Protein AF-A0A0N5CRT1-F1 (afdb_monomer_lite)

pLDDT: mean 76.73, std 19.26, range [25.27, 98.5]

Organism: Thelazia callipaeda (NCBI:txid103827)

InterPro domains:
  IPR001563 Peptidase S10, serine carboxypeptidase [PF00450] (176-482)
  IPR001563 Peptidase S10, serine carboxypeptidase [PF00450] (522-708)
  IPR001563 Peptidase S10, serine carboxypeptidase [PR00724] (596-608)
  IPR001563 Peptidase S10, serine carboxypeptidase [PR00724] (609-619)
  IPR001563 Peptidase S10, serine carboxypeptidase [PR00724] (646-671)
  IPR001563 Peptidase S10, serine carboxypeptidase [PTHR11802] (520-705)
  IPR018202 Serine carboxypeptidase, serine active site [PS00131] (660-667)
  IPR029058 Alpha/Beta hydrolase fold [G3DSA:3.40.50.1820] (5-42)
  IPR029058 Alpha/Beta hydrolase fold [G3DSA:3.40.50.1820] (85-178)
  IPR029058 Alpha/Beta hydrolase fold [G3DSA:3.40.50.1820] (179-487)
  IPR029058 Alpha/Beta hydrolase fold [G3DSA:3.40.50.1820] (510-718)
  IPR029058 Alpha/Beta hydrolase fold [SSF53474] (92-484)
  IPR029058 Alpha/Beta hydrolase fold [SSF53474] (518-703)

Structure (mmCIF, N/CA/C/O backbone):
data_AF-A0A0N5CRT1-F1
#
_entry.id   AF-A0A0N5CRT1-F1
#
loop_
_atom_site.group_PDB
_atom_site.id
_atom_site.type_symbol
_atom_site.label_atom_id
_atom_site.label_alt_id
_atom_site.label_comp_id
_atom_site.label_asym_id
_atom_site.label_entity_id
_atom_site.label_seq_id
_atom_site.pdbx_PDB_ins_code
_atom_site.Cartn_x
_atom_site.Cartn_y
_atom_site.Cartn_z
_atom_site.occupancy
_atom_site.B_iso_or_equiv
_atom_site.auth_seq_id
_atom_site.auth_comp_id
_atom_site.auth_asym_id
_atom_site.auth_atom_id
_atom_site.pdbx_PDB_model_num
ATOM 1 N N . MET A 1 1 ? 43.245 -7.227 -44.259 1.00 37.53 1 MET A N 1
ATOM 2 C CA . MET A 1 1 ? 42.066 -6.572 -43.661 1.00 37.53 1 MET A CA 1
ATOM 3 C C . MET A 1 1 ? 41.991 -5.209 -44.299 1.00 37.53 1 MET A C 1
ATOM 5 O O . MET A 1 1 ? 42.821 -4.368 -43.974 1.00 37.53 1 MET A O 1
ATOM 9 N N . ASP A 1 2 ? 41.098 -5.048 -45.269 1.00 33.66 2 ASP A N 1
ATOM 10 C CA . ASP A 1 2 ? 40.863 -3.754 -45.898 1.00 33.66 2 ASP A CA 1
ATOM 11 C C . ASP A 1 2 ? 40.294 -2.813 -44.838 1.00 33.66 2 ASP A C 1
ATOM 13 O O . ASP A 1 2 ? 39.175 -2.983 -44.355 1.00 33.66 2 ASP A O 1
ATOM 17 N N . LEU A 1 3 ? 41.138 -1.878 -44.403 1.00 40.53 3 LEU A N 1
ATOM 18 C CA . LEU A 1 3 ? 40.743 -0.754 -43.572 1.00 40.53 3 LEU A CA 1
ATOM 19 C C . LEU A 1 3 ? 39.610 -0.017 -44.295 1.00 40.53 3 LEU A C 1
ATOM 21 O O . LEU A 1 3 ? 39.697 0.217 -45.499 1.00 40.53 3 LEU A O 1
ATOM 25 N N . ILE A 1 4 ? 38.558 0.296 -43.536 1.00 45.59 4 ILE A N 1
ATOM 26 C CA . ILE A 1 4 ? 37.421 1.164 -43.868 1.00 45.59 4 ILE A CA 1
ATOM 27 C C . ILE A 1 4 ? 37.794 2.129 -45.005 1.00 45.59 4 ILE A C 1
ATOM 29 O O . ILE A 1 4 ? 38.721 2.925 -44.856 1.00 45.59 4 ILE A O 1
ATOM 33 N N . SER A 1 5 ? 37.102 2.065 -46.147 1.00 44.72 5 SER A N 1
ATOM 34 C CA . SER A 1 5 ? 37.287 3.066 -47.201 1.00 44.72 5 SER A CA 1
ATOM 35 C C . SER A 1 5 ? 37.016 4.448 -46.599 1.00 44.72 5 SER A C 1
ATOM 37 O O . SER A 1 5 ? 35.893 4.702 -46.161 1.00 44.72 5 SER A O 1
ATOM 39 N N . ASN A 1 6 ? 38.033 5.313 -46.547 1.00 52.09 6 ASN A N 1
ATOM 40 C CA . ASN A 1 6 ? 37.972 6.660 -45.967 1.00 52.09 6 ASN A CA 1
ATOM 41 C C . ASN A 1 6 ? 37.125 7.607 -46.838 1.00 52.09 6 ASN A C 1
ATOM 43 O O . ASN A 1 6 ? 37.641 8.536 -47.455 1.00 52.09 6 ASN A O 1
ATOM 47 N N . GLU A 1 7 ? 35.824 7.355 -46.926 1.00 62.34 7 GLU A N 1
ATOM 48 C CA . GLU A 1 7 ? 34.880 8.209 -47.633 1.00 62.34 7 GLU A CA 1
ATOM 49 C C . GLU A 1 7 ? 34.150 9.095 -46.615 1.00 62.34 7 GLU A C 1
ATOM 51 O O . GLU A 1 7 ? 33.278 8.639 -45.878 1.00 62.34 7 GLU A O 1
ATOM 56 N N . GLN A 1 8 ? 34.526 10.375 -46.552 1.00 65.94 8 GLN A N 1
ATOM 57 C CA . GLN A 1 8 ? 33.831 11.383 -45.752 1.00 65.94 8 GLN A CA 1
ATOM 58 C C . GLN A 1 8 ? 32.864 12.156 -46.650 1.00 65.94 8 GLN A C 1
ATOM 60 O O . GLN A 1 8 ? 33.260 12.668 -47.698 1.00 65.94 8 GLN A O 1
ATOM 65 N N . LYS A 1 9 ? 31.596 12.267 -46.241 1.00 75.00 9 LYS A N 1
ATOM 66 C CA . LYS A 1 9 ? 30.570 13.008 -46.985 1.00 75.00 9 LYS A CA 1
ATOM 67 C C . LYS A 1 9 ? 29.885 14.032 -46.098 1.00 75.00 9 LYS A C 1
ATOM 69 O O . LYS A 1 9 ? 29.530 13.736 -44.962 1.00 75.00 9 LYS A O 1
ATOM 74 N N . TYR A 1 10 ? 29.688 15.228 -46.645 1.00 75.69 10 TYR A N 1
ATOM 75 C CA . TYR A 1 10 ? 28.883 16.285 -46.043 1.00 75.69 10 TYR A CA 1
ATOM 76 C C . TYR A 1 10 ? 27.563 16.391 -46.807 1.00 75.69 10 TYR A C 1
ATOM 78 O O . TYR A 1 10 ? 27.568 16.503 -48.034 1.00 75.69 10 TYR A O 1
ATOM 86 N N . LEU A 1 11 ? 26.441 16.317 -46.094 1.00 79.06 11 LEU A N 1
ATOM 87 C CA . LEU A 1 11 ? 25.102 16.246 -46.677 1.00 79.06 11 LEU A CA 1
ATOM 88 C C . LEU A 1 11 ? 24.202 17.314 -46.051 1.00 79.06 11 LEU A C 1
ATOM 90 O O . LEU A 1 11 ? 24.302 17.591 -44.858 1.00 79.06 11 LEU A O 1
ATOM 94 N N . LEU A 1 12 ? 23.312 17.895 -46.860 1.00 74.31 12 LEU A N 1
ATOM 95 C CA . LEU A 1 12 ? 22.359 18.919 -46.436 1.00 74.31 12 LEU A CA 1
ATOM 96 C C . LEU A 1 12 ? 20.924 18.467 -46.735 1.00 74.31 12 LEU A C 1
ATOM 98 O O . LEU A 1 12 ? 20.579 18.226 -47.892 1.00 74.31 12 LEU A O 1
ATOM 102 N N . SER A 1 13 ? 20.071 18.429 -45.707 1.00 72.31 13 SER A N 1
ATOM 103 C CA . SER A 1 13 ? 18.622 18.260 -45.866 1.00 72.31 13 SER A CA 1
ATOM 104 C C . SER A 1 13 ? 17.960 19.634 -45.977 1.00 72.31 13 SER A C 1
ATOM 106 O O . SER A 1 13 ? 17.975 20.442 -45.048 1.00 72.31 13 SER A O 1
ATOM 108 N N . LYS A 1 14 ? 17.425 19.961 -47.159 1.00 73.31 14 LYS A N 1
ATOM 109 C CA . LYS A 1 14 ? 16.884 21.302 -47.417 1.00 73.31 14 LYS A CA 1
ATOM 110 C C . LYS A 1 14 ? 15.637 21.554 -46.561 1.00 73.31 14 LYS A C 1
ATOM 112 O O . LYS A 1 14 ? 14.612 20.898 -46.732 1.00 73.31 14 LYS A O 1
ATOM 117 N N . GLY A 1 15 ? 15.707 22.576 -45.707 1.00 64.25 15 GLY A N 1
ATOM 118 C CA . GLY A 1 15 ? 14.586 23.026 -44.881 1.00 64.25 15 GLY A CA 1
ATOM 119 C C . GLY A 1 15 ? 14.344 22.190 -43.623 1.00 64.25 15 GLY A C 1
ATOM 120 O O . GLY A 1 15 ? 13.191 22.120 -43.202 1.00 64.25 15 GLY A O 1
ATOM 121 N N . SER A 1 16 ? 15.378 21.540 -43.077 1.00 68.00 16 SER A N 1
ATOM 122 C CA . SER A 1 16 ? 15.416 21.043 -41.693 1.00 68.00 16 SER A CA 1
ATOM 123 C C . SER A 1 16 ? 16.151 22.027 -40.775 1.00 68.00 16 SER A C 1
ATOM 125 O O . SER A 1 16 ? 17.100 22.680 -41.212 1.00 68.00 16 SER A O 1
ATOM 127 N N . GLY A 1 17 ? 15.723 22.115 -39.518 1.00 65.44 17 GLY A N 1
ATOM 128 C CA . GLY A 1 17 ? 16.411 22.780 -38.416 1.00 65.44 17 GLY A CA 1
ATOM 129 C C . GLY A 1 17 ? 17.308 21.806 -37.647 1.00 65.44 17 GLY A C 1
ATOM 130 O O . GLY A 1 17 ? 18.007 20.997 -38.259 1.00 65.44 17 GLY A O 1
ATOM 131 N N . HIS A 1 18 ? 17.328 21.921 -36.312 1.00 71.69 18 HIS A N 1
ATOM 132 C CA . HIS A 1 18 ? 18.227 21.154 -35.439 1.00 71.69 18 HIS A CA 1
ATOM 133 C C . HIS A 1 18 ? 17.916 19.647 -35.424 1.00 71.69 18 HIS A C 1
ATOM 135 O O . HIS A 1 18 ? 18.848 18.853 -35.512 1.00 71.69 18 HIS A O 1
ATOM 141 N N . PHE A 1 19 ? 16.636 19.267 -35.412 1.00 72.44 19 PHE A N 1
ATOM 142 C CA . PHE A 1 19 ? 16.181 17.877 -35.327 1.00 72.44 19 PHE A CA 1
ATOM 143 C C . PHE A 1 19 ? 15.890 17.325 -36.726 1.00 72.44 19 PHE A C 1
ATOM 145 O O . PHE A 1 19 ? 14.741 17.234 -37.159 1.00 72.44 19 PHE A O 1
ATOM 152 N N . VAL A 1 20 ? 16.936 16.987 -37.485 1.00 77.38 20 VAL A N 1
ATOM 153 C CA . VAL A 1 20 ? 16.805 16.611 -38.910 1.00 77.38 20 VAL A CA 1
ATOM 154 C C . VAL A 1 20 ? 15.806 15.466 -39.155 1.00 77.38 20 VAL A C 1
ATOM 156 O O . VAL A 1 20 ? 15.015 15.588 -40.099 1.00 77.38 20 VAL A O 1
ATOM 159 N N . PRO A 1 21 ? 15.780 14.372 -38.360 1.00 78.88 21 PRO A N 1
ATOM 160 C CA . PRO A 1 21 ? 14.798 13.304 -38.548 1.00 78.88 21 PRO A CA 1
ATOM 161 C C . PRO A 1 21 ? 13.361 13.727 -38.217 1.00 78.88 21 PRO A C 1
ATOM 163 O O . PRO A 1 21 ? 12.433 13.216 -38.833 1.00 78.88 21 PRO A O 1
ATOM 166 N N . LEU A 1 22 ? 13.159 14.677 -37.301 1.00 75.94 22 LEU A N 1
ATOM 167 C CA . LEU A 1 22 ? 11.835 15.229 -37.005 1.00 75.94 22 LEU A CA 1
ATOM 168 C C . LEU A 1 22 ? 11.370 16.204 -38.095 1.00 75.94 22 LEU A C 1
ATOM 170 O O . LEU A 1 22 ? 10.245 16.104 -38.579 1.00 75.94 22 LEU A O 1
ATOM 174 N N . ASP A 1 23 ? 12.239 17.126 -38.507 1.00 66.31 23 ASP A N 1
ATOM 175 C CA . ASP A 1 23 ? 11.884 18.197 -39.439 1.00 66.31 23 ASP A CA 1
ATOM 176 C C . ASP A 1 23 ? 11.692 17.680 -40.872 1.00 66.31 23 ASP A C 1
ATOM 178 O O . ASP A 1 23 ? 10.883 18.208 -41.642 1.00 66.31 23 ASP A O 1
ATOM 182 N N . ARG A 1 24 ? 12.470 16.660 -41.267 1.00 76.25 24 ARG A N 1
ATOM 183 C CA . ARG A 1 24 ? 12.470 16.063 -42.614 1.00 76.25 24 ARG A CA 1
ATOM 184 C C . ARG A 1 24 ? 12.612 14.532 -42.545 1.00 76.25 24 ARG A C 1
ATOM 186 O O . ARG A 1 24 ? 13.618 13.996 -43.017 1.00 76.25 24 ARG A O 1
ATOM 193 N N . PRO A 1 25 ? 11.598 13.810 -42.037 1.00 76.00 25 PRO A N 1
ATOM 194 C CA . PRO A 1 25 ? 11.697 12.380 -41.735 1.00 76.00 25 PRO A CA 1
ATOM 195 C C . PRO A 1 25 ? 11.970 11.504 -42.965 1.00 76.00 25 PRO A C 1
ATOM 197 O O . PRO A 1 25 ? 12.882 10.682 -42.942 1.00 76.00 25 PRO A O 1
ATOM 200 N N . GLY A 1 26 ? 11.259 11.727 -44.077 1.00 76.06 26 GLY A N 1
ATOM 201 C CA . GLY A 1 26 ? 11.482 10.990 -45.330 1.00 76.06 26 GLY A CA 1
ATOM 202 C C . GLY A 1 26 ? 12.899 11.166 -45.903 1.00 76.06 26 GLY A C 1
ATOM 203 O O . GLY A 1 26 ? 13.601 10.169 -46.074 1.00 76.06 26 GLY A O 1
ATOM 204 N N . PRO A 1 27 ? 13.358 12.408 -46.162 1.00 81.75 27 PRO A N 1
ATOM 205 C CA . PRO A 1 27 ? 14.726 12.666 -46.617 1.00 81.75 27 PRO A CA 1
ATOM 206 C C . PRO A 1 27 ? 15.807 12.158 -45.655 1.00 81.75 27 PRO A C 1
ATOM 208 O O . PRO A 1 27 ? 16.823 11.642 -46.111 1.00 81.75 27 PRO A O 1
ATOM 211 N N . SER A 1 28 ? 15.593 12.268 -44.338 1.00 81.69 28 SER A N 1
ATOM 212 C CA . SER A 1 28 ? 16.531 11.757 -43.330 1.00 81.69 28 SER A CA 1
ATOM 213 C C . SER A 1 28 ? 16.669 10.232 -43.405 1.00 81.69 28 SER A C 1
ATOM 215 O O . SER A 1 28 ? 17.784 9.719 -43.519 1.00 81.69 28 SER A O 1
ATOM 217 N N . LEU A 1 29 ? 15.545 9.504 -43.457 1.00 82.81 29 LEU A N 1
ATOM 218 C CA . LEU A 1 29 ? 15.535 8.045 -43.598 1.00 82.81 29 LEU A CA 1
ATOM 219 C C . LEU A 1 29 ? 16.165 7.590 -44.924 1.00 82.81 29 LEU A C 1
ATOM 221 O O . LEU A 1 29 ? 16.949 6.643 -44.945 1.00 82.81 29 LEU A O 1
ATOM 225 N N . GLN A 1 30 ? 15.864 8.281 -46.028 1.00 85.62 30 GLN A N 1
ATOM 226 C CA . GLN A 1 30 ? 16.450 8.011 -47.346 1.00 85.62 30 GLN A CA 1
ATOM 227 C C . GLN A 1 30 ? 17.968 8.168 -47.318 1.00 85.62 30 GLN A C 1
ATOM 229 O O . GLN A 1 30 ? 18.698 7.311 -47.819 1.00 85.62 30 GLN A O 1
ATOM 234 N N . MET A 1 31 ? 18.434 9.254 -46.705 1.00 85.50 31 MET A N 1
ATOM 235 C CA . MET A 1 31 ? 19.847 9.570 -46.594 1.00 85.50 31 MET A CA 1
ATOM 236 C C . MET A 1 31 ? 20.592 8.518 -45.771 1.00 85.50 31 MET A C 1
ATOM 238 O O . MET A 1 31 ? 21.652 8.054 -46.192 1.00 85.50 31 MET A O 1
ATOM 242 N N . LEU A 1 32 ? 20.022 8.099 -44.641 1.00 84.12 32 LEU A N 1
ATOM 243 C CA . LEU A 1 32 ? 20.598 7.047 -43.812 1.00 84.12 32 LEU A CA 1
ATOM 244 C C . LEU A 1 32 ? 20.615 5.692 -44.532 1.00 84.12 32 LEU A C 1
ATOM 246 O O . LEU A 1 32 ? 21.646 5.022 -44.545 1.00 84.12 32 LEU A O 1
ATOM 250 N N . ASN A 1 33 ? 19.504 5.305 -45.166 1.00 84.38 33 ASN A N 1
ATOM 251 C CA . ASN A 1 33 ? 19.410 4.053 -45.914 1.00 84.38 33 ASN A CA 1
ATOM 252 C C . ASN A 1 33 ? 20.456 3.992 -47.036 1.00 84.38 33 ASN A C 1
ATOM 254 O O . ASN A 1 33 ? 21.103 2.964 -47.234 1.00 84.38 33 ASN A O 1
ATOM 258 N N . ALA A 1 34 ? 20.652 5.103 -47.751 1.00 85.94 34 ALA A N 1
ATOM 259 C CA . ALA A 1 34 ? 21.667 5.212 -48.790 1.00 85.94 34 ALA A CA 1
ATOM 260 C C . ALA A 1 34 ? 23.095 5.147 -48.226 1.00 85.94 34 ALA A C 1
ATOM 262 O O . ALA A 1 34 ? 23.950 4.503 -48.827 1.00 85.94 34 ALA A O 1
ATOM 263 N N . PHE A 1 35 ? 23.349 5.761 -47.065 1.00 85.75 35 PHE A N 1
ATOM 264 C CA . PHE A 1 35 ? 24.644 5.685 -46.384 1.00 85.75 35 PHE A CA 1
ATOM 265 C C . PHE A 1 35 ? 24.994 4.249 -45.973 1.00 85.75 35 PHE A C 1
ATOM 267 O O . PHE A 1 35 ? 26.082 3.771 -46.289 1.00 85.75 35 PHE A O 1
ATOM 274 N N . ILE A 1 36 ? 24.060 3.552 -45.325 1.00 83.88 36 ILE A N 1
ATOM 275 C CA . ILE A 1 36 ? 24.257 2.182 -44.839 1.00 83.88 36 ILE A CA 1
ATOM 276 C C . ILE A 1 36 ? 24.447 1.202 -46.000 1.00 83.88 36 ILE A C 1
ATOM 278 O O . ILE A 1 36 ? 25.415 0.444 -46.019 1.00 83.88 36 ILE A O 1
ATOM 282 N N . ASN A 1 37 ? 23.586 1.271 -47.017 1.00 82.94 37 ASN A N 1
ATOM 283 C CA . ASN A 1 37 ? 23.623 0.342 -48.149 1.00 82.94 37 ASN A CA 1
ATOM 284 C C . ASN A 1 37 ? 24.570 0.771 -49.282 1.00 82.94 37 ASN A C 1
ATOM 286 O O . ASN A 1 37 ? 24.655 0.096 -50.307 1.00 82.94 37 ASN A O 1
ATOM 290 N N . LYS A 1 38 ? 25.280 1.895 -49.120 1.00 83.12 38 LYS A N 1
ATOM 291 C CA . LYS A 1 38 ? 26.178 2.484 -50.130 1.00 83.12 38 LYS A CA 1
ATOM 292 C C . LYS A 1 38 ? 25.485 2.768 -51.473 1.00 83.12 38 LYS A C 1
ATOM 294 O O . LYS A 1 38 ? 26.085 2.630 -52.539 1.00 83.12 38 LYS A O 1
ATOM 299 N N . TYR A 1 39 ? 24.222 3.187 -51.428 1.00 83.12 39 TYR A N 1
ATOM 300 C CA . TYR A 1 39 ? 23.468 3.622 -52.606 1.00 83.12 39 TYR A CA 1
ATOM 301 C C . TYR A 1 39 ? 23.688 5.117 -52.897 1.00 83.12 39 TYR A C 1
ATOM 303 O O . TYR A 1 39 ? 24.045 5.882 -51.997 1.00 83.12 39 TYR A O 1
ATOM 311 N N . PRO A 1 40 ? 23.433 5.592 -54.132 1.00 84.38 40 PRO A N 1
ATOM 312 C CA . PRO A 1 40 ? 23.319 7.025 -54.394 1.00 84.38 40 PRO A CA 1
ATOM 313 C C . PRO A 1 40 ? 22.254 7.663 -53.487 1.00 84.38 40 PRO A C 1
ATOM 315 O O . PRO A 1 40 ? 21.143 7.145 -53.395 1.00 84.38 40 PRO A O 1
ATOM 318 N N . TYR A 1 41 ? 22.541 8.810 -52.862 1.00 81.38 41 TYR A N 1
ATOM 319 C CA . TYR A 1 41 ? 21.619 9.469 -51.913 1.00 81.38 41 TYR A CA 1
ATOM 320 C C . TYR A 1 41 ? 20.274 9.896 -52.517 1.00 81.38 41 TYR A C 1
ATOM 322 O O . TYR A 1 41 ? 19.310 10.103 -51.787 1.00 81.38 41 TYR A O 1
ATOM 330 N N . SER A 1 42 ? 20.189 10.003 -53.844 1.00 81.44 42 SER A N 1
ATOM 331 C CA . SER A 1 42 ? 18.943 10.293 -54.564 1.00 81.44 42 SER A CA 1
ATOM 332 C C . SER A 1 42 ? 18.096 9.047 -54.861 1.00 81.44 42 SER A C 1
ATOM 334 O O . S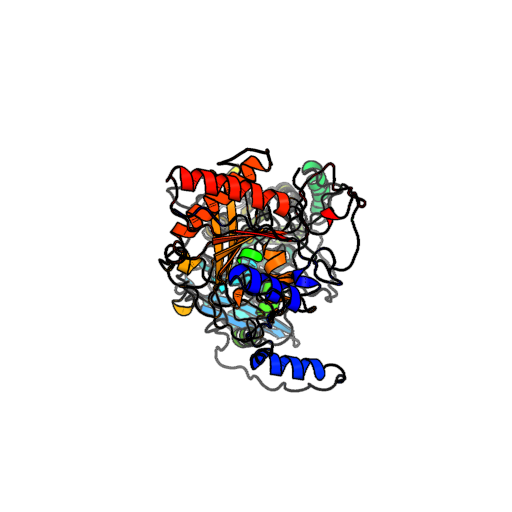ER A 1 42 ? 17.038 9.176 -55.471 1.00 81.44 42 SER A O 1
ATOM 336 N N . THR A 1 43 ? 18.534 7.850 -54.455 1.00 81.88 43 THR A N 1
ATOM 337 C CA . THR A 1 43 ? 17.801 6.591 -54.676 1.00 81.88 43 THR A CA 1
ATOM 338 C C . THR A 1 43 ? 16.510 6.593 -53.854 1.00 81.88 43 THR A C 1
ATOM 340 O O . THR A 1 43 ? 16.601 6.736 -52.633 1.00 81.88 43 THR A O 1
ATOM 343 N N . PRO A 1 44 ? 15.315 6.467 -54.466 1.00 76.12 44 PRO A N 1
ATOM 344 C CA . PRO A 1 44 ? 14.051 6.434 -53.731 1.00 76.12 44 PRO A CA 1
ATOM 345 C C . PRO A 1 44 ? 14.021 5.309 -52.694 1.00 76.12 44 PRO A C 1
ATOM 347 O O . PRO A 1 44 ? 14.552 4.226 -52.934 1.00 76.12 44 PRO A O 1
ATOM 350 N N . LEU A 1 45 ? 13.379 5.554 -51.550 1.00 73.56 45 LEU A N 1
ATOM 351 C CA . LEU A 1 45 ? 13.185 4.529 -50.527 1.00 73.56 45 LEU A CA 1
ATOM 352 C C . LEU A 1 45 ? 12.247 3.430 -51.054 1.00 73.56 45 LEU A C 1
ATOM 354 O O . LEU A 1 45 ? 11.102 3.740 -51.385 1.00 73.56 45 LEU A O 1
ATOM 358 N N . PRO A 1 46 ? 12.663 2.151 -51.072 1.00 70.31 46 PRO A N 1
ATOM 359 C CA . PRO A 1 46 ? 11.788 1.034 -51.428 1.00 70.31 46 PRO A CA 1
ATOM 360 C C . PRO A 1 46 ? 10.886 0.604 -50.252 1.00 70.31 46 PRO A C 1
ATOM 362 O O . PRO A 1 46 ? 10.489 -0.554 -50.167 1.00 70.31 46 PRO A O 1
ATOM 365 N N . ILE A 1 47 ? 10.590 1.514 -49.315 1.00 65.62 47 ILE A N 1
ATOM 366 C CA . ILE A 1 47 ? 9.892 1.225 -48.057 1.00 65.62 47 ILE A CA 1
ATOM 367 C C . ILE A 1 47 ? 8.474 1.810 -48.133 1.00 65.62 47 ILE A C 1
ATOM 369 O O . ILE A 1 47 ? 8.338 3.008 -48.401 1.00 65.62 47 ILE A O 1
ATOM 373 N N . PRO A 1 48 ? 7.413 1.014 -47.897 1.00 65.94 48 PRO A N 1
ATOM 374 C CA . PRO A 1 48 ? 6.045 1.519 -47.841 1.00 65.94 48 PRO A CA 1
ATOM 375 C C . PRO A 1 48 ? 5.877 2.566 -46.731 1.00 65.94 48 PRO A C 1
ATOM 377 O O . PRO A 1 48 ? 6.224 2.317 -45.580 1.00 65.94 48 PRO A O 1
ATOM 380 N N . THR A 1 49 ? 5.300 3.721 -47.067 1.00 66.56 49 THR A N 1
ATOM 381 C CA . THR A 1 49 ? 5.010 4.822 -46.123 1.00 66.56 49 THR A CA 1
ATOM 382 C C . THR A 1 49 ? 3.524 4.925 -45.767 1.00 66.56 49 THR A C 1
ATOM 384 O O . THR A 1 49 ? 3.065 5.941 -45.245 1.00 66.56 49 THR A O 1
ATOM 387 N N . VAL A 1 50 ? 2.749 3.886 -46.083 1.00 71.06 50 VAL A N 1
ATOM 388 C CA . VAL A 1 50 ? 1.317 3.817 -45.779 1.00 71.06 50 VAL A CA 1
ATOM 389 C C . VAL A 1 50 ? 1.142 3.475 -44.303 1.00 71.06 50 VAL A C 1
ATOM 391 O O . VAL A 1 50 ? 1.755 2.528 -43.819 1.00 71.06 50 VAL A O 1
ATOM 394 N N . LEU A 1 51 ? 0.295 4.236 -43.608 1.00 63.03 51 LEU A N 1
ATOM 395 C CA . LEU A 1 51 ? -0.049 3.989 -42.209 1.00 63.03 51 LEU A CA 1
ATOM 396 C C . LEU A 1 51 ? -0.693 2.612 -42.029 1.00 63.03 51 LEU A C 1
ATOM 398 O O . LEU A 1 51 ? -1.632 2.254 -42.751 1.00 63.03 51 LEU A O 1
ATOM 402 N N . THR A 1 52 ? -0.250 1.887 -41.006 1.00 76.12 52 THR A N 1
ATOM 403 C CA . THR A 1 52 ? -0.918 0.665 -40.564 1.00 76.12 52 THR A CA 1
ATOM 404 C C . THR A 1 52 ? -2.336 0.994 -40.073 1.00 76.12 52 THR A C 1
ATOM 406 O O . THR A 1 52 ? -2.541 2.012 -39.402 1.00 76.12 52 THR A O 1
ATOM 409 N N . PRO A 1 53 ? -3.353 0.164 -40.381 1.00 76.81 53 PRO A N 1
ATOM 410 C CA . PRO A 1 53 ? -4.695 0.379 -39.862 1.00 76.81 53 PRO A CA 1
ATOM 411 C C . PRO A 1 53 ? -4.715 0.421 -38.331 1.00 76.81 53 PRO A C 1
ATOM 413 O O . PRO A 1 53 ? -4.198 -0.471 -37.665 1.00 76.81 53 PRO A O 1
ATOM 416 N N . ILE A 1 54 ? -5.404 1.419 -37.779 1.00 71.31 54 ILE A N 1
ATOM 417 C CA . ILE A 1 54 ? -5.614 1.546 -36.333 1.00 71.31 54 ILE A CA 1
ATOM 418 C C . ILE A 1 54 ? -6.363 0.311 -35.788 1.00 71.31 54 ILE A C 1
ATOM 420 O O . ILE A 1 54 ? -7.322 -0.170 -36.418 1.00 71.31 54 ILE A O 1
ATOM 424 N N . LYS A 1 55 ? -5.967 -0.175 -34.601 1.00 73.44 55 LYS A N 1
ATOM 425 C CA . LYS A 1 55 ? -6.613 -1.296 -33.897 1.00 73.44 55 LYS A CA 1
ATOM 426 C C . LYS A 1 55 ? -8.104 -1.019 -33.696 1.00 73.44 55 LYS A C 1
ATOM 428 O O . LYS A 1 55 ? -8.533 0.106 -33.428 1.00 73.44 55 LYS A O 1
ATOM 433 N N . LYS A 1 56 ? -8.919 -2.075 -33.773 1.00 71.69 56 LYS A N 1
ATOM 434 C CA . LYS A 1 56 ? -10.393 -1.989 -33.741 1.00 71.69 56 LYS A CA 1
ATOM 435 C C . LYS A 1 56 ? -10.934 -1.214 -32.529 1.00 71.69 56 LYS A C 1
ATOM 437 O O . LYS A 1 56 ? -11.888 -0.457 -32.681 1.00 71.69 56 LYS A O 1
ATOM 442 N N . GLN A 1 57 ? -10.305 -1.360 -31.364 1.00 61.09 57 GLN A N 1
ATOM 443 C CA . GLN A 1 57 ? -10.691 -0.677 -30.124 1.00 61.09 57 GLN A CA 1
ATOM 444 C C . GLN A 1 57 ? -10.589 0.857 -30.206 1.00 61.09 57 GLN A C 1
ATOM 446 O O . GLN A 1 57 ? -11.465 1.558 -29.705 1.00 61.09 57 GLN A O 1
ATOM 451 N N . TYR A 1 58 ? -9.589 1.396 -30.910 1.00 62.28 58 TYR A N 1
ATOM 452 C CA . TYR A 1 58 ? -9.410 2.845 -31.055 1.00 62.28 58 TYR A CA 1
ATOM 453 C C . TYR A 1 58 ? -10.292 3.435 -32.160 1.00 62.28 58 TYR A C 1
ATOM 455 O O . TYR A 1 58 ? -10.737 4.569 -32.031 1.00 62.28 58 TYR A O 1
ATOM 463 N N . LYS A 1 59 ? -10.668 2.646 -33.180 1.00 58.09 59 LYS A N 1
ATOM 464 C CA . LYS A 1 59 ? -11.686 3.047 -34.175 1.00 58.09 59 LYS A CA 1
ATOM 465 C C . LYS A 1 59 ? -13.066 3.288 -33.550 1.00 58.09 59 LYS A C 1
ATOM 467 O O . LYS A 1 59 ? -13.852 4.075 -34.073 1.00 58.09 59 LYS A O 1
ATOM 472 N N . ILE A 1 60 ? -13.383 2.591 -32.455 1.00 51.66 60 ILE A N 1
ATOM 473 C CA . ILE A 1 60 ? -14.626 2.793 -31.694 1.00 51.66 60 ILE A CA 1
ATOM 474 C C . ILE A 1 60 ? -14.524 4.075 -30.858 1.00 51.66 60 ILE A C 1
ATOM 476 O O . ILE A 1 60 ? -15.446 4.885 -30.893 1.00 51.66 60 ILE A O 1
ATOM 480 N N . LYS A 1 61 ? -13.386 4.312 -30.191 1.00 49.31 61 LYS A N 1
ATOM 481 C CA . LYS A 1 61 ? -13.146 5.541 -29.414 1.00 49.31 61 LYS A CA 1
ATOM 482 C C . LYS A 1 61 ? -13.095 6.804 -30.280 1.00 49.31 61 LYS A C 1
ATOM 484 O O . LYS A 1 61 ? -13.638 7.819 -29.871 1.00 49.31 61 LYS A O 1
ATOM 489 N N . GLU A 1 62 ? -12.558 6.735 -31.498 1.00 49.38 62 GLU A N 1
ATOM 490 C CA . GLU A 1 62 ? -12.594 7.847 -32.463 1.00 49.38 62 GLU A CA 1
ATOM 491 C C . GLU A 1 62 ? -14.035 8.187 -32.894 1.00 49.38 62 GLU A C 1
ATOM 493 O O . GLU A 1 62 ? -14.405 9.357 -32.979 1.00 49.38 62 GLU A O 1
ATOM 498 N N . LYS A 1 63 ? -14.894 7.170 -33.079 1.00 48.34 63 LYS A N 1
ATOM 499 C CA . LYS A 1 63 ? -16.327 7.372 -33.363 1.00 48.34 63 LYS A CA 1
ATOM 500 C C . LYS A 1 63 ? -17.101 7.951 -32.176 1.00 48.34 63 LYS A C 1
ATOM 502 O O . LYS A 1 63 ? -18.009 8.743 -32.401 1.00 48.34 63 LYS A O 1
ATOM 507 N N . ILE A 1 64 ? -16.753 7.570 -30.945 1.00 45.00 64 ILE A N 1
ATOM 508 C CA . ILE A 1 64 ? -17.388 8.084 -29.719 1.00 45.00 64 ILE A CA 1
ATOM 509 C C . ILE A 1 64 ? -16.918 9.519 -29.421 1.00 45.00 64 ILE A C 1
ATOM 511 O O . ILE A 1 64 ? -17.747 10.381 -29.150 1.00 45.00 64 ILE A O 1
ATOM 515 N N . GLY A 1 65 ? -15.628 9.823 -29.598 1.00 35.38 65 GLY A N 1
ATOM 516 C CA . GLY A 1 65 ? -15.086 11.180 -29.443 1.00 35.38 65 GLY A CA 1
ATOM 517 C C . GLY A 1 65 ? -15.607 12.181 -30.483 1.00 35.38 65 GLY A C 1
ATOM 518 O O . GLY A 1 65 ? -15.697 13.371 -30.202 1.00 35.38 65 GLY A O 1
ATOM 519 N N . ALA A 1 66 ? -16.026 11.711 -31.664 1.00 37.69 66 ALA A N 1
ATOM 520 C CA . ALA A 1 66 ? -16.733 12.530 -32.653 1.00 37.69 66 ALA A CA 1
ATOM 521 C C . ALA A 1 66 ? -18.228 12.751 -32.326 1.00 37.69 66 ALA A C 1
ATOM 523 O O . ALA A 1 66 ? -18.864 13.606 -32.942 1.00 37.69 66 ALA A O 1
ATOM 524 N N . MET A 1 67 ? -18.798 11.996 -31.377 1.00 38.53 67 MET A N 1
ATOM 525 C CA . MET A 1 67 ? -20.197 12.111 -30.938 1.00 38.53 67 MET A CA 1
ATOM 526 C C . MET A 1 67 ? -20.375 12.960 -29.662 1.00 38.53 67 MET A C 1
ATOM 528 O O . MET A 1 67 ? -21.485 13.418 -29.398 1.00 38.53 67 MET A O 1
ATOM 532 N N . GLU A 1 68 ? -19.309 13.268 -28.917 1.00 34.25 68 GLU A N 1
ATOM 533 C CA . GLU A 1 68 ? -19.347 14.069 -27.675 1.00 34.25 68 GLU A CA 1
ATOM 534 C C . GLU A 1 68 ? -19.384 15.601 -27.882 1.00 34.25 68 GLU A C 1
ATOM 536 O O . GLU A 1 68 ? -18.786 16.370 -27.132 1.00 34.25 68 GLU A O 1
ATOM 541 N N . LEU A 1 69 ? -20.138 16.083 -28.875 1.00 34.50 69 LEU A N 1
ATOM 542 C CA . LEU A 1 69 ? -20.462 17.515 -28.996 1.00 34.50 69 LEU A CA 1
ATOM 543 C C . LEU A 1 69 ? -21.957 17.834 -29.011 1.00 34.50 69 LEU A C 1
ATOM 545 O O . LEU A 1 69 ? -22.312 18.972 -29.289 1.00 34.50 69 LEU A O 1
ATOM 549 N N . ASN A 1 70 ? -22.840 16.886 -28.685 1.00 34.41 70 ASN A N 1
ATOM 550 C CA . ASN A 1 70 ? -24.265 17.178 -28.508 1.00 34.41 70 ASN A CA 1
ATOM 551 C C . ASN A 1 70 ? -24.988 16.059 -27.752 1.00 34.41 70 ASN A C 1
ATOM 553 O O . ASN A 1 70 ? -25.519 15.175 -28.413 1.00 34.41 70 ASN A O 1
ATOM 557 N N . VAL A 1 71 ? -25.097 16.128 -26.419 1.00 28.86 71 VAL A N 1
ATOM 558 C CA . VAL A 1 71 ? -26.277 15.609 -25.694 1.00 28.86 71 VAL A CA 1
ATOM 559 C C . VAL A 1 71 ? -26.458 16.368 -24.370 1.00 28.86 71 VAL A C 1
ATOM 561 O O . VAL A 1 71 ? -25.559 16.420 -23.536 1.00 28.86 71 VAL A O 1
ATOM 564 N N . THR A 1 72 ? -27.642 16.956 -24.209 1.00 30.47 72 THR A N 1
ATOM 565 C CA . THR A 1 72 ? -28.211 17.564 -22.996 1.00 30.47 72 THR A CA 1
ATOM 566 C C . THR A 1 72 ? -28.838 16.526 -22.061 1.00 30.47 72 THR A C 1
ATOM 568 O O . THR A 1 72 ? -29.356 15.511 -22.519 1.00 30.47 72 THR A O 1
ATOM 571 N N . GLU A 1 73 ? -28.845 16.841 -20.763 1.00 32.28 73 GLU A N 1
ATOM 572 C CA . GLU A 1 73 ? -29.488 16.099 -19.671 1.00 32.28 73 GLU A CA 1
ATOM 573 C C . GLU A 1 73 ? -30.979 15.812 -19.920 1.00 32.28 73 GLU A C 1
ATOM 575 O O . GLU A 1 73 ? -31.772 16.745 -19.992 1.00 32.28 73 GLU A O 1
ATOM 580 N N . GLU A 1 74 ? -31.380 14.535 -19.940 1.00 27.42 74 GLU A N 1
ATOM 581 C CA . GLU A 1 74 ? -32.617 14.089 -19.282 1.00 27.42 74 GLU A CA 1
ATOM 582 C C . GLU A 1 74 ? -32.714 12.557 -19.174 1.00 27.42 74 GLU A C 1
ATOM 584 O O . GLU A 1 74 ? -32.315 11.817 -20.070 1.00 27.42 74 GLU A O 1
ATOM 589 N N . SER A 1 75 ? -33.356 12.118 -18.086 1.00 25.27 75 SER A N 1
ATOM 590 C CA . SER A 1 75 ? -33.779 10.754 -17.724 1.00 25.27 75 SER A CA 1
ATOM 591 C C . SER A 1 75 ? -32.710 9.839 -17.110 1.00 25.27 75 SER A C 1
ATOM 593 O O . SER A 1 75 ? -31.826 9.369 -17.805 1.00 25.27 75 SER A O 1
ATOM 595 N N . ILE A 1 76 ? -32.819 9.558 -15.798 1.00 27.19 76 ILE A N 1
ATOM 596 C CA . ILE A 1 76 ? -33.378 8.296 -15.264 1.00 27.19 76 ILE A CA 1
ATOM 597 C C . ILE A 1 76 ? -33.970 8.570 -13.866 1.00 27.19 76 ILE A C 1
ATOM 599 O O . ILE A 1 76 ? -33.261 8.874 -12.911 1.00 27.19 76 ILE A O 1
ATOM 603 N N . LYS A 1 77 ? -35.294 8.427 -13.741 1.00 27.62 77 LYS A N 1
ATOM 604 C CA . LYS A 1 77 ? -35.999 8.179 -12.475 1.00 27.62 77 LYS A CA 1
ATOM 605 C C . LYS A 1 77 ? -36.674 6.811 -12.557 1.00 27.62 77 LYS A C 1
ATOM 607 O O . LYS A 1 77 ? -37.012 6.351 -13.643 1.00 27.62 77 LYS A O 1
ATOM 612 N N . THR A 1 78 ? -36.949 6.273 -11.370 1.00 26.81 78 THR A N 1
ATOM 613 C CA . THR A 1 78 ? -37.762 5.100 -10.997 1.00 26.81 78 THR A CA 1
ATOM 614 C C . THR A 1 78 ? -37.130 3.713 -11.112 1.00 26.81 78 THR A C 1
ATOM 616 O O . THR A 1 78 ? -37.041 3.149 -12.193 1.00 26.81 78 THR A O 1
ATOM 619 N N . GLN A 1 79 ? -36.838 3.119 -9.947 1.00 25.88 79 GLN A N 1
ATOM 620 C CA . GLN A 1 79 ? -37.553 1.933 -9.453 1.00 25.88 79 GLN A CA 1
ATOM 621 C C . GLN A 1 79 ? -37.233 1.692 -7.964 1.00 25.88 79 GLN A C 1
ATOM 623 O O . GLN A 1 79 ? -36.158 1.221 -7.613 1.00 25.88 79 GLN A O 1
ATOM 628 N N . GLU A 1 80 ? -38.197 1.997 -7.093 1.00 27.95 80 GLU A N 1
ATOM 629 C CA . GLU A 1 80 ? -38.302 1.441 -5.741 1.00 27.95 80 GLU A CA 1
ATOM 630 C C . GLU A 1 80 ? -39.588 0.618 -5.693 1.00 27.95 80 GLU A C 1
ATOM 632 O O . GLU A 1 80 ? -40.660 1.145 -5.993 1.00 27.95 80 GLU A O 1
ATOM 637 N N . SER A 1 81 ? -39.497 -0.648 -5.288 1.00 25.48 81 SER A N 1
ATOM 638 C CA . SER A 1 81 ? -40.586 -1.310 -4.569 1.00 25.48 81 SER A CA 1
ATOM 639 C C . SER A 1 81 ? -40.131 -2.620 -3.924 1.00 25.48 81 SER A C 1
ATOM 641 O O . SER A 1 81 ? -39.620 -3.505 -4.607 1.00 25.48 81 SER A O 1
ATOM 643 N N . ASN A 1 82 ? -40.491 -2.740 -2.644 1.00 25.56 82 ASN A N 1
ATOM 644 C CA . ASN A 1 82 ? -40.798 -3.953 -1.880 1.00 25.56 82 ASN A CA 1
ATOM 645 C C . ASN A 1 82 ? -39.639 -4.835 -1.393 1.00 25.56 82 ASN A C 1
ATOM 647 O O . ASN A 1 82 ? -39.184 -5.737 -2.088 1.00 25.56 82 ASN A O 1
ATOM 651 N N . PHE A 1 83 ? -39.318 -4.700 -0.101 1.00 28.31 83 PHE A N 1
ATOM 652 C CA . PHE A 1 83 ? -38.750 -5.793 0.687 1.00 28.31 83 PHE A CA 1
ATOM 653 C C . PHE A 1 83 ? -39.603 -6.009 1.944 1.00 28.31 83 PHE A C 1
ATOM 655 O O . PHE A 1 83 ? -39.722 -5.124 2.790 1.00 28.31 83 PHE A O 1
ATOM 662 N N . GLN A 1 84 ? -40.255 -7.172 2.028 1.00 27.95 84 GLN A N 1
ATOM 663 C CA . GLN A 1 84 ? -40.951 -7.624 3.230 1.00 27.95 84 GLN A CA 1
ATOM 664 C C . GLN A 1 84 ? -39.988 -8.395 4.133 1.00 27.95 84 GLN A C 1
ATOM 666 O O . GLN A 1 84 ? -39.224 -9.240 3.675 1.00 27.95 84 GLN A O 1
ATOM 671 N N . ALA A 1 85 ? -40.072 -8.108 5.429 1.00 37.44 85 ALA A N 1
ATOM 672 C CA . ALA A 1 85 ? -39.358 -8.796 6.489 1.00 37.44 85 ALA A CA 1
ATOM 673 C C . ALA A 1 85 ? -40.013 -10.147 6.812 1.00 37.44 85 ALA A C 1
ATOM 675 O O . ALA A 1 85 ? -41.202 -10.196 7.121 1.00 37.44 85 ALA A O 1
ATOM 676 N N . SER A 1 86 ? -39.240 -11.232 6.788 1.00 33.72 86 SER A N 1
ATOM 677 C CA . SER A 1 86 ? -39.307 -12.346 7.753 1.00 33.72 86 SER A CA 1
ATOM 678 C C . SER A 1 86 ? -38.374 -13.481 7.316 1.00 33.72 86 SER A C 1
ATOM 680 O O . SER A 1 86 ? -38.304 -13.816 6.139 1.00 33.72 86 SER A O 1
ATOM 682 N N . ASN A 1 87 ? -37.698 -14.078 8.302 1.00 37.69 87 ASN A N 1
ATOM 683 C CA . ASN A 1 87 ? -36.550 -14.999 8.242 1.00 37.69 87 ASN A CA 1
ATOM 684 C C . ASN A 1 87 ? -35.199 -14.275 8.208 1.00 37.69 87 ASN A C 1
ATOM 686 O O . ASN A 1 87 ? -35.048 -13.267 7.537 1.00 37.69 87 ASN A O 1
ATOM 690 N N . ILE A 1 88 ? -34.240 -14.742 9.015 1.00 52.75 88 ILE A N 1
ATOM 691 C CA . ILE A 1 88 ? -32.931 -14.104 9.240 1.00 52.75 88 ILE A CA 1
ATOM 692 C C . ILE A 1 88 ? -32.194 -13.970 7.895 1.00 52.75 88 ILE A C 1
ATOM 694 O O . ILE A 1 88 ? -31.567 -14.921 7.437 1.00 52.75 88 ILE A O 1
ATOM 698 N N . THR A 1 89 ? -32.292 -12.802 7.257 1.00 65.88 89 THR A N 1
ATOM 699 C CA . THR A 1 89 ? -31.635 -12.488 5.977 1.00 65.88 89 THR A CA 1
ATOM 700 C C . THR A 1 89 ? -30.469 -11.522 6.131 1.00 65.88 89 THR A C 1
ATOM 702 O O . THR A 1 89 ? -29.881 -11.142 5.133 1.00 65.88 89 THR A O 1
ATOM 705 N N . ASP A 1 90 ? -30.096 -11.141 7.356 1.00 80.62 90 ASP A N 1
ATOM 706 C CA . ASP A 1 90 ? -29.008 -10.180 7.576 1.00 80.62 90 ASP A CA 1
ATOM 707 C C . ASP A 1 90 ? -27.622 -10.801 7.292 1.00 80.62 90 ASP A C 1
ATOM 709 O O . ASP A 1 90 ? -26.627 -10.090 7.294 1.00 80.62 90 ASP A O 1
ATOM 713 N N . TYR A 1 91 ? -27.526 -12.110 7.021 1.00 83.94 91 TYR A N 1
ATOM 714 C CA . TYR A 1 91 ? -26.260 -12.793 6.733 1.00 83.94 91 TYR A CA 1
ATOM 715 C C . TYR A 1 91 ? -25.627 -12.327 5.416 1.00 83.94 91 TYR A C 1
ATOM 717 O O . TYR A 1 91 ? -26.223 -12.436 4.347 1.00 83.94 91 TYR A O 1
ATOM 725 N N . VAL A 1 92 ? -24.376 -11.884 5.498 1.00 84.44 92 VAL A N 1
ATOM 726 C CA . VAL A 1 92 ? -23.542 -11.499 4.361 1.00 84.44 92 VAL A CA 1
ATOM 727 C C . VAL A 1 92 ? -22.671 -12.695 3.984 1.00 84.44 92 VAL A C 1
ATOM 729 O O . VAL A 1 92 ? -21.728 -13.039 4.697 1.00 84.44 92 VAL A O 1
ATOM 732 N N . ALA A 1 93 ? -22.988 -13.337 2.858 1.00 79.06 93 ALA A N 1
ATOM 733 C CA . ALA A 1 93 ? -22.270 -14.529 2.398 1.00 79.06 93 ALA A CA 1
ATOM 734 C C . ALA A 1 93 ? -20.807 -14.235 2.024 1.00 79.06 93 ALA A C 1
ATOM 736 O O . ALA A 1 93 ? -19.906 -14.996 2.367 1.00 79.06 93 ALA A O 1
ATOM 737 N N . SER A 1 94 ? -20.579 -13.125 1.324 1.00 79.19 94 SER A N 1
ATOM 738 C CA . SER A 1 94 ? -19.255 -12.636 0.940 1.00 79.19 94 SER A CA 1
ATOM 739 C C . SER A 1 94 ? -19.350 -11.176 0.526 1.00 79.19 94 SER A C 1
ATOM 741 O O . SER A 1 94 ? -20.366 -10.758 -0.036 1.00 79.19 94 SER A O 1
ATOM 743 N N . LEU A 1 95 ? -18.274 -10.424 0.721 1.00 80.69 95 LEU A N 1
ATOM 744 C CA . LEU A 1 95 ? -18.159 -9.072 0.190 1.00 80.69 95 LEU A CA 1
ATOM 745 C C . LEU A 1 95 ? -17.422 -9.072 -1.164 1.00 80.69 95 LEU A C 1
ATOM 747 O O . LEU A 1 95 ? -16.444 -9.806 -1.320 1.00 80.69 95 LEU A O 1
ATOM 751 N N . PRO A 1 96 ? -17.845 -8.259 -2.154 1.00 78.69 96 PRO A N 1
ATOM 752 C CA . PRO A 1 96 ? -17.064 -8.052 -3.373 1.00 78.69 96 PRO A CA 1
ATOM 753 C C . PRO A 1 96 ? -15.621 -7.655 -3.048 1.00 78.69 96 PRO A C 1
ATOM 755 O O . PRO A 1 96 ? -15.393 -6.839 -2.159 1.00 78.69 96 PRO A O 1
ATOM 758 N N . GLY A 1 97 ? -14.648 -8.248 -3.737 1.00 75.19 97 GLY A N 1
ATOM 759 C CA . GLY A 1 97 ? -13.232 -7.987 -3.470 1.00 75.19 97 GLY A CA 1
ATOM 760 C C . GLY A 1 97 ? -12.623 -8.795 -2.325 1.00 75.19 97 GLY A C 1
ATOM 761 O O . GLY A 1 97 ? -11.425 -8.695 -2.094 1.00 75.19 97 GLY A O 1
ATOM 762 N N . GLN A 1 98 ? -13.392 -9.614 -1.605 1.00 79.31 98 GLN A N 1
ATOM 763 C CA . GLN A 1 98 ? -12.853 -10.471 -0.549 1.00 79.31 98 GLN A CA 1
ATOM 764 C C . GLN A 1 98 ? -11.909 -11.538 -1.124 1.00 79.31 98 GLN A C 1
ATOM 766 O O . GLN A 1 98 ? -12.350 -12.508 -1.737 1.00 79.31 98 GLN A O 1
ATOM 771 N N . VAL A 1 99 ? -10.601 -11.378 -0.890 1.00 77.88 99 VAL A N 1
ATOM 772 C CA . VAL A 1 99 ? -9.567 -12.279 -1.434 1.00 77.88 99 VAL A CA 1
ATOM 773 C C . VAL A 1 99 ? -9.140 -13.385 -0.471 1.00 77.88 99 VAL A C 1
ATOM 775 O O . VAL A 1 99 ? -8.104 -14.004 -0.679 1.00 77.88 99 VAL A O 1
ATOM 778 N N . PHE A 1 100 ? -9.898 -13.640 0.591 1.00 81.38 100 PHE A N 1
ATOM 779 C CA . PHE A 1 100 ? -9.578 -14.628 1.621 1.00 81.38 100 PHE A CA 1
ATOM 780 C C . PHE A 1 100 ? -10.850 -15.312 2.134 1.00 81.38 100 PHE A C 1
ATOM 782 O O . PHE A 1 100 ? -11.953 -14.767 2.038 1.00 81.38 100 PHE A O 1
ATOM 789 N N . ASN A 1 101 ? -10.710 -16.502 2.715 1.00 81.12 101 ASN A N 1
ATOM 790 C CA . ASN A 1 101 ? -11.821 -17.155 3.406 1.00 81.12 101 ASN A CA 1
ATOM 791 C C . ASN A 1 101 ? -11.971 -16.553 4.804 1.00 81.12 101 ASN A C 1
ATOM 793 O O . ASN A 1 101 ? -11.088 -16.718 5.641 1.00 81.12 101 ASN A O 1
ATOM 797 N N . ALA A 1 102 ? -13.080 -15.859 5.061 1.00 81.19 102 ALA A N 1
ATOM 798 C CA . ALA A 1 102 ? -13.345 -15.295 6.378 1.00 81.19 102 ALA A CA 1
ATOM 799 C C . ALA A 1 102 ? -13.506 -16.410 7.425 1.00 81.19 102 ALA A C 1
ATOM 801 O O . ALA A 1 102 ? -14.246 -17.372 7.222 1.00 81.19 102 ALA A O 1
ATOM 802 N N . THR A 1 103 ? -12.843 -16.255 8.570 1.00 82.25 103 THR A N 1
ATOM 803 C CA . THR A 1 103 ? -12.927 -17.170 9.728 1.00 82.25 103 THR A CA 1
ATOM 804 C C . THR A 1 103 ? -14.098 -16.840 10.667 1.00 82.25 103 THR A C 1
ATOM 806 O O . THR A 1 103 ? -14.194 -17.345 11.789 1.00 82.25 103 THR A O 1
ATOM 809 N N . PHE A 1 104 ? -14.985 -15.953 10.220 1.00 82.88 104 PHE A N 1
ATOM 810 C CA . PHE A 1 104 ? -16.155 -15.451 10.926 1.00 82.88 104 PHE A CA 1
ATOM 811 C C . PHE A 1 104 ? -17.303 -15.251 9.937 1.00 82.88 104 PHE A C 1
ATOM 813 O O . PHE A 1 104 ? -17.103 -15.078 8.735 1.00 82.88 104 PHE A O 1
ATOM 820 N N . LYS A 1 105 ? -18.524 -15.240 10.460 1.00 85.88 105 LYS A N 1
ATOM 821 C CA . LYS A 1 105 ? -19.732 -14.845 9.741 1.00 85.88 105 LYS A CA 1
ATOM 822 C C . LYS A 1 105 ? -19.930 -13.341 9.872 1.00 85.88 105 LYS A C 1
ATOM 824 O O . LYS A 1 105 ? -19.652 -12.769 10.924 1.00 85.88 105 LYS A O 1
ATOM 829 N N . LEU A 1 106 ? -20.422 -12.714 8.812 1.00 86.38 106 LEU A N 1
ATOM 830 C CA . LEU A 1 106 ? -20.743 -11.293 8.778 1.00 86.38 106 LEU A CA 1
ATOM 831 C C . LEU A 1 106 ? -22.256 -11.127 8.632 1.00 86.38 106 LEU A C 1
ATOM 833 O O . LEU A 1 106 ? -22.886 -11.846 7.861 1.00 86.38 106 LEU A O 1
ATOM 837 N N . PHE A 1 107 ? -22.831 -10.180 9.361 1.00 86.56 107 PHE A N 1
ATOM 838 C CA . PHE A 1 107 ? -24.238 -9.814 9.280 1.00 86.56 107 PHE A CA 1
ATOM 839 C C . PHE A 1 107 ? -24.368 -8.303 9.087 1.00 86.56 107 PHE A C 1
ATOM 841 O O . PHE A 1 107 ? -23.603 -7.538 9.668 1.00 86.56 107 PHE A O 1
ATOM 848 N N . SER A 1 108 ? -25.319 -7.866 8.271 1.00 88.44 108 SER A N 1
ATOM 849 C CA . SER A 1 108 ? -25.597 -6.466 7.966 1.00 88.44 108 SER A CA 1
ATOM 850 C C . SER A 1 108 ? -27.097 -6.264 7.787 1.00 88.44 108 SER A C 1
ATOM 852 O O . SER A 1 108 ? -27.741 -7.028 7.067 1.00 88.44 108 SER A O 1
ATOM 854 N N . GLY A 1 109 ? -27.657 -5.237 8.423 1.00 84.75 109 GLY A N 1
ATOM 855 C CA . GLY A 1 109 ? -29.085 -4.943 8.307 1.00 84.75 109 GLY A CA 1
ATOM 856 C C . GLY A 1 109 ? -29.522 -3.692 9.061 1.00 84.75 109 GLY A C 1
ATOM 857 O O . GLY A 1 109 ? -28.708 -2.951 9.609 1.00 84.75 109 GLY A O 1
ATOM 858 N N . TYR A 1 110 ? -30.832 -3.452 9.110 1.00 84.00 110 TYR A N 1
ATOM 859 C CA . TYR A 1 110 ? -31.412 -2.283 9.776 1.00 84.00 110 TYR A CA 1
ATOM 860 C C . TYR A 1 110 ? -32.175 -2.651 11.050 1.00 84.00 110 TYR A C 1
ATOM 862 O O . TYR A 1 110 ? -32.880 -3.666 11.119 1.00 84.00 110 TYR A O 1
ATOM 870 N N . LEU A 1 111 ? -32.063 -1.776 12.048 1.00 81.12 111 LEU A N 1
ATOM 871 C CA . LEU A 1 111 ? -32.816 -1.819 13.297 1.00 81.12 111 LEU A CA 1
ATOM 872 C C . LEU A 1 111 ? -33.806 -0.662 13.315 1.00 81.12 111 LEU A C 1
ATOM 874 O O . LEU A 1 111 ? -33.407 0.501 13.271 1.00 81.12 111 LEU A O 1
ATOM 878 N N . ASP A 1 112 ? -35.092 -0.996 13.368 1.00 81.25 112 ASP A N 1
ATOM 879 C CA . ASP A 1 112 ? -36.177 -0.028 13.509 1.00 81.25 112 ASP A CA 1
ATOM 880 C C . ASP A 1 112 ? -36.210 0.483 14.952 1.00 81.25 112 ASP A C 1
ATOM 882 O O . ASP A 1 112 ? -36.446 -0.283 15.886 1.00 81.25 112 ASP A O 1
ATOM 886 N N . ILE A 1 113 ? -35.941 1.774 15.143 1.00 77.94 113 ILE A N 1
ATOM 887 C CA . ILE A 1 113 ? -35.981 2.426 16.461 1.00 77.94 113 ILE A CA 1
ATOM 888 C C . ILE A 1 113 ? -37.269 3.237 16.672 1.00 77.94 113 ILE A C 1
ATOM 890 O O . ILE A 1 113 ? -37.359 4.026 17.616 1.00 77.94 113 ILE A O 1
ATOM 894 N N . GLY A 1 114 ? -38.271 3.033 15.813 1.00 69.94 114 GLY A N 1
ATOM 895 C CA . GLY A 1 114 ? -39.563 3.701 15.842 1.00 69.94 114 GLY A CA 1
ATOM 896 C C . GLY A 1 114 ? -39.558 5.067 15.152 1.00 69.94 114 GLY A C 1
ATOM 897 O O . GLY A 1 114 ? -38.541 5.755 15.042 1.00 69.94 114 GLY A O 1
ATOM 898 N N . GLY A 1 115 ? -40.736 5.487 14.681 1.00 70.69 115 GLY A N 1
ATOM 899 C CA . GLY A 1 115 ? -40.916 6.784 14.020 1.00 70.69 115 GLY A CA 1
ATOM 900 C C . GLY A 1 115 ? -40.210 6.891 12.665 1.00 70.69 115 GLY A C 1
ATOM 901 O O . GLY A 1 115 ? -39.679 7.955 12.361 1.00 70.69 115 GLY A O 1
ATOM 902 N N . GLN A 1 116 ? -40.185 5.795 11.889 1.00 72.19 116 GLN A N 1
ATOM 903 C CA . GLN A 1 116 ? -39.514 5.684 10.580 1.00 72.19 116 GLN A CA 1
ATOM 904 C C . GLN A 1 116 ? -37.999 5.946 10.628 1.00 72.19 116 GLN A C 1
ATOM 906 O O . GLN A 1 116 ? -37.396 6.381 9.649 1.00 72.19 116 GLN A O 1
ATOM 911 N N . LYS A 1 117 ? -37.370 5.693 11.778 1.00 71.75 117 LYS A N 1
ATOM 912 C CA . LYS A 1 117 ? -35.926 5.834 11.961 1.00 71.75 117 LYS A CA 1
ATOM 913 C C . LYS A 1 117 ? -35.299 4.455 12.022 1.00 71.75 117 LYS A C 1
ATOM 915 O O . LYS A 1 117 ? -35.695 3.624 12.836 1.00 71.75 117 LYS A O 1
ATOM 920 N N . PHE A 1 118 ? -34.282 4.257 11.198 1.00 81.69 118 PHE A N 1
ATOM 921 C CA . PHE A 1 118 ? -33.567 2.996 11.092 1.00 81.69 118 PHE A CA 1
ATOM 922 C C . PHE A 1 118 ? -32.081 3.225 11.334 1.00 81.69 118 PHE A C 1
ATOM 924 O O . PHE A 1 118 ? -31.507 4.190 10.829 1.00 81.69 118 PHE A O 1
ATOM 931 N N . LEU A 1 119 ? -31.457 2.336 12.101 1.00 81.81 119 LEU A N 1
ATOM 932 C CA . LEU A 1 119 ? -30.010 2.318 12.288 1.00 81.81 119 LEU A CA 1
ATOM 933 C C . LEU A 1 119 ? -29.424 1.117 11.557 1.00 81.81 119 LEU A C 1
ATOM 935 O O . LEU A 1 119 ? -29.826 -0.020 11.804 1.00 81.81 119 LEU A O 1
ATOM 939 N N . HIS A 1 120 ? -28.492 1.382 10.643 1.00 86.31 120 HIS A N 1
ATOM 940 C CA . HIS A 1 120 ? -27.720 0.342 9.969 1.00 86.31 120 HIS A CA 1
ATOM 941 C C . HIS A 1 120 ? -26.687 -0.228 10.941 1.00 86.31 120 HIS A C 1
ATOM 943 O O . HIS A 1 120 ? -26.000 0.524 11.637 1.00 86.31 120 HIS A O 1
ATOM 949 N N . TYR A 1 121 ? -26.587 -1.551 10.994 1.00 85.56 121 TYR A N 1
ATOM 950 C CA . TYR A 1 121 ? -25.576 -2.250 11.769 1.00 85.56 121 TYR A CA 1
ATOM 951 C C . TYR A 1 121 ? -24.810 -3.242 10.897 1.00 85.56 121 TYR A C 1
ATOM 953 O O . TYR A 1 121 ? -25.326 -3.760 9.909 1.00 85.56 121 TYR A O 1
ATOM 961 N N . LEU A 1 122 ? -23.581 -3.511 11.322 1.00 86.62 122 LEU A N 1
ATOM 962 C CA . LEU A 1 122 ? -22.740 -4.610 10.868 1.00 86.62 122 LEU A CA 1
ATOM 963 C C . LEU A 1 122 ? -22.458 -5.469 12.104 1.00 86.62 122 LEU A C 1
ATOM 965 O O . LEU A 1 122 ? -22.338 -4.880 13.162 1.00 86.62 122 LEU A O 1
ATOM 969 N N . LEU A 1 123 ? -22.364 -6.791 12.017 1.00 85.88 123 LEU A N 1
ATOM 970 C CA . LEU A 1 123 ? -22.014 -7.678 13.133 1.00 85.88 123 LEU A CA 1
ATOM 971 C C . LEU A 1 123 ? -21.104 -8.790 12.617 1.00 85.88 123 LEU A C 1
ATOM 973 O O . LEU A 1 123 ? -21.421 -9.442 11.626 1.00 85.88 123 LEU A O 1
ATOM 977 N N . THR A 1 124 ? -19.995 -9.036 13.302 1.00 85.12 124 THR A N 1
ATOM 978 C CA . THR A 1 124 ? -19.145 -10.211 13.058 1.00 85.12 124 THR A CA 1
ATOM 979 C C . THR A 1 124 ? -19.466 -11.307 14.070 1.00 85.12 124 THR A C 1
ATOM 981 O O . THR A 1 124 ? -19.920 -10.992 15.168 1.00 85.12 124 THR A O 1
ATOM 984 N N . GLN A 1 125 ? -19.280 -12.576 13.689 1.00 82.12 125 GLN A N 1
ATOM 985 C CA . GLN A 1 125 ? -19.532 -13.736 14.548 1.00 82.12 125 GLN A CA 1
ATOM 986 C C . GLN A 1 125 ? -18.557 -14.895 14.268 1.00 82.12 125 GLN A C 1
ATOM 988 O O . GLN A 1 125 ? -18.623 -15.521 13.211 1.00 82.12 125 GLN A O 1
ATOM 993 N N . HIS A 1 126 ? -17.686 -15.235 15.216 1.00 81.00 126 HIS A N 1
ATOM 994 C CA . HIS A 1 126 ? -16.784 -16.394 15.155 1.00 81.00 126 HIS A CA 1
ATOM 995 C C . HIS A 1 126 ? -17.453 -17.699 15.641 1.00 81.00 126 HIS A C 1
ATOM 997 O O . HIS A 1 126 ? -18.500 -17.673 16.280 1.00 81.00 126 HIS A O 1
ATOM 1003 N N . GLU A 1 127 ? -16.849 -18.868 15.377 1.00 75.12 127 GLU A N 1
ATOM 1004 C CA . GLU A 1 127 ? -17.439 -20.177 15.739 1.00 75.12 127 GLU A CA 1
ATOM 1005 C C . GLU A 1 127 ? -17.709 -20.345 17.250 1.00 75.12 127 GLU A C 1
ATOM 1007 O O . GLU A 1 127 ? -18.752 -20.879 17.619 1.00 75.12 127 GLU A O 1
ATOM 1012 N N . ASN A 1 128 ? -16.851 -19.791 18.121 1.00 77.69 128 ASN A N 1
ATOM 1013 C CA . ASN A 1 128 ? -17.002 -19.832 19.588 1.00 77.69 128 ASN A CA 1
ATOM 1014 C C . ASN A 1 128 ? -17.563 -18.523 20.174 1.00 77.69 128 ASN A C 1
ATOM 1016 O O . ASN A 1 128 ? -17.214 -18.134 21.290 1.00 77.69 128 ASN A O 1
ATOM 1020 N N . TYR A 1 129 ? -18.395 -17.802 19.416 1.00 78.50 129 TYR A N 1
ATOM 1021 C CA . TYR A 1 129 ? -18.885 -16.478 19.812 1.00 78.50 129 TYR A CA 1
ATOM 1022 C C . TYR A 1 129 ? -19.560 -16.464 21.189 1.00 78.50 129 TYR A C 1
ATOM 1024 O O . TYR A 1 129 ? -19.433 -15.472 21.894 1.00 78.50 129 TYR A O 1
ATOM 1032 N N . THR A 1 130 ? -20.230 -17.549 21.605 1.00 77.31 130 THR A N 1
ATOM 1033 C CA . THR A 1 130 ? -20.960 -17.640 22.884 1.00 77.31 130 THR A CA 1
ATOM 1034 C C . THR A 1 130 ? -20.076 -17.444 24.115 1.00 77.31 130 THR A C 1
ATOM 1036 O O . THR A 1 130 ? -20.579 -17.007 25.144 1.00 77.31 130 THR A O 1
ATOM 1039 N N . GLU A 1 131 ? -18.778 -17.731 24.006 1.00 79.00 131 GLU A N 1
ATOM 1040 C CA . GLU A 1 131 ? -17.792 -17.597 25.089 1.00 79.00 131 GLU A CA 1
ATOM 1041 C C . GLU A 1 131 ? -17.041 -16.254 25.056 1.00 79.00 131 GLU A C 1
ATOM 1043 O O . GLU A 1 131 ? -16.245 -15.964 25.950 1.00 79.00 131 GLU A O 1
ATOM 1048 N N . LYS A 1 132 ? -17.270 -15.429 24.025 1.00 81.62 132 LYS A N 1
ATOM 1049 C CA . LYS A 1 132 ? -16.603 -14.135 23.840 1.00 81.62 132 LYS A CA 1
ATOM 1050 C C . LYS A 1 132 ? -17.475 -12.970 24.332 1.00 81.62 132 LYS A C 1
ATOM 1052 O O . LYS A 1 132 ? -18.703 -13.075 24.314 1.00 81.62 132 LYS A O 1
ATOM 1057 N N . PRO A 1 133 ? -16.869 -11.839 24.743 1.00 85.62 133 PRO A N 1
ATOM 1058 C CA . PRO A 1 133 ? -17.624 -10.635 25.061 1.00 85.62 133 PRO A CA 1
ATOM 1059 C C . PRO A 1 133 ? -18.235 -10.010 23.801 1.00 85.62 133 PRO A C 1
ATOM 1061 O O . PRO A 1 133 ? -17.639 -10.049 22.719 1.00 85.62 133 PRO A O 1
ATOM 1064 N N . LEU A 1 134 ? -19.380 -9.353 23.979 1.00 86.88 134 LEU A N 1
ATOM 1065 C CA . LEU A 1 134 ? -20.001 -8.512 22.963 1.00 86.88 134 LEU A CA 1
ATOM 1066 C C . LEU A 1 134 ? -19.484 -7.077 23.102 1.00 86.88 134 LEU A C 1
ATOM 1068 O O . LEU A 1 134 ? -19.614 -6.460 24.162 1.00 86.88 134 LEU A O 1
ATOM 1072 N N . LEU A 1 135 ? -18.936 -6.521 22.023 1.00 87.62 135 LEU A N 1
ATOM 1073 C CA . LEU A 1 135 ? -18.487 -5.135 21.953 1.00 87.62 135 LEU A CA 1
ATOM 1074 C C . LEU A 1 135 ? -19.428 -4.290 21.087 1.00 87.62 135 LEU A C 1
ATOM 1076 O O . LEU A 1 135 ? -19.582 -4.484 19.879 1.00 87.62 135 LEU A O 1
ATOM 1080 N N . LEU A 1 136 ? -19.996 -3.267 21.718 1.00 88.94 136 LEU A N 1
ATOM 1081 C CA . LEU A 1 136 ? -20.681 -2.169 21.056 1.00 88.94 136 LEU A CA 1
ATOM 1082 C C . LEU A 1 136 ? -19.661 -1.080 20.710 1.00 88.94 136 LEU A C 1
ATOM 1084 O O . LEU A 1 136 ? -19.128 -0.445 21.614 1.00 88.94 136 LEU A O 1
ATOM 1088 N N . TRP A 1 137 ? -19.411 -0.837 19.422 1.00 88.56 137 TRP A N 1
ATOM 1089 C CA . TRP A 1 137 ? -18.532 0.244 18.969 1.00 88.56 137 TRP A CA 1
ATOM 1090 C C . TRP A 1 137 ? -19.333 1.436 18.449 1.00 88.56 137 TRP A C 1
ATOM 1092 O O . TRP A 1 137 ? -20.069 1.323 17.469 1.00 88.56 137 TRP A O 1
ATOM 1102 N N . LEU A 1 138 ? -19.140 2.586 19.087 1.00 86.81 138 LEU A N 1
ATOM 1103 C CA . LEU A 1 138 ? -19.639 3.878 18.646 1.00 86.81 138 LEU A CA 1
ATOM 1104 C C . LEU A 1 138 ? -18.470 4.653 18.036 1.00 86.81 138 LEU A C 1
ATOM 1106 O O . LEU A 1 138 ? -17.519 5.031 18.727 1.00 86.81 138 LEU A O 1
ATOM 1110 N N . GLY A 1 139 ? -18.537 4.848 16.721 1.00 81.44 139 GLY A N 1
ATOM 1111 C CA . GLY A 1 139 ? -17.565 5.622 15.963 1.00 81.44 139 GLY A CA 1
ATOM 1112 C C . GLY A 1 139 ? -17.536 7.094 16.368 1.00 81.44 139 GLY A C 1
ATOM 1113 O O . GLY A 1 139 ? -18.169 7.525 17.331 1.00 81.44 139 GLY A O 1
ATOM 1114 N N . ASP A 1 140 ? -16.777 7.873 15.609 1.00 81.75 140 ASP A N 1
ATOM 1115 C CA . ASP A 1 140 ? -16.661 9.308 15.841 1.00 81.75 140 ASP A CA 1
ATOM 1116 C C . ASP A 1 140 ? -17.991 10.053 15.589 1.00 81.75 140 ASP A C 1
ATOM 1118 O O . ASP A 1 140 ? -19.013 9.463 15.235 1.00 81.75 140 ASP A O 1
ATOM 1122 N N . GLY A 1 141 ? -18.015 11.374 15.730 1.00 69.94 141 GLY A N 1
ATOM 1123 C CA . GLY A 1 141 ? -19.206 12.136 15.388 1.00 69.94 141 GLY A CA 1
ATOM 1124 C C . GLY A 1 141 ? -19.104 13.633 15.655 1.00 69.94 141 GLY A C 1
ATOM 1125 O O . GLY A 1 141 ? -18.007 14.174 15.760 1.00 69.94 141 GLY A O 1
ATOM 1126 N N . PRO A 1 142 ? -20.258 14.308 15.801 1.00 78.75 142 PRO A N 1
ATOM 1127 C CA . PRO A 1 142 ? -21.595 13.809 15.463 1.00 78.75 142 PRO A CA 1
ATOM 1128 C C . PRO A 1 142 ? -21.743 13.570 13.950 1.00 78.75 142 PRO A C 1
ATOM 1130 O O . PRO A 1 142 ? -21.205 14.321 13.145 1.00 78.75 142 PRO A O 1
ATOM 1133 N N . GLY A 1 143 ? -22.475 12.518 13.567 1.00 79.12 143 GLY A N 1
ATOM 1134 C CA . GLY A 1 143 ? -22.810 12.244 12.162 1.00 79.12 143 GLY A CA 1
ATOM 1135 C C . GLY A 1 143 ? -21.831 11.373 11.380 1.00 79.12 143 GLY A C 1
ATOM 1136 O O . GLY A 1 143 ? -22.036 11.197 10.181 1.00 79.12 143 GLY A O 1
ATOM 1137 N N . CYS A 1 144 ? -20.798 10.824 12.022 1.00 83.62 144 CYS A N 1
ATOM 1138 C CA . CYS A 1 144 ? -19.853 9.917 11.378 1.00 83.62 144 CYS A CA 1
ATOM 1139 C C . CYS A 1 144 ? -20.284 8.450 11.504 1.00 83.62 144 CYS A C 1
ATOM 1141 O O . CYS A 1 144 ? -20.837 8.013 12.512 1.00 83.62 144 CYS A O 1
ATOM 1143 N N . SER A 1 145 ? -20.032 7.681 10.451 1.00 84.75 145 SER A N 1
ATOM 1144 C CA . SER A 1 145 ? -20.399 6.276 10.343 1.00 84.75 145 SER A CA 1
ATOM 1145 C C . SER A 1 145 ? -19.457 5.396 11.164 1.00 84.75 145 SER A C 1
ATOM 1147 O O . SER A 1 145 ? -18.245 5.407 10.967 1.00 84.75 145 SER A O 1
ATOM 1149 N N . SER A 1 146 ? -20.013 4.560 12.043 1.00 84.44 146 SER A N 1
ATOM 1150 C CA . SER A 1 146 ? -19.228 3.556 12.789 1.00 84.44 146 SER A CA 1
ATOM 1151 C C . SER A 1 146 ? -18.708 2.432 11.886 1.00 84.44 146 SER A C 1
ATOM 1153 O O . SER A 1 146 ? -17.731 1.767 12.212 1.00 84.44 146 SER A O 1
ATOM 1155 N N . ILE A 1 147 ? -19.331 2.252 10.720 1.00 82.50 147 ILE A N 1
ATOM 1156 C CA . ILE A 1 147 ? -18.967 1.236 9.729 1.00 82.50 147 ILE A CA 1
ATOM 1157 C C . ILE A 1 147 ? -17.686 1.629 8.981 1.00 82.50 147 ILE A C 1
ATOM 1159 O O . ILE A 1 147 ? -16.905 0.762 8.597 1.00 82.50 147 ILE A O 1
ATOM 1163 N N . TYR A 1 148 ? -17.401 2.930 8.869 1.00 79.81 148 TYR A N 1
ATOM 1164 C CA . TYR A 1 148 ? -16.096 3.404 8.411 1.00 79.81 148 TYR A CA 1
ATOM 1165 C C . TYR A 1 148 ? -14.962 2.866 9.301 1.00 79.81 148 TYR A C 1
ATOM 1167 O O . TYR A 1 148 ? -13.964 2.352 8.805 1.00 79.81 148 TYR A O 1
ATOM 1175 N N . GLU A 1 149 ? -15.123 2.914 10.626 1.00 78.81 149 GLU A N 1
ATOM 1176 C CA . GLU A 1 149 ? -14.112 2.417 11.575 1.00 78.81 149 GLU A CA 1
ATOM 1177 C C . GLU A 1 149 ? -13.957 0.885 11.515 1.00 78.81 149 GLU A C 1
ATOM 1179 O O . GLU A 1 149 ? -12.881 0.363 11.816 1.00 78.81 149 GLU A O 1
ATOM 1184 N N . ALA A 1 150 ? -14.994 0.161 11.078 1.00 76.44 150 ALA A N 1
ATOM 1185 C CA . ALA A 1 150 ? -14.917 -1.277 10.828 1.00 76.44 150 ALA A CA 1
ATOM 1186 C C . ALA A 1 150 ? -13.907 -1.595 9.712 1.00 76.44 150 ALA A C 1
ATOM 1188 O O . ALA A 1 150 ? -13.048 -2.451 9.887 1.00 76.44 150 ALA A O 1
ATOM 1189 N N . LEU A 1 151 ? -13.937 -0.854 8.602 1.00 70.94 151 LEU A N 1
ATOM 1190 C CA . LEU A 1 151 ? -13.005 -1.062 7.487 1.00 70.94 151 LEU A CA 1
ATOM 1191 C C . LEU A 1 151 ? -11.613 -0.499 7.718 1.00 70.94 151 LEU A C 1
ATOM 1193 O O . LEU A 1 151 ? -10.659 -0.955 7.101 1.00 70.94 151 LEU A O 1
ATOM 1197 N N . THR A 1 152 ? -11.483 0.513 8.567 1.00 69.44 152 THR A N 1
ATOM 1198 C CA . THR A 1 152 ? -10.278 1.354 8.560 1.00 69.44 152 THR A CA 1
ATOM 1199 C C . THR A 1 152 ? -9.509 1.356 9.864 1.00 69.44 152 THR A C 1
ATOM 1201 O O . THR A 1 152 ? -8.383 1.834 9.885 1.00 69.44 152 THR A O 1
ATOM 1204 N N . ASN A 1 153 ? -10.085 0.853 10.957 1.00 72.50 153 ASN A N 1
ATOM 1205 C CA . ASN A 1 153 ? -9.459 0.956 12.269 1.00 72.50 153 ASN A CA 1
ATOM 1206 C C . ASN A 1 153 ? -9.550 -0.339 13.082 1.00 72.50 153 ASN A C 1
ATOM 1208 O O . ASN A 1 153 ? -8.519 -0.863 13.478 1.00 72.50 153 ASN A O 1
ATOM 1212 N N . ILE A 1 154 ? -10.735 -0.920 13.292 1.00 77.00 154 ILE A N 1
ATOM 1213 C CA . ILE A 1 154 ? -10.889 -2.032 14.260 1.00 77.00 154 ILE A CA 1
ATOM 1214 C C . ILE A 1 154 ? -11.409 -3.352 13.679 1.00 77.00 154 ILE A C 1
ATOM 1216 O O . ILE A 1 154 ? -11.205 -4.405 14.285 1.00 77.00 154 ILE A O 1
ATOM 1220 N N . GLY A 1 155 ? -12.099 -3.316 12.536 1.00 73.06 155 GLY A N 1
ATOM 1221 C CA . GLY A 1 155 ? -12.768 -4.496 11.983 1.00 73.06 155 GLY A CA 1
ATOM 1222 C C . GLY A 1 155 ? -11.842 -5.423 11.191 1.00 73.06 155 GLY A C 1
ATOM 1223 O O . GLY A 1 155 ? -10.631 -5.196 11.150 1.00 73.06 155 GLY A O 1
ATOM 1224 N N . PRO A 1 156 ? -12.391 -6.518 10.638 1.00 75.81 156 PRO A N 1
ATOM 1225 C CA . PRO A 1 156 ? -11.594 -7.667 10.204 1.00 75.81 156 PRO A CA 1
ATOM 1226 C C . PRO A 1 156 ? -11.060 -7.600 8.781 1.00 75.81 156 PRO A C 1
ATOM 1228 O O . PRO A 1 156 ? -10.330 -8.494 8.360 1.00 75.81 156 PRO A O 1
ATOM 1231 N N . PHE A 1 157 ? -11.401 -6.552 8.040 1.00 78.75 157 PHE A N 1
ATOM 1232 C CA . PHE A 1 157 ? -10.921 -6.349 6.684 1.00 78.75 157 PHE A CA 1
ATOM 1233 C C . PHE A 1 157 ? -10.483 -4.903 6.462 1.00 78.75 157 PHE A C 1
ATOM 1235 O O . PHE A 1 157 ? -11.002 -3.974 7.087 1.00 78.75 157 PHE A O 1
ATOM 1242 N N . ARG A 1 158 ? -9.515 -4.737 5.559 1.00 73.75 158 ARG A N 1
ATOM 1243 C CA . ARG A 1 158 ? -9.028 -3.462 5.030 1.00 73.75 158 ARG A CA 1
ATOM 1244 C C . ARG A 1 158 ? -9.290 -3.401 3.542 1.00 73.75 158 ARG A C 1
ATOM 1246 O O . ARG A 1 158 ? -9.015 -4.362 2.828 1.00 73.75 158 ARG A O 1
ATOM 1253 N N . VAL A 1 159 ? -9.790 -2.258 3.095 1.00 71.06 159 VAL A N 1
ATOM 1254 C CA . VAL A 1 159 ? -9.930 -1.963 1.671 1.00 71.06 159 VAL A CA 1
ATOM 1255 C C . VAL A 1 159 ? -8.560 -1.618 1.111 1.00 71.06 159 VAL A C 1
ATOM 1257 O O . VAL A 1 159 ? -7.801 -0.872 1.732 1.00 71.06 159 VAL A O 1
ATOM 1260 N N . ASP A 1 160 ? -8.239 -2.179 -0.046 1.00 60.56 160 ASP A N 1
ATOM 1261 C CA . ASP A 1 160 ? -7.022 -1.861 -0.768 1.00 60.56 160 ASP A CA 1
ATOM 1262 C C . ASP A 1 160 ? -7.047 -0.434 -1.342 1.00 60.56 160 ASP A C 1
ATOM 1264 O O . ASP A 1 160 ? -8.016 0.322 -1.234 1.00 60.56 160 ASP A O 1
ATOM 1268 N N . TYR A 1 161 ? -5.938 -0.036 -1.958 1.00 59.03 161 TYR A N 1
ATOM 1269 C CA . TYR A 1 161 ? -5.807 1.298 -2.532 1.00 59.03 161 TYR A CA 1
ATOM 1270 C C . TYR A 1 161 ? -6.885 1.594 -3.598 1.00 59.03 161 TYR A C 1
ATOM 1272 O O . TYR A 1 161 ? -7.395 2.717 -3.643 1.00 59.03 161 TYR A O 1
ATOM 1280 N N . ASN A 1 162 ? -7.252 0.602 -4.418 1.00 54.31 162 ASN A N 1
ATOM 1281 C CA . ASN A 1 162 ? -8.179 0.782 -5.541 1.00 54.31 162 ASN A CA 1
ATOM 1282 C C . ASN A 1 162 ? -9.655 0.729 -5.151 1.00 54.31 162 ASN A C 1
ATOM 1284 O O . ASN A 1 162 ? -10.495 1.021 -5.992 1.00 54.31 162 ASN A O 1
ATOM 1288 N N . ALA A 1 163 ? -9.966 0.425 -3.888 1.00 63.06 163 ALA A N 1
ATOM 1289 C CA . ALA A 1 163 ? -11.332 0.180 -3.446 1.00 63.06 163 ALA A CA 1
ATOM 1290 C C . ALA A 1 163 ? -11.986 -1.041 -4.102 1.00 63.06 163 ALA A C 1
ATOM 1292 O O . ALA A 1 163 ? -13.206 -1.085 -4.236 1.00 63.06 163 ALA A O 1
ATOM 1293 N N . ASP A 1 164 ? -11.179 -2.042 -4.452 1.00 61.00 164 ASP A N 1
ATOM 1294 C CA . ASP A 1 164 ? -11.629 -3.211 -5.204 1.00 61.00 164 ASP A CA 1
ATOM 1295 C C . ASP A 1 164 ? -11.322 -4.528 -4.492 1.00 61.00 164 ASP A C 1
ATOM 1297 O O . ASP A 1 164 ? -12.031 -5.510 -4.710 1.00 61.00 164 ASP A O 1
ATOM 1301 N N . LEU A 1 165 ? -10.295 -4.568 -3.634 1.00 69.44 165 LEU A N 1
ATOM 1302 C CA . LEU A 1 165 ? -9.914 -5.755 -2.868 1.00 69.44 165 LEU A CA 1
ATOM 1303 C C . LEU A 1 165 ? -10.044 -5.512 -1.361 1.00 69.44 165 LEU A C 1
ATOM 1305 O O . LEU A 1 165 ? -9.771 -4.428 -0.847 1.00 69.44 165 LEU A O 1
ATOM 1309 N N . LEU A 1 166 ? -10.430 -6.560 -0.638 1.00 73.75 166 LEU A N 1
ATOM 1310 C CA . LEU A 1 166 ? -10.433 -6.618 0.816 1.00 73.75 166 LEU A CA 1
ATOM 1311 C C . LEU A 1 166 ? -9.367 -7.595 1.296 1.00 73.75 166 LEU A C 1
ATOM 1313 O O . LEU A 1 166 ? -9.428 -8.788 0.995 1.00 73.75 166 LEU A O 1
ATOM 1317 N N . HIS A 1 167 ? -8.450 -7.099 2.117 1.00 76.38 167 HIS A N 1
ATOM 1318 C CA . HIS A 1 167 ? -7.444 -7.898 2.807 1.00 76.38 167 HIS A CA 1
ATOM 1319 C C . HIS A 1 167 ? -7.864 -8.140 4.254 1.00 76.38 167 HIS A C 1
ATOM 1321 O O . HIS A 1 167 ? -8.450 -7.257 4.877 1.00 76.38 167 HIS A O 1
ATOM 1327 N N . GLU A 1 168 ? -7.556 -9.314 4.801 1.00 79.44 168 GLU A N 1
ATOM 1328 C CA . GLU A 1 168 ? -7.795 -9.583 6.220 1.00 79.44 168 GLU A CA 1
ATOM 1329 C C . GLU A 1 168 ? -6.871 -8.724 7.094 1.00 79.44 168 GLU A C 1
ATOM 1331 O O . GLU A 1 168 ? -5.692 -8.546 6.775 1.00 79.44 168 GLU A O 1
ATOM 1336 N N . ASP A 1 169 ? -7.397 -8.212 8.210 1.00 76.00 169 ASP A N 1
ATOM 1337 C CA . ASP A 1 169 ? -6.578 -7.574 9.238 1.00 76.00 169 ASP A CA 1
ATOM 1338 C C . ASP A 1 169 ? -6.187 -8.582 10.343 1.00 76.00 169 ASP A C 1
ATOM 1340 O O . ASP A 1 169 ? -7.025 -8.932 11.187 1.00 76.00 169 ASP A O 1
ATOM 1344 N N . PRO A 1 170 ? -4.907 -9.006 10.419 1.00 73.88 170 PRO A N 1
ATOM 1345 C CA . PRO A 1 170 ? -4.421 -9.917 11.456 1.00 73.88 170 PRO A CA 1
ATOM 1346 C C . PRO A 1 170 ? -4.383 -9.292 12.856 1.00 73.88 170 PRO A C 1
ATOM 1348 O O . PRO A 1 170 ? -4.040 -9.978 13.818 1.00 73.88 170 PRO A O 1
ATOM 1351 N N . TYR A 1 171 ? -4.751 -8.022 13.013 1.00 76.62 171 TYR A N 1
ATOM 1352 C CA . TYR A 1 171 ? -4.885 -7.335 14.295 1.00 76.62 171 TYR A CA 1
ATOM 1353 C C . TYR A 1 171 ? -6.320 -6.900 14.602 1.00 76.62 171 TYR A C 1
ATOM 1355 O O . TYR A 1 171 ? -6.549 -6.099 15.514 1.00 76.62 171 TYR A O 1
ATOM 1363 N N . SER A 1 172 ? -7.291 -7.421 13.850 1.00 76.56 172 SER A N 1
ATOM 1364 C CA . SER A 1 172 ? -8.698 -7.135 14.082 1.00 76.56 172 SER A CA 1
ATOM 1365 C C . SER A 1 172 ? -9.134 -7.460 15.504 1.00 76.56 172 SER A C 1
ATOM 1367 O O . SER A 1 172 ? -8.786 -8.499 16.070 1.00 76.56 172 SER A O 1
ATOM 1369 N N . TRP A 1 173 ? -9.980 -6.599 16.063 1.00 75.44 173 TRP A N 1
ATOM 1370 C CA . TRP A 1 173 ? -10.529 -6.819 17.395 1.00 75.44 173 TRP A CA 1
ATOM 1371 C C . TRP A 1 173 ? -11.520 -7.984 17.421 1.00 75.44 173 TRP A C 1
ATOM 1373 O O . TRP A 1 173 ? -11.741 -8.554 18.488 1.00 75.44 173 TRP A O 1
ATOM 1383 N N . THR A 1 174 ? -12.051 -8.408 16.268 1.00 65.12 174 THR A N 1
ATOM 1384 C CA . THR A 1 174 ? -12.971 -9.555 16.180 1.00 65.12 174 THR A CA 1
ATOM 1385 C C . THR A 1 174 ? -12.319 -10.864 16.640 1.00 65.12 174 THR A C 1
ATOM 1387 O O . THR A 1 174 ? -12.965 -11.777 17.152 1.00 65.12 174 THR A O 1
ATOM 1390 N N . GLN A 1 175 ? -10.988 -10.943 16.576 1.00 59.88 175 GLN A N 1
ATOM 1391 C CA . GLN A 1 175 ? -10.251 -12.101 17.078 1.00 59.88 175 GLN A CA 1
ATOM 1392 C C . GLN A 1 175 ? -10.531 -12.367 18.562 1.00 59.88 175 GLN A C 1
ATOM 1394 O O . GLN A 1 175 ? -10.605 -13.526 18.979 1.00 59.88 175 GLN A O 1
ATOM 1399 N N . VAL A 1 176 ? -10.763 -11.311 19.345 1.00 47.28 176 VAL A N 1
ATOM 1400 C CA . VAL A 1 176 ? -10.989 -11.371 20.797 1.00 47.28 176 VAL A CA 1
ATOM 1401 C C . VAL A 1 176 ? -12.420 -11.003 21.213 1.00 47.28 176 VAL A C 1
ATOM 1403 O O . VAL A 1 176 ? -12.748 -11.126 22.391 1.00 47.28 176 VAL A O 1
ATOM 1406 N N . LEU A 1 177 ? -13.278 -10.585 20.274 1.00 52.94 177 LEU A N 1
ATOM 1407 C CA . LEU A 1 177 ? -14.611 -10.017 20.522 1.00 52.94 177 LEU A CA 1
ATOM 1408 C C . LEU A 1 177 ? -15.596 -10.311 19.390 1.00 52.94 177 LEU A C 1
ATOM 1410 O O . LEU A 1 177 ? -15.182 -10.492 18.256 1.00 52.94 177 LEU A O 1
ATOM 1414 N N . GLU A 1 178 ? -16.894 -10.182 19.654 1.00 51.75 178 GLU A N 1
ATOM 1415 C CA . GLU A 1 178 ? -17.852 -9.868 18.585 1.00 51.75 178 GLU A CA 1
ATOM 1416 C C . GLU A 1 178 ? -18.128 -8.370 18.551 1.00 51.75 178 GLU A C 1
ATOM 1418 O O . GLU A 1 178 ? -18.313 -7.754 19.598 1.00 51.75 178 GLU A O 1
ATOM 1423 N N . SER A 1 179 ? -18.091 -7.757 17.366 1.00 53.69 179 SER A N 1
ATOM 1424 C CA . SER A 1 179 ? -18.142 -6.299 17.226 1.00 53.69 179 SER A CA 1
ATOM 1425 C C . SER A 1 179 ? -19.244 -5.833 16.277 1.00 53.69 179 SER A C 1
ATOM 1427 O O . SER A 1 179 ? -19.459 -6.435 15.226 1.00 53.69 179 SER A O 1
ATOM 1429 N N . LEU A 1 180 ? -19.807 -4.674 16.652 1.00 53.41 180 LEU A N 1
ATOM 1430 C CA . LEU A 1 180 ? -20.705 -3.760 15.928 1.00 53.41 180 LEU A CA 1
ATOM 1431 C C . LEU A 1 180 ? -22.219 -4.026 16.061 1.00 53.41 180 LEU A C 1
ATOM 1433 O O . LEU A 1 180 ? -22.754 -5.100 15.813 1.00 53.41 180 LEU A O 1
ATOM 1437 N N . LEU A 1 181 ? -22.909 -2.965 16.493 1.00 47.25 181 LEU A N 1
ATOM 1438 C CA . LEU A 1 181 ? -24.356 -2.842 16.616 1.00 47.25 181 LEU A CA 1
ATOM 1439 C C . LEU A 1 181 ? -24.725 -1.387 16.936 1.00 47.25 181 LEU A C 1
ATOM 1441 O O . LEU A 1 181 ? -23.978 -0.770 17.670 1.00 47.25 181 LEU A O 1
ATOM 1445 N N . ILE A 1 182 ? -25.881 -0.837 16.539 1.00 54.28 182 ILE A N 1
ATOM 1446 C CA . ILE A 1 182 ? -26.486 0.304 17.262 1.00 54.28 182 ILE A CA 1
ATOM 1447 C C . ILE A 1 182 ? -28.009 0.106 17.360 1.00 54.28 182 ILE A C 1
ATOM 1449 O O . ILE A 1 182 ? -28.659 -0.016 16.334 1.00 54.28 182 ILE A O 1
ATOM 1453 N N . ALA A 1 183 ? -28.552 0.136 18.591 1.00 59.53 183 ALA A N 1
ATOM 1454 C CA . ALA A 1 183 ? -29.926 -0.199 19.049 1.00 59.53 183 ALA A CA 1
ATOM 1455 C C . ALA A 1 183 ? -30.033 -1.546 19.796 1.00 59.53 183 ALA A C 1
ATOM 1457 O O . ALA A 1 183 ? -30.653 -2.506 19.347 1.00 59.53 183 ALA A O 1
ATOM 1458 N N . LEU A 1 184 ? -29.458 -1.580 21.005 1.00 72.38 184 LEU A N 1
ATOM 1459 C CA . LEU A 1 184 ? -29.289 -2.777 21.842 1.00 72.38 184 LEU A CA 1
ATOM 1460 C C . LEU A 1 184 ? -30.570 -3.573 22.137 1.00 72.38 184 LEU A C 1
ATOM 1462 O O . LEU A 1 184 ? -30.526 -4.795 22.152 1.00 72.38 184 LEU A O 1
ATOM 1466 N N . LYS A 1 185 ? -31.714 -2.921 22.377 1.00 73.19 185 LYS A N 1
ATOM 1467 C CA . LYS A 1 185 ? -32.948 -3.647 22.738 1.00 73.19 185 LYS A CA 1
ATOM 1468 C C . LYS A 1 185 ? -33.509 -4.454 21.570 1.00 73.19 185 LYS A C 1
ATOM 1470 O O . LYS A 1 185 ? -33.645 -5.666 21.679 1.00 73.19 185 LYS A O 1
ATOM 1475 N N . VAL A 1 186 ? -33.754 -3.774 20.451 1.00 74.31 186 VAL A N 1
ATOM 1476 C CA . VAL A 1 186 ? -34.252 -4.378 19.203 1.00 74.31 186 VAL A CA 1
ATOM 1477 C C . VAL A 1 186 ? -33.266 -5.428 18.692 1.00 74.31 186 VAL A C 1
ATOM 1479 O O . VAL A 1 186 ? -33.653 -6.469 18.170 1.00 74.31 186 VAL A O 1
ATOM 1482 N N . PHE A 1 187 ? -31.972 -5.197 18.904 1.00 81.75 187 PHE A N 1
ATOM 1483 C CA . PHE A 1 187 ? -30.962 -6.194 18.605 1.00 81.75 187 PHE A CA 1
ATOM 1484 C C . PHE A 1 187 ? -31.057 -7.447 19.455 1.00 81.75 187 PHE A C 1
ATOM 1486 O O . PHE A 1 187 ? -30.996 -8.529 18.896 1.00 81.75 187 PHE A O 1
ATOM 1493 N N . PHE A 1 188 ? -31.196 -7.340 20.778 1.00 83.62 188 PHE A N 1
ATOM 1494 C CA . PHE A 1 188 ? -31.318 -8.528 21.624 1.00 83.62 188 PHE A CA 1
ATOM 1495 C C . PHE A 1 188 ? -32.644 -9.261 21.408 1.00 83.62 188 PHE A C 1
ATOM 1497 O O . PHE A 1 188 ? -32.711 -10.462 21.642 1.00 83.62 188 PHE A O 1
ATOM 1504 N N . GLU A 1 189 ? -33.684 -8.584 20.918 1.00 81.31 189 GLU A N 1
ATOM 1505 C CA . GLU A 1 189 ? -34.886 -9.252 20.403 1.00 81.31 189 GLU A CA 1
ATOM 1506 C C . GLU A 1 189 ? -34.582 -10.052 19.124 1.00 81.31 189 GLU A C 1
ATOM 1508 O O . GLU A 1 189 ? -35.075 -11.167 18.966 1.00 81.31 189 GLU A O 1
ATOM 1513 N N . ARG A 1 190 ? -33.727 -9.521 18.239 1.00 77.94 190 ARG A N 1
ATOM 1514 C CA . ARG A 1 190 ? -33.283 -10.193 17.004 1.00 77.94 190 ARG A CA 1
ATOM 1515 C C . ARG A 1 190 ? -32.239 -11.294 17.243 1.00 77.94 190 ARG A C 1
ATOM 1517 O O . ARG A 1 190 ? -32.251 -12.297 16.536 1.00 77.94 190 ARG A O 1
ATOM 1524 N N . TYR A 1 191 ? -31.381 -11.140 18.251 1.00 78.62 191 TYR A N 1
ATOM 1525 C CA . TYR A 1 191 ? -30.303 -12.060 18.630 1.00 78.62 191 TYR A CA 1
ATOM 1526 C C . TYR A 1 191 ? -30.339 -12.392 20.138 1.00 78.62 191 TYR A C 1
ATOM 1528 O O . TYR A 1 191 ? -29.444 -11.985 20.887 1.00 78.62 191 TYR A O 1
ATOM 1536 N N . PRO A 1 192 ? -31.337 -13.162 20.619 1.00 80.31 192 PRO A N 1
ATOM 1537 C CA . PRO A 1 192 ? -31.538 -13.403 22.054 1.00 80.31 192 PRO A CA 1
ATOM 1538 C C . PRO A 1 192 ? -30.362 -14.084 22.761 1.00 80.31 192 PRO A C 1
ATOM 1540 O O . PRO A 1 192 ? -30.113 -13.810 23.932 1.00 80.31 192 PRO A O 1
ATOM 1543 N N . VAL A 1 193 ? -29.612 -14.932 22.046 1.00 79.75 193 VAL A N 1
ATOM 1544 C CA . VAL A 1 193 ? -28.442 -15.661 22.577 1.00 79.75 193 VAL A CA 1
ATOM 1545 C C . VAL A 1 193 ? -27.327 -14.708 23.025 1.00 79.75 193 VAL A C 1
ATOM 1547 O O . VAL A 1 193 ? -26.590 -15.019 23.953 1.00 79.75 193 VAL A O 1
ATOM 1550 N N . LEU A 1 194 ? -27.224 -13.523 22.416 1.00 80.38 194 LEU A N 1
ATOM 1551 C CA . LEU A 1 194 ? -26.183 -12.547 22.754 1.00 80.38 194 LEU A CA 1
ATOM 1552 C C . LEU A 1 194 ? -26.516 -11.738 24.016 1.00 80.38 194 LEU A C 1
ATOM 1554 O O . LEU A 1 194 ? -25.646 -11.072 24.567 1.00 80.38 194 LEU A O 1
ATOM 1558 N N . LYS A 1 195 ? -27.762 -11.796 24.509 1.00 80.31 195 LYS A N 1
ATOM 1559 C CA . LYS A 1 195 ? -28.205 -11.020 25.679 1.00 80.31 195 LYS A CA 1
ATOM 1560 C C . LYS A 1 195 ? -27.515 -11.446 26.980 1.00 80.31 195 LYS A C 1
ATOM 1562 O O . LYS A 1 195 ? -27.407 -10.636 27.894 1.00 80.31 195 LYS A O 1
ATOM 1567 N N . SER A 1 196 ? -27.079 -12.702 27.074 1.00 78.44 196 SER A N 1
ATOM 1568 C CA . SER A 1 196 ? -26.394 -13.254 28.251 1.00 78.44 196 SER A CA 1
ATOM 1569 C C . SER A 1 196 ? -24.874 -13.071 28.227 1.00 78.44 196 SER A C 1
ATOM 1571 O O . SER A 1 196 ? -24.198 -13.560 29.127 1.00 78.44 196 SER A O 1
ATOM 1573 N N . GLN A 1 197 ? -24.320 -12.431 27.195 1.00 83.12 197 GLN A N 1
ATOM 1574 C CA . GLN A 1 197 ? -22.883 -12.190 27.089 1.00 83.12 197 GLN A CA 1
ATOM 1575 C C . GLN A 1 197 ? -22.463 -10.935 27.848 1.00 83.12 197 GLN A C 1
ATOM 1577 O O . GLN A 1 197 ? -23.223 -9.972 27.950 1.00 83.12 197 GLN A O 1
ATOM 1582 N N . SER A 1 198 ? -21.208 -10.917 28.296 1.00 85.38 198 SER A N 1
ATOM 1583 C CA . SER A 1 198 ? -20.558 -9.715 28.812 1.00 85.38 198 SER A CA 1
ATOM 1584 C C . SER A 1 198 ? -20.566 -8.596 27.772 1.00 85.38 198 SER A C 1
ATOM 1586 O O . SER A 1 198 ? -19.912 -8.720 26.733 1.00 85.38 198 SER A O 1
ATOM 1588 N N . LEU A 1 199 ? -21.278 -7.499 28.050 1.00 88.69 199 LEU A N 1
ATOM 1589 C CA . LEU A 1 199 ? -21.321 -6.330 27.173 1.00 88.69 199 LEU A CA 1
ATOM 1590 C C . LEU A 1 199 ? -20.234 -5.323 27.550 1.00 88.69 199 LEU A C 1
ATOM 1592 O O . LEU A 1 199 ? -20.123 -4.895 28.702 1.00 88.69 199 LEU A O 1
ATOM 1596 N N . PHE A 1 200 ? -19.509 -4.861 26.538 1.00 91.38 200 PHE A N 1
ATOM 1597 C CA . PHE A 1 200 ? -18.611 -3.719 26.620 1.00 91.38 200 PHE A CA 1
ATOM 1598 C C . PHE A 1 200 ? -19.038 -2.636 25.632 1.00 91.38 200 PHE A C 1
ATOM 1600 O O . PHE A 1 200 ? -19.348 -2.926 24.477 1.00 91.38 200 PHE A O 1
ATOM 1607 N N . ILE A 1 201 ? -19.034 -1.375 26.068 1.00 91.50 201 ILE A N 1
ATOM 1608 C CA . ILE A 1 201 ? -19.390 -0.233 25.215 1.00 91.50 201 ILE A CA 1
ATOM 1609 C C . ILE A 1 201 ? -18.154 0.610 24.974 1.00 91.50 201 ILE A C 1
ATOM 1611 O O . ILE A 1 201 ? -17.585 1.180 25.900 1.00 91.50 201 ILE A O 1
ATOM 1615 N N . PHE A 1 202 ? -17.755 0.712 23.717 1.00 92.50 202 PHE A N 1
ATOM 1616 C CA . PHE A 1 202 ? -16.638 1.524 23.287 1.00 92.50 202 PHE A CA 1
ATOM 1617 C C . PHE A 1 202 ? -17.125 2.730 22.495 1.00 92.50 202 PHE A C 1
ATOM 1619 O O . PHE A 1 202 ? -18.023 2.624 21.663 1.00 92.50 202 PHE A O 1
ATOM 1626 N N . GLY A 1 203 ? -16.514 3.878 22.756 1.00 90.44 203 GLY A N 1
ATOM 1627 C CA . GLY A 1 203 ? -16.711 5.099 21.994 1.00 90.44 203 GLY A CA 1
ATOM 1628 C C . GLY A 1 203 ? -15.372 5.679 21.569 1.00 90.44 203 GLY A C 1
ATOM 1629 O O . GLY A 1 203 ? -14.410 5.623 22.336 1.00 90.44 203 GLY A O 1
ATOM 1630 N N . LYS A 1 204 ? -15.310 6.240 20.360 1.00 90.88 204 LYS A N 1
ATOM 1631 C CA . LYS A 1 204 ? -14.158 7.013 19.885 1.00 90.88 204 LYS A CA 1
ATOM 1632 C C . LYS A 1 204 ? -14.533 8.473 19.666 1.00 90.88 204 LYS A C 1
ATOM 1634 O O . LYS A 1 204 ? -15.599 8.746 19.125 1.00 90.88 204 LYS A O 1
ATOM 1639 N N . GLY A 1 205 ? -13.653 9.411 20.022 1.00 89.56 205 GLY A N 1
ATOM 1640 C CA . GLY A 1 205 ? -13.872 10.832 19.733 1.00 89.56 205 GLY A CA 1
ATOM 1641 C C . GLY A 1 205 ? -15.159 11.339 20.385 1.00 89.56 205 GLY A C 1
ATOM 1642 O O . GLY A 1 205 ? -15.319 11.235 21.606 1.00 89.56 205 GLY A O 1
ATOM 1643 N N . TYR A 1 206 ? -16.101 11.846 19.581 1.00 87.62 206 TYR A N 1
ATOM 1644 C CA . TYR A 1 206 ? -17.426 12.230 20.091 1.00 87.62 206 TYR A CA 1
ATOM 1645 C C . TYR A 1 206 ? -18.264 11.018 20.545 1.00 87.62 206 TYR A C 1
ATOM 1647 O O . TYR A 1 206 ? -19.059 11.131 21.479 1.00 87.62 206 TYR A O 1
ATOM 1655 N N . GLY A 1 207 ? -18.052 9.834 19.964 1.00 88.38 207 GLY A N 1
ATOM 1656 C CA . GLY A 1 207 ? -18.703 8.586 20.372 1.00 88.38 207 GLY A CA 1
ATOM 1657 C C . GLY A 1 207 ? -18.451 8.208 21.833 1.00 88.38 207 GLY A C 1
ATOM 1658 O O . GLY A 1 207 ? -19.280 7.533 22.437 1.00 88.38 207 GLY A O 1
ATOM 1659 N N . SER A 1 208 ? -17.371 8.699 22.453 1.00 92.00 208 SER A N 1
ATOM 1660 C CA . SER A 1 208 ? -17.106 8.534 23.893 1.00 92.00 208 SER A CA 1
ATOM 1661 C C . SER A 1 208 ? -18.158 9.220 24.775 1.00 92.00 208 SER A C 1
ATOM 1663 O O . SER A 1 208 ? -18.515 8.694 25.829 1.00 92.00 208 SER A O 1
ATOM 1665 N N . ILE A 1 209 ? -18.718 10.353 24.326 1.00 88.50 209 ILE A N 1
ATOM 1666 C CA . ILE A 1 209 ? -19.852 11.012 24.994 1.00 88.50 209 ILE A CA 1
ATOM 1667 C C . ILE A 1 209 ? -21.075 10.093 24.933 1.00 88.50 209 ILE A C 1
ATOM 1669 O O . ILE A 1 209 ? -21.717 9.836 25.952 1.00 88.50 209 ILE A O 1
ATOM 1673 N N . HIS A 1 210 ? -21.376 9.553 23.747 1.00 88.69 210 HIS A N 1
ATOM 1674 C CA . HIS A 1 210 ? -22.504 8.639 23.554 1.00 88.69 210 HIS A CA 1
ATOM 1675 C C . HIS A 1 210 ? -22.342 7.343 24.353 1.00 88.69 210 HIS A C 1
ATOM 1677 O O . HIS A 1 210 ? -23.313 6.891 24.958 1.00 88.69 210 HIS A O 1
ATOM 1683 N N . ALA A 1 211 ? -21.129 6.788 24.414 1.00 90.75 211 ALA A N 1
ATOM 1684 C CA . ALA A 1 211 ? -20.807 5.586 25.177 1.00 90.75 211 ALA A CA 1
ATOM 1685 C C . ALA A 1 211 ? -21.075 5.779 26.675 1.00 90.75 211 ALA A C 1
ATOM 1687 O O . ALA A 1 211 ? -21.791 4.976 27.274 1.00 90.75 211 ALA A O 1
ATOM 1688 N N . LEU A 1 212 ? -20.584 6.875 27.266 1.00 90.38 212 LEU A N 1
ATOM 1689 C CA . LEU A 1 212 ? -20.827 7.202 28.676 1.00 90.38 212 LEU A CA 1
ATOM 1690 C C . LEU A 1 212 ? -22.310 7.441 28.973 1.00 90.38 212 LEU A C 1
ATOM 1692 O O . LEU A 1 212 ? -22.838 6.903 29.944 1.00 90.38 212 LEU A O 1
ATOM 1696 N N . MET A 1 213 ? -23.002 8.211 28.130 1.00 87.88 213 MET A N 1
ATOM 1697 C CA . MET A 1 213 ? -24.436 8.471 28.304 1.00 87.88 213 MET A CA 1
ATOM 1698 C C . MET A 1 213 ? -25.272 7.191 28.215 1.00 87.88 213 MET A C 1
ATOM 1700 O O . MET A 1 213 ? -26.240 7.018 28.959 1.00 87.88 213 MET A O 1
ATOM 1704 N N . LEU A 1 214 ? -24.931 6.302 27.279 1.00 88.19 214 LEU A N 1
ATOM 1705 C CA . LEU A 1 214 ? -25.612 5.026 27.113 1.00 88.19 214 LEU A CA 1
ATOM 1706 C C . LEU A 1 214 ? -25.346 4.110 28.308 1.00 88.19 214 LEU A C 1
ATOM 1708 O O . LEU A 1 214 ? -26.295 3.550 28.850 1.00 88.19 214 LEU A O 1
ATOM 1712 N N . ALA A 1 215 ? -24.093 4.004 28.749 1.00 89.50 215 ALA A N 1
ATOM 1713 C CA . ALA A 1 215 ? -23.720 3.220 29.918 1.00 89.50 215 ALA A CA 1
ATOM 1714 C C . ALA A 1 215 ? -24.453 3.686 31.184 1.00 89.50 215 ALA A C 1
ATOM 1716 O O . ALA A 1 215 ? -25.064 2.865 31.865 1.00 89.50 215 ALA A O 1
ATOM 1717 N N . ASP A 1 216 ? -24.483 4.996 31.450 1.00 87.62 216 ASP A N 1
ATOM 1718 C CA . ASP A 1 216 ? -25.223 5.569 32.580 1.00 87.62 216 ASP A CA 1
ATOM 1719 C C . ASP A 1 216 ? -26.709 5.163 32.537 1.00 87.62 216 ASP A C 1
ATOM 1721 O O . ASP A 1 216 ? -27.261 4.637 33.508 1.00 87.62 216 ASP A O 1
ATOM 1725 N N . LYS A 1 217 ? -27.352 5.295 31.368 1.00 85.38 217 LYS A N 1
ATOM 1726 C CA . LYS A 1 217 ? -28.754 4.886 31.182 1.00 85.38 217 LYS A CA 1
ATOM 1727 C C . LYS A 1 217 ? -28.981 3.384 31.347 1.00 85.38 217 LYS A C 1
ATOM 1729 O O . LYS A 1 217 ? -30.008 2.997 31.906 1.00 85.38 217 LYS A O 1
ATOM 1734 N N . LEU A 1 218 ? -28.085 2.538 30.843 1.00 86.31 218 LEU A N 1
ATOM 1735 C CA . LEU A 1 218 ? -28.218 1.081 30.949 1.00 86.31 218 LEU A CA 1
ATOM 1736 C C . LEU A 1 218 ? -28.092 0.623 32.399 1.00 86.31 218 LEU A C 1
ATOM 1738 O O . LEU A 1 218 ? -28.945 -0.121 32.884 1.00 86.31 218 LEU A O 1
ATOM 1742 N N . LEU A 1 219 ? -27.103 1.152 33.118 1.00 85.19 219 LEU A N 1
ATOM 1743 C CA . LEU A 1 219 ? -26.903 0.857 34.534 1.00 85.19 219 LEU A CA 1
ATOM 1744 C C . LEU A 1 219 ? -28.031 1.417 35.418 1.00 85.19 219 LEU A C 1
ATOM 1746 O O . LEU A 1 219 ? -28.266 0.894 36.507 1.00 85.19 219 LEU A O 1
ATOM 1750 N N . ALA A 1 220 ? -28.754 2.447 34.954 1.00 83.81 220 ALA A N 1
ATOM 1751 C CA . ALA A 1 220 ? -29.974 2.943 35.597 1.00 83.81 220 ALA A CA 1
ATOM 1752 C C . ALA A 1 220 ? -31.152 1.986 35.506 1.00 83.81 220 ALA A C 1
ATOM 1754 O O . ALA A 1 220 ? -31.931 1.892 36.451 1.00 83.81 220 ALA A O 1
ATOM 1755 N N . LYS A 1 221 ? -31.299 1.308 34.369 1.00 81.50 221 LYS A N 1
ATOM 1756 C CA . LYS A 1 221 ? -32.427 0.407 34.128 1.00 81.50 221 LYS A CA 1
ATOM 1757 C C . LYS A 1 221 ? -32.165 -1.017 34.603 1.00 81.50 221 LYS A C 1
ATOM 1759 O O . LYS A 1 221 ? -33.122 -1.726 34.883 1.00 81.50 221 LYS A O 1
ATOM 1764 N N . ASN A 1 222 ? -30.896 -1.421 34.700 1.00 77.06 222 ASN A N 1
ATOM 1765 C CA . ASN A 1 222 ? -30.474 -2.762 35.115 1.00 77.06 222 ASN A CA 1
ATOM 1766 C C . ASN A 1 222 ? -31.090 -3.897 34.262 1.00 77.06 222 ASN A C 1
ATOM 1768 O O . ASN A 1 222 ? -31.335 -4.994 34.749 1.00 77.06 222 ASN A O 1
ATOM 1772 N N . GLU A 1 223 ? -31.379 -3.618 32.986 1.00 72.94 223 GLU A N 1
ATOM 1773 C CA . GLU A 1 223 ? -32.016 -4.567 32.053 1.00 72.94 223 GLU A CA 1
ATOM 1774 C C . GLU A 1 223 ? -31.003 -5.350 31.198 1.00 72.94 223 GLU A C 1
ATOM 1776 O O . GLU A 1 223 ? -31.349 -6.381 30.619 1.00 72.94 223 GLU A O 1
ATOM 1781 N N . ILE A 1 224 ? -29.782 -4.824 31.062 1.00 76.81 224 ILE A N 1
ATOM 1782 C CA . ILE A 1 224 ? -28.698 -5.368 30.238 1.00 76.81 224 ILE A CA 1
ATOM 1783 C C . ILE A 1 224 ? -27.426 -5.368 31.082 1.00 76.81 224 ILE A C 1
ATOM 1785 O O . ILE A 1 224 ? -27.106 -4.376 31.740 1.00 76.81 224 ILE A O 1
ATOM 1789 N N . GLU A 1 225 ? -26.710 -6.484 31.038 1.00 79.62 225 GLU A N 1
ATOM 1790 C CA . GLU A 1 225 ? -25.474 -6.706 31.774 1.00 79.62 225 GLU A CA 1
ATOM 1791 C C . GLU A 1 225 ? -24.299 -5.969 31.127 1.00 79.62 225 GLU A C 1
ATOM 1793 O O . GLU A 1 225 ? -23.757 -6.420 30.125 1.00 79.62 225 GLU A O 1
ATOM 1798 N N . LEU A 1 226 ? -23.919 -4.817 31.688 1.00 87.94 226 LEU A N 1
ATOM 1799 C CA . LEU A 1 226 ? -22.752 -4.044 31.260 1.00 87.94 226 LEU A CA 1
ATOM 1800 C C . LEU A 1 226 ? -21.559 -4.341 32.174 1.00 87.94 226 LEU A C 1
ATOM 1802 O O . LEU A 1 226 ? -21.671 -4.166 33.386 1.00 87.94 226 LEU A O 1
ATOM 1806 N N . ASP A 1 227 ? -20.420 -4.720 31.593 1.00 90.31 227 ASP A N 1
ATOM 1807 C CA . ASP A 1 227 ? -19.199 -5.068 32.337 1.00 90.31 227 ASP A CA 1
ATOM 1808 C C . ASP A 1 227 ? -18.074 -4.039 32.174 1.00 90.31 227 ASP A C 1
ATOM 1810 O O . ASP A 1 227 ? -17.198 -3.911 33.039 1.00 90.31 227 ASP A O 1
ATOM 1814 N N . GLY A 1 228 ? -18.092 -3.256 31.093 1.00 92.19 228 GLY A N 1
ATOM 1815 C CA . GLY A 1 228 ? -17.090 -2.216 30.913 1.00 92.19 228 GLY A CA 1
ATOM 1816 C C . GLY A 1 228 ? -17.356 -1.196 29.818 1.00 92.19 228 GLY A C 1
ATOM 1817 O O . GLY A 1 228 ? -18.220 -1.356 28.955 1.00 92.19 228 GLY A O 1
ATOM 1818 N N . ILE A 1 229 ? -16.576 -0.120 29.876 1.00 94.44 229 ILE A N 1
ATOM 1819 C CA . ILE A 1 229 ? -16.630 1.029 28.980 1.00 94.44 229 ILE A CA 1
ATOM 1820 C C . ILE A 1 229 ? -15.213 1.330 28.491 1.00 94.44 229 ILE A C 1
ATOM 1822 O O . ILE A 1 229 ? -14.287 1.424 29.296 1.00 94.44 229 ILE A O 1
ATOM 1826 N N . GLY A 1 230 ? -15.044 1.508 27.185 1.00 94.56 230 GLY A N 1
ATOM 1827 C CA . GLY A 1 230 ? -13.797 1.967 26.580 1.00 94.56 230 GLY A CA 1
ATOM 1828 C C . GLY A 1 230 ? -13.967 3.325 25.906 1.00 94.56 230 GLY A C 1
ATOM 1829 O O . GLY A 1 230 ? -14.859 3.514 25.087 1.00 94.56 230 GLY A O 1
ATOM 1830 N N . LEU A 1 231 ? -13.114 4.284 26.237 1.00 95.12 231 LEU A N 1
ATOM 1831 C CA . LEU A 1 231 ? -13.159 5.654 25.737 1.00 95.12 231 LEU A CA 1
ATOM 1832 C C . LEU A 1 231 ? -11.857 5.915 24.984 1.00 95.12 231 LEU A C 1
ATOM 1834 O O . LEU A 1 231 ? -10.805 6.059 25.597 1.00 95.12 231 LEU A O 1
ATOM 1838 N N . VAL A 1 232 ? -11.924 5.919 23.655 1.00 93.62 232 VAL A N 1
ATOM 1839 C CA . VAL A 1 232 ? -10.758 5.967 22.762 1.00 93.62 232 VAL A CA 1
ATOM 1840 C C . VAL A 1 232 ? -10.597 7.377 22.195 1.00 93.62 232 VAL A C 1
ATOM 1842 O O . VAL A 1 232 ? -11.485 7.845 21.482 1.00 93.62 232 VAL A O 1
ATOM 1845 N N . ASN A 1 233 ? -9.488 8.070 22.472 1.00 92.44 233 ASN A N 1
ATOM 1846 C CA . ASN A 1 233 ? -9.278 9.466 22.048 1.00 92.44 233 ASN A CA 1
ATOM 1847 C C . ASN A 1 233 ? -10.511 10.350 22.345 1.00 92.44 233 ASN A C 1
ATOM 1849 O O . ASN A 1 233 ? -11.000 11.081 21.477 1.00 92.44 233 ASN A O 1
ATOM 1853 N N . GLY A 1 234 ? -11.097 10.179 23.535 1.00 90.56 234 GLY A N 1
ATOM 1854 C CA . GLY A 1 234 ? -12.437 10.671 23.859 1.00 90.56 234 GLY A CA 1
ATOM 1855 C C . GLY A 1 234 ? -12.511 12.183 24.050 1.00 90.56 234 GLY A C 1
ATOM 1856 O O . GLY A 1 234 ? -11.568 12.805 24.522 1.00 90.56 234 GLY A O 1
ATOM 1857 N N . LEU A 1 235 ? -13.662 12.772 23.721 1.00 88.50 235 LEU A N 1
ATOM 1858 C CA . LEU A 1 235 ? -13.952 14.193 23.937 1.00 88.50 235 LEU A CA 1
ATOM 1859 C C . LEU A 1 235 ? -14.681 14.408 25.282 1.00 88.50 235 LEU A C 1
ATOM 1861 O O . LEU A 1 235 ? -15.879 14.689 25.303 1.00 88.50 235 LEU A O 1
ATOM 1865 N N . LEU A 1 236 ? -13.994 14.192 26.411 1.00 91.56 236 LEU A N 1
ATOM 1866 C CA . LEU A 1 236 ? -14.640 14.083 27.734 1.00 91.56 236 LEU A CA 1
ATOM 1867 C C . LEU A 1 236 ? -14.889 15.428 28.437 1.00 91.56 236 LEU A C 1
ATOM 1869 O O . LEU A 1 236 ? -15.902 15.589 29.124 1.00 91.56 236 LEU A O 1
ATOM 1873 N N . ASN A 1 237 ? -13.992 16.397 28.252 1.00 92.50 237 ASN A N 1
ATOM 1874 C CA . ASN A 1 237 ? -14.095 17.738 28.823 1.00 92.50 237 ASN A CA 1
ATOM 1875 C C . ASN A 1 237 ? -13.518 18.772 27.844 1.00 92.50 237 ASN A C 1
ATOM 1877 O O . ASN A 1 237 ? -12.328 18.758 27.535 1.00 92.50 237 ASN A O 1
ATOM 1881 N N . TYR A 1 238 ? -14.363 19.674 27.344 1.00 87.19 238 TYR A N 1
ATOM 1882 C CA . TYR A 1 238 ? -13.959 20.639 26.316 1.00 87.19 238 TYR A CA 1
ATOM 1883 C C . TYR A 1 238 ? -12.977 21.691 26.833 1.00 87.19 238 TYR A C 1
ATOM 1885 O O . TYR A 1 238 ? -12.098 22.120 26.089 1.00 87.19 238 TYR A O 1
ATOM 1893 N N . GLU A 1 239 ? -13.117 22.108 28.088 1.00 87.81 239 GLU A N 1
ATOM 1894 C CA . GLU A 1 239 ? -12.251 23.117 28.696 1.00 87.81 239 GLU A CA 1
ATOM 1895 C C . GLU A 1 239 ? -10.816 22.597 28.814 1.00 87.81 239 GLU A C 1
ATOM 1897 O O . GLU A 1 239 ? -9.872 23.244 28.361 1.00 87.81 239 GLU A O 1
ATOM 1902 N N . GLN A 1 240 ? -10.650 21.379 29.333 1.00 87.50 240 GLN A N 1
ATOM 1903 C CA . GLN A 1 240 ? -9.335 20.750 29.440 1.00 87.50 240 GLN A CA 1
ATOM 1904 C C . GLN A 1 240 ? -8.705 20.491 28.071 1.00 87.50 240 GLN A C 1
ATOM 1906 O O . GLN A 1 240 ? -7.499 20.674 27.917 1.00 87.50 240 GLN A O 1
ATOM 1911 N N . ILE A 1 241 ? -9.499 20.139 27.056 1.00 85.56 241 ILE A N 1
ATOM 1912 C CA . ILE A 1 241 ? -9.002 20.002 25.682 1.00 85.56 241 ILE A CA 1
ATOM 1913 C C . ILE A 1 241 ? -8.462 21.336 25.169 1.00 85.56 241 ILE A C 1
ATOM 1915 O O . ILE A 1 241 ? -7.317 21.397 24.731 1.00 85.56 241 ILE A O 1
ATOM 1919 N N . ILE A 1 242 ? -9.231 22.421 25.273 1.00 83.69 242 ILE A N 1
ATOM 1920 C CA . ILE A 1 242 ? -8.790 23.749 24.817 1.00 83.69 242 ILE A CA 1
ATOM 1921 C C . ILE A 1 242 ? -7.485 24.162 25.515 1.00 83.69 242 ILE A C 1
ATOM 1923 O O . ILE A 1 242 ? -6.558 24.635 24.856 1.00 83.69 242 ILE A O 1
ATOM 1927 N N . ASN A 1 243 ? -7.384 23.927 26.825 1.00 84.38 243 ASN A N 1
ATOM 1928 C CA . ASN A 1 243 ? -6.212 24.297 27.618 1.00 84.38 243 ASN A CA 1
ATOM 1929 C C . ASN A 1 243 ? -4.959 23.485 27.253 1.00 84.38 243 ASN A C 1
ATOM 1931 O O . ASN A 1 243 ? -3.858 24.031 27.172 1.00 84.38 243 ASN A O 1
ATOM 1935 N N . THR A 1 244 ? -5.112 22.186 27.012 1.00 86.62 244 THR A N 1
ATOM 1936 C CA . THR A 1 244 ? -3.985 21.277 26.745 1.00 86.62 244 THR A CA 1
ATOM 1937 C C . THR A 1 244 ? -3.503 21.335 25.301 1.00 86.62 244 THR A C 1
ATOM 1939 O O . THR A 1 244 ? -2.300 21.246 25.070 1.00 86.62 244 THR A O 1
ATOM 1942 N N . VAL A 1 245 ? -4.394 21.565 24.327 1.00 82.50 245 VAL A N 1
ATOM 1943 C CA . VAL A 1 245 ? -4.034 21.659 22.899 1.00 82.50 245 VAL A CA 1
ATOM 1944 C C . VAL A 1 245 ? -2.996 22.753 22.655 1.00 82.50 245 VAL A C 1
ATOM 1946 O O . VAL A 1 245 ? -2.025 22.532 21.933 1.00 82.50 245 VAL A O 1
ATOM 1949 N N . VAL A 1 246 ? -3.164 23.927 23.270 1.00 78.06 246 VAL A N 1
ATOM 1950 C CA . VAL A 1 246 ? -2.217 25.044 23.114 1.00 78.06 246 VAL A CA 1
ATOM 1951 C C . VAL A 1 246 ? -0.837 24.671 23.659 1.00 78.06 246 VAL A C 1
ATOM 1953 O O . VAL A 1 246 ? 0.176 24.939 23.008 1.00 78.06 246 VAL A O 1
ATOM 1956 N N . GLY A 1 247 ? -0.797 24.016 24.824 1.00 79.00 247 GLY A N 1
ATOM 1957 C CA . GLY A 1 247 ? 0.437 23.511 25.424 1.00 79.00 247 GLY A CA 1
ATOM 1958 C C . GLY A 1 247 ? 1.124 22.472 24.539 1.00 79.00 247 GLY A C 1
ATOM 1959 O O . GLY A 1 247 ? 2.299 22.627 24.213 1.00 79.00 247 GLY A O 1
ATOM 1960 N N . GLU A 1 248 ? 0.381 21.469 24.074 1.00 80.12 248 GLU A N 1
ATOM 1961 C CA . GLU A 1 248 ? 0.881 20.418 23.180 1.00 80.12 248 GLU A CA 1
ATOM 1962 C C . GLU A 1 248 ? 1.448 20.992 21.878 1.00 80.12 248 GLU A C 1
ATOM 1964 O O . GLU A 1 248 ? 2.543 20.619 21.450 1.00 80.12 248 GLU A O 1
ATOM 1969 N N . MET A 1 249 ? 0.759 21.961 21.267 1.00 75.69 249 MET A N 1
ATOM 1970 C CA . MET A 1 249 ? 1.250 22.638 20.066 1.00 75.69 249 MET A CA 1
ATOM 1971 C C . MET A 1 249 ? 2.538 23.431 20.324 1.00 75.69 249 MET A C 1
ATOM 1973 O O . MET A 1 249 ? 3.405 23.480 19.446 1.00 75.69 249 MET A O 1
ATOM 1977 N N . TYR A 1 250 ? 2.675 24.051 21.500 1.00 80.31 250 TYR A N 1
ATOM 1978 C CA . TYR A 1 250 ? 3.884 24.775 21.897 1.00 80.31 250 TYR A CA 1
ATOM 1979 C C . TYR A 1 250 ? 5.066 23.822 22.103 1.00 80.31 250 TYR A C 1
ATOM 1981 O O . TYR A 1 250 ? 6.081 23.952 21.415 1.00 80.31 250 TYR A O 1
ATOM 1989 N N . PHE A 1 251 ? 4.929 22.835 22.995 1.00 81.56 251 PHE A N 1
ATOM 1990 C CA . PHE A 1 251 ? 6.016 21.913 23.349 1.00 81.56 251 PHE A CA 1
ATOM 1991 C C . PHE A 1 251 ? 6.461 21.039 22.180 1.00 81.56 251 PHE A C 1
ATOM 1993 O O . PHE A 1 251 ? 7.630 20.667 22.087 1.00 81.56 251 PHE A O 1
ATOM 2000 N N . SER A 1 252 ? 5.556 20.789 21.241 1.00 73.94 252 SER A N 1
ATOM 2001 C CA . SER A 1 252 ? 5.851 20.002 20.053 1.00 73.94 252 SER A CA 1
ATOM 2002 C C . SER A 1 252 ? 6.316 20.826 18.849 1.00 73.94 252 SER A C 1
ATOM 2004 O O . SER A 1 252 ? 6.516 20.289 17.758 1.00 73.94 252 SER A O 1
ATOM 2006 N N . GLY A 1 253 ? 6.493 22.142 19.012 1.00 74.75 253 GLY A N 1
ATOM 2007 C CA . GLY A 1 253 ? 7.003 23.024 17.959 1.00 74.75 253 GLY A CA 1
ATOM 2008 C C . GLY A 1 253 ? 6.073 23.144 16.745 1.00 74.75 253 GLY A C 1
ATOM 2009 O O . GLY A 1 253 ? 6.547 23.289 15.606 1.00 74.75 253 GLY A O 1
ATOM 2010 N N . LEU A 1 254 ? 4.760 23.052 16.977 1.00 70.50 254 LEU A N 1
ATOM 2011 C CA . LEU A 1 254 ? 3.704 23.115 15.964 1.00 70.50 254 LEU A CA 1
ATOM 2012 C C . LEU A 1 254 ? 2.971 24.458 15.895 1.00 70.50 254 LEU A C 1
ATOM 2014 O O . LEU A 1 254 ? 2.178 24.657 14.977 1.00 70.50 254 LEU A O 1
ATOM 2018 N N . LEU A 1 255 ? 3.229 25.397 16.808 1.00 69.50 255 LEU A N 1
ATOM 2019 C CA . LEU A 1 255 ? 2.652 26.740 16.706 1.00 69.50 255 LEU A CA 1
ATOM 2020 C C . LEU A 1 255 ? 2.992 27.384 15.352 1.00 69.50 255 LEU A C 1
ATOM 2022 O O . LEU A 1 255 ? 4.153 27.445 14.945 1.00 69.50 255 LEU A O 1
ATOM 2026 N N . GLY A 1 256 ? 1.957 27.836 14.640 1.00 58.91 256 GLY A N 1
ATOM 2027 C CA . GLY A 1 256 ? 2.070 28.394 13.288 1.00 58.91 256 GLY A CA 1
ATOM 2028 C C . GLY A 1 256 ? 2.187 27.362 12.157 1.00 58.91 256 GLY A C 1
ATOM 2029 O O . GLY A 1 256 ? 2.414 27.755 11.014 1.00 58.91 256 GLY A O 1
ATOM 2030 N N . LYS A 1 257 ? 2.039 26.058 12.434 1.00 57.94 257 LYS A N 1
ATOM 2031 C CA . LYS A 1 257 ? 2.042 24.986 11.425 1.00 57.94 257 LYS A CA 1
ATOM 2032 C C . LYS A 1 257 ? 0.681 24.295 11.366 1.00 57.94 257 LYS A C 1
ATOM 2034 O O . LYS A 1 257 ? 0.129 23.901 12.388 1.00 57.94 257 LYS A O 1
ATOM 2039 N N . GLU A 1 258 ? 0.167 24.081 10.159 1.00 55.47 258 GLU A N 1
ATOM 2040 C CA . GLU A 1 258 ? -0.994 23.213 9.956 1.00 55.47 258 GLU A CA 1
ATOM 2041 C C . GLU A 1 258 ? -0.580 21.739 10.028 1.00 55.47 258 GLU A C 1
ATOM 2043 O O . GLU A 1 258 ? 0.297 21.313 9.271 1.00 55.47 258 GLU A O 1
ATOM 2048 N N . ASN A 1 259 ? -1.257 20.942 10.861 1.00 56.94 259 ASN A N 1
ATOM 2049 C CA . ASN A 1 259 ? -1.175 19.485 10.791 1.00 56.94 259 ASN A CA 1
ATOM 2050 C C . ASN A 1 259 ? -2.537 18.870 10.416 1.00 56.94 259 ASN A C 1
ATOM 2052 O O . ASN A 1 259 ? -3.414 18.756 11.272 1.00 56.94 259 ASN A O 1
ATOM 2056 N N . PRO A 1 260 ? -2.734 18.464 9.152 1.00 52.72 260 PRO A N 1
ATOM 2057 C CA . PRO A 1 260 ? -4.006 17.925 8.694 1.00 52.72 260 PRO A CA 1
ATOM 2058 C C . PRO A 1 260 ? -4.253 16.455 9.065 1.00 52.72 260 PRO A C 1
ATOM 2060 O O . PRO A 1 260 ? -5.351 15.972 8.795 1.00 52.72 260 PRO A O 1
ATOM 2063 N N . SER A 1 261 ? -3.260 15.739 9.608 1.00 54.62 261 SER A N 1
ATOM 2064 C CA . SER A 1 261 ? -3.304 14.280 9.753 1.00 54.62 261 SER A CA 1
ATOM 2065 C C . SER A 1 261 ? -3.887 13.789 11.071 1.00 54.62 261 SER A C 1
ATOM 2067 O O . SER A 1 261 ? -4.051 12.593 11.198 1.00 54.62 261 SER A O 1
ATOM 2069 N N . GLY A 1 262 ? -4.119 14.634 12.082 1.00 59.59 262 GLY A N 1
ATOM 2070 C CA . GLY A 1 262 ? -4.484 14.155 13.427 1.00 59.59 262 GLY A CA 1
ATOM 2071 C C . GLY A 1 262 ? -3.412 13.290 14.119 1.00 59.59 262 GLY A C 1
ATOM 2072 O O . GLY A 1 262 ? -3.654 12.782 15.210 1.00 59.59 262 GLY A O 1
ATOM 2073 N N . ASN A 1 263 ? -2.225 13.125 13.528 1.00 64.69 263 ASN A N 1
ATOM 2074 C CA . ASN A 1 263 ? -1.052 12.513 14.144 1.00 64.69 263 ASN A CA 1
ATOM 2075 C C . ASN A 1 263 ? 0.146 13.447 13.927 1.00 64.69 263 ASN A C 1
ATOM 2077 O O . ASN A 1 263 ? 0.554 13.719 12.800 1.00 64.69 263 ASN A O 1
ATOM 2081 N N . MET A 1 264 ? 0.718 13.959 15.010 1.00 67.19 264 MET A N 1
ATOM 2082 C CA . MET A 1 264 ? 1.786 14.959 14.983 1.00 67.19 264 MET A CA 1
ATOM 2083 C C . MET A 1 264 ? 2.984 14.620 14.087 1.00 67.19 264 MET A C 1
ATOM 2085 O O . MET A 1 264 ? 3.604 15.516 13.512 1.00 67.19 264 MET A O 1
ATOM 2089 N N . TYR A 1 265 ? 3.287 13.333 13.952 1.00 66.12 265 TYR A N 1
ATOM 2090 C CA . TYR A 1 265 ? 4.466 12.838 13.249 1.00 66.12 265 TYR A CA 1
ATOM 2091 C C . TYR A 1 265 ? 4.131 12.191 11.899 1.00 66.12 265 TYR A C 1
ATOM 2093 O O . TYR A 1 265 ? 5.030 11.722 11.198 1.00 66.12 265 TYR A O 1
ATOM 2101 N N . ARG A 1 266 ? 2.849 12.180 11.511 1.00 62.62 266 ARG A N 1
ATOM 2102 C CA . ARG A 1 266 ? 2.386 11.610 10.243 1.00 62.62 266 ARG A CA 1
ATOM 2103 C C . ARG A 1 266 ? 2.200 12.699 9.198 1.00 62.62 266 ARG A C 1
ATOM 2105 O O . ARG A 1 266 ? 1.473 13.670 9.413 1.00 62.62 266 ARG A O 1
ATOM 2112 N N . SER A 1 267 ? 2.807 12.492 8.034 1.00 55.41 267 SER A N 1
ATOM 2113 C CA . SER A 1 267 ? 2.559 13.327 6.860 1.00 55.41 267 SER A CA 1
ATOM 2114 C C . SER A 1 267 ? 1.208 12.974 6.237 1.00 55.41 267 SER A C 1
ATOM 2116 O O . SER A 1 267 ? 0.861 11.805 6.108 1.00 55.41 267 SER A O 1
ATOM 2118 N N . CYS A 1 268 ? 0.436 13.995 5.867 1.00 53.56 268 CYS A N 1
ATOM 2119 C CA . CYS A 1 268 ? -0.886 13.857 5.265 1.00 53.56 268 CYS A CA 1
ATOM 2120 C C . CYS A 1 268 ? -0.977 14.759 4.033 1.00 53.56 268 CYS A C 1
ATOM 2122 O O . CYS A 1 268 ? -0.781 15.974 4.122 1.00 53.56 268 CYS A O 1
ATOM 2124 N N . TYR A 1 269 ? -1.247 14.148 2.883 1.00 53.34 269 TYR A N 1
ATOM 2125 C CA . TYR A 1 269 ? -1.317 14.810 1.586 1.00 53.34 269 TYR A CA 1
ATOM 2126 C C . TYR A 1 269 ? -2.793 15.018 1.227 1.00 53.34 269 TYR A C 1
ATOM 2128 O O . TYR A 1 269 ? -3.532 14.048 1.096 1.00 53.34 269 TYR A O 1
ATOM 2136 N N . LYS A 1 270 ? -3.236 16.284 1.151 1.00 45.38 270 LYS A N 1
ATOM 2137 C CA . LYS A 1 270 ? -4.662 16.661 1.064 1.00 45.38 270 LYS A CA 1
ATOM 2138 C C . LYS A 1 270 ? -5.155 17.132 -0.312 1.00 45.38 270 LYS A C 1
ATOM 2140 O O . LYS A 1 270 ? -6.358 17.294 -0.454 1.00 45.38 270 LYS A O 1
ATOM 2145 N N . GLU A 1 271 ? -4.297 17.365 -1.306 1.00 37.47 271 GLU A N 1
ATOM 2146 C CA . GLU A 1 271 ? -4.738 17.968 -2.576 1.00 37.47 271 GLU A CA 1
ATOM 2147 C C . GLU A 1 271 ? -4.020 17.424 -3.812 1.00 37.47 271 GLU A C 1
ATOM 2149 O O . GLU A 1 271 ? -2.959 16.803 -3.725 1.00 37.47 271 GLU A O 1
ATOM 2154 N N . PHE A 1 272 ? -4.634 17.718 -4.955 1.00 33.00 272 PHE A N 1
ATOM 2155 C CA . PHE A 1 272 ? -4.301 17.300 -6.301 1.00 33.00 272 PHE A CA 1
ATOM 2156 C C . PHE A 1 272 ? -3.845 18.488 -7.174 1.00 33.00 272 PHE A C 1
ATOM 2158 O O . PHE A 1 272 ? -4.435 19.567 -7.094 1.00 33.00 272 PHE A O 1
ATOM 2165 N N . ILE A 1 273 ? -2.832 18.302 -8.038 1.00 30.62 273 ILE A N 1
ATOM 2166 C CA . ILE A 1 273 ? -2.372 19.351 -8.980 1.00 30.62 273 ILE A CA 1
ATOM 2167 C C . ILE A 1 273 ? -3.203 19.195 -10.253 1.00 30.62 273 ILE A C 1
ATOM 2169 O O . ILE A 1 273 ? -3.151 18.168 -10.930 1.00 30.62 273 ILE A O 1
ATOM 2173 N N . SER A 1 274 ? -3.936 20.249 -10.603 1.00 28.55 274 SER A N 1
ATOM 2174 C CA . SER A 1 274 ? -4.288 20.543 -11.991 1.00 28.55 274 SER A CA 1
ATOM 2175 C C . SER A 1 274 ? -3.039 21.102 -12.677 1.00 28.55 274 SER A C 1
ATOM 2177 O O . SER A 1 274 ? -2.465 22.091 -12.219 1.00 28.55 274 SER A O 1
ATOM 2179 N N . LEU A 1 275 ? -2.596 20.476 -13.771 1.00 28.78 275 LEU A N 1
ATOM 2180 C CA . LEU A 1 275 ? -1.396 20.831 -14.550 1.00 28.78 275 LEU A CA 1
ATOM 2181 C C . LEU A 1 275 ? -1.511 22.164 -15.325 1.00 28.78 275 LEU A C 1
ATOM 2183 O O . LEU A 1 275 ? -0.990 22.306 -16.429 1.00 28.78 275 LEU A O 1
ATOM 2187 N N . LYS A 1 276 ? -2.163 23.186 -14.765 1.00 32.22 276 LYS A N 1
ATOM 2188 C CA . LYS A 1 276 ? -2.166 24.542 -15.326 1.00 32.22 276 LYS A CA 1
ATOM 2189 C C . LYS A 1 276 ? -1.970 25.594 -14.231 1.00 32.22 276 LYS A C 1
ATOM 2191 O O . LYS A 1 276 ? -2.933 26.145 -13.719 1.00 32.22 276 LYS A O 1
ATOM 2196 N N . SER A 1 277 ? -0.701 25.924 -13.954 1.00 30.16 277 SER A N 1
ATOM 2197 C CA . SER A 1 277 ? -0.138 27.298 -13.952 1.00 30.16 277 SER A CA 1
ATOM 2198 C C . SER A 1 277 ? 0.836 27.675 -12.806 1.00 30.16 277 SER A C 1
ATOM 2200 O O . SER A 1 277 ? 0.474 27.765 -11.642 1.00 30.16 277 SER A O 1
ATOM 2202 N N . LYS A 1 278 ? 2.052 28.054 -13.248 1.00 28.86 278 LYS A N 1
ATOM 2203 C CA . LYS A 1 278 ? 3.022 29.057 -12.735 1.00 28.86 278 LYS A CA 1
ATOM 2204 C C . LYS A 1 278 ? 3.890 28.788 -11.476 1.00 28.86 278 LYS A C 1
ATOM 2206 O O . LYS A 1 278 ? 3.504 28.053 -10.578 1.00 28.86 278 LYS A O 1
ATOM 2211 N N . PRO A 1 279 ? 5.116 29.375 -11.434 1.00 33.03 279 PRO A N 1
ATOM 2212 C CA . PRO A 1 279 ? 6.202 28.935 -10.556 1.00 33.03 279 PRO A CA 1
ATOM 2213 C C . PRO A 1 279 ? 6.153 29.592 -9.168 1.00 33.03 279 PRO A C 1
ATOM 2215 O O . PRO A 1 279 ? 6.068 30.815 -9.043 1.00 33.03 279 PRO A O 1
ATOM 2218 N N . LEU A 1 280 ? 6.274 28.780 -8.117 1.00 32.12 280 LEU A N 1
ATOM 2219 C CA . LEU A 1 280 ? 6.294 29.221 -6.720 1.00 32.12 280 LEU A CA 1
ATOM 2220 C C . LEU A 1 280 ? 7.694 29.699 -6.297 1.00 32.12 280 LEU A C 1
ATOM 2222 O O . LEU A 1 280 ? 8.624 28.910 -6.143 1.00 32.12 280 LEU A O 1
ATOM 2226 N N . LYS A 1 281 ? 7.825 31.005 -6.037 1.00 36.72 281 LYS A N 1
ATOM 2227 C CA . LYS A 1 281 ? 8.886 31.589 -5.201 1.00 36.72 281 LYS A CA 1
ATOM 2228 C C . LYS A 1 281 ? 8.386 31.659 -3.752 1.00 36.72 281 LYS A C 1
ATOM 2230 O O . LYS A 1 281 ? 7.658 32.587 -3.428 1.00 36.72 281 LYS A O 1
ATOM 2235 N N . SER A 1 282 ? 8.757 30.718 -2.879 1.00 30.09 282 SER A N 1
ATOM 2236 C CA . SER A 1 282 ? 8.617 30.862 -1.413 1.00 30.09 282 SER A CA 1
ATOM 2237 C C . SER A 1 282 ? 9.299 29.710 -0.658 1.00 30.09 282 SER A C 1
ATOM 2239 O O . SER A 1 282 ? 9.037 28.542 -0.934 1.00 30.09 282 SER A O 1
ATOM 2241 N N . LYS A 1 283 ? 10.162 30.036 0.318 1.00 35.59 283 LYS A N 1
ATOM 2242 C CA . LYS A 1 283 ? 10.817 29.097 1.252 1.00 35.59 283 LYS A CA 1
ATOM 2243 C C . LYS A 1 283 ? 9.867 28.695 2.397 1.00 35.59 283 LYS A C 1
ATOM 2245 O O . LYS A 1 283 ? 10.100 29.041 3.551 1.00 35.59 283 LYS A O 1
ATOM 2250 N N . SER A 1 284 ? 8.810 27.952 2.090 1.00 30.62 284 SER A N 1
ATOM 2251 C CA . SER A 1 284 ? 7.991 27.234 3.082 1.00 30.62 284 SER A CA 1
ATOM 2252 C C . SER A 1 284 ? 8.013 25.737 2.758 1.00 30.62 284 SER A C 1
ATOM 2254 O O . SER A 1 284 ? 8.223 25.370 1.606 1.00 30.62 284 SER A O 1
ATOM 2256 N N . ARG A 1 285 ? 7.876 24.847 3.755 1.00 28.94 285 ARG A N 1
ATOM 2257 C CA . ARG A 1 285 ? 7.745 23.397 3.507 1.00 28.94 285 ARG A CA 1
ATOM 2258 C C . ARG A 1 285 ? 6.482 23.166 2.669 1.00 28.94 285 ARG A C 1
ATOM 2260 O O . ARG A 1 285 ? 5.379 23.175 3.205 1.00 28.94 285 ARG A O 1
ATOM 2267 N N . VAL A 1 286 ? 6.647 22.998 1.360 1.00 29.03 286 VAL A N 1
ATOM 2268 C CA . VAL A 1 286 ? 5.541 22.797 0.419 1.00 29.03 286 VAL A CA 1
ATOM 2269 C C . VAL A 1 286 ? 5.062 21.346 0.514 1.00 29.03 286 VAL A C 1
ATOM 2271 O O . VAL A 1 286 ? 5.839 20.416 0.289 1.00 29.03 286 VAL A O 1
ATOM 2274 N N . LYS A 1 287 ? 3.781 21.155 0.861 1.00 33.94 287 LYS A N 1
ATOM 2275 C CA . LYS A 1 287 ? 3.059 19.875 0.763 1.00 33.94 287 LYS A CA 1
ATOM 2276 C C . LYS A 1 287 ? 3.131 19.397 -0.702 1.00 33.94 287 LYS A C 1
ATOM 2278 O O . LYS A 1 287 ? 2.679 20.112 -1.591 1.00 33.94 287 LYS A O 1
ATOM 2283 N N . ARG A 1 288 ? 3.723 18.224 -0.976 1.00 29.58 288 ARG A N 1
ATOM 2284 C CA . ARG A 1 288 ? 3.703 17.600 -2.319 1.00 29.58 288 ARG A CA 1
ATOM 2285 C C . ARG A 1 288 ? 2.334 16.964 -2.569 1.00 29.58 288 ARG A C 1
ATOM 2287 O O . ARG A 1 288 ? 1.819 16.284 -1.692 1.00 29.58 288 ARG A O 1
ATOM 2294 N N . GLN A 1 289 ? 1.756 17.181 -3.744 1.00 30.67 289 GLN A N 1
ATOM 2295 C CA . GLN A 1 289 ? 0.471 16.604 -4.143 1.00 30.67 289 GLN A CA 1
ATOM 2296 C C . GLN A 1 289 ? 0.663 15.278 -4.893 1.00 30.67 289 GLN A C 1
ATOM 2298 O O . GLN A 1 289 ? 1.642 15.112 -5.623 1.00 30.67 289 GLN A O 1
ATOM 2303 N N . ALA A 1 290 ? -0.284 14.356 -4.718 1.00 30.75 290 ALA A N 1
ATOM 2304 C CA . ALA A 1 290 ? -0.413 13.141 -5.520 1.00 30.75 290 ALA A CA 1
ATOM 2305 C C . ALA A 1 290 ? -1.367 13.394 -6.707 1.00 30.75 290 ALA A C 1
ATOM 2307 O O . ALA A 1 290 ? -2.251 14.247 -6.632 1.00 30.75 290 ALA A O 1
ATOM 2308 N N . TYR A 1 291 ? -1.173 12.686 -7.821 1.00 28.80 291 TYR A N 1
ATOM 2309 C CA . TYR A 1 291 ? -1.949 12.863 -9.058 1.00 28.80 291 TYR A CA 1
ATOM 2310 C C . TYR A 1 291 ? -3.412 12.374 -8.940 1.00 28.80 291 TYR A C 1
ATOM 2312 O O . TYR A 1 291 ? -3.675 11.305 -8.392 1.00 28.80 291 TYR A O 1
ATOM 2320 N N . HIS A 1 292 ? -4.353 13.132 -9.527 1.00 34.00 292 HIS A N 1
ATOM 2321 C CA . HIS A 1 292 ? -5.771 12.772 -9.728 1.00 34.00 292 HIS A CA 1
ATOM 2322 C C . HIS A 1 292 ? -5.865 11.753 -10.865 1.00 34.00 292 HIS A C 1
ATOM 2324 O O . HIS A 1 292 ? -5.776 12.145 -12.024 1.00 34.00 292 HIS A O 1
ATOM 2330 N N . ARG A 1 293 ? -6.060 10.468 -10.549 1.00 35.09 293 ARG A N 1
ATOM 2331 C CA . ARG A 1 293 ? -6.708 9.467 -11.430 1.00 35.09 293 ARG A CA 1
ATOM 2332 C C . ARG A 1 293 ? -7.408 8.400 -10.574 1.00 35.09 293 ARG A C 1
ATOM 2334 O O . ARG A 1 293 ? -7.068 7.219 -10.640 1.00 35.09 293 ARG A O 1
ATOM 2341 N N . GLY A 1 294 ? -8.292 8.858 -9.686 1.00 38.66 294 GLY A N 1
ATOM 2342 C CA . GLY A 1 294 ? -9.061 8.013 -8.764 1.00 38.66 294 GLY A CA 1
ATOM 2343 C C . GLY A 1 294 ? -10.429 7.571 -9.290 1.00 38.66 294 GLY A C 1
ATOM 2344 O O . GLY A 1 294 ? -10.993 6.643 -8.736 1.00 38.66 294 GLY A O 1
ATOM 2345 N N . ASP A 1 295 ? -10.946 8.161 -10.368 1.00 34.31 295 ASP A N 1
ATOM 2346 C CA . ASP A 1 295 ? -12.368 8.005 -10.715 1.00 34.31 295 ASP A CA 1
ATOM 2347 C C . ASP A 1 295 ? -12.709 6.795 -11.598 1.00 34.31 295 ASP A C 1
ATOM 2349 O O . ASP A 1 295 ? -13.683 6.845 -12.343 1.00 34.31 295 ASP A O 1
ATOM 2353 N N . LEU A 1 296 ? -11.943 5.702 -11.559 1.00 35.72 296 LEU A N 1
ATOM 2354 C CA . LEU A 1 296 ? -12.280 4.519 -12.357 1.00 35.72 296 LEU A CA 1
ATOM 2355 C C . LEU A 1 296 ? -12.149 3.238 -11.523 1.00 35.72 296 LEU A C 1
ATOM 2357 O O . LEU A 1 296 ? -11.020 2.875 -11.189 1.00 35.72 296 LEU A O 1
ATOM 2361 N N . PRO A 1 297 ? -13.262 2.544 -11.201 1.00 35.25 297 PRO A N 1
ATOM 2362 C CA . PRO A 1 297 ? -13.189 1.170 -10.711 1.00 35.25 297 PRO A CA 1
ATOM 2363 C C . PRO A 1 297 ? -12.545 0.271 -11.777 1.00 35.25 297 PRO A C 1
ATOM 2365 O O . PRO A 1 297 ? -12.557 0.610 -12.968 1.00 35.25 297 PRO A O 1
ATOM 2368 N N . LEU A 1 298 ? -12.008 -0.885 -11.369 1.00 34.28 298 LEU A N 1
ATOM 2369 C CA . LEU A 1 298 ? -11.596 -1.933 -12.308 1.00 34.28 298 LEU A CA 1
ATOM 2370 C C . LEU A 1 298 ? -12.756 -2.245 -13.269 1.00 34.28 298 LEU A C 1
ATOM 2372 O O . LEU A 1 298 ? -13.786 -2.804 -12.896 1.00 34.28 298 LEU A O 1
ATOM 2376 N N . THR A 1 299 ? -12.582 -1.844 -14.523 1.00 38.75 299 THR A N 1
ATOM 2377 C CA . THR A 1 299 ? -13.480 -2.126 -15.645 1.00 38.75 299 THR A CA 1
ATOM 2378 C C . THR A 1 299 ? -12.673 -2.831 -16.727 1.00 38.75 299 THR A C 1
ATOM 2380 O O . THR A 1 299 ? -11.442 -2.746 -16.742 1.00 38.75 299 THR A O 1
ATOM 2383 N N . ASP A 1 300 ? -13.349 -3.477 -17.675 1.00 36.75 300 ASP A N 1
ATOM 2384 C CA . ASP A 1 300 ? -12.711 -4.124 -18.833 1.00 36.75 300 ASP A CA 1
ATOM 2385 C C . ASP A 1 300 ? -11.858 -3.151 -19.688 1.00 36.75 300 ASP A C 1
ATOM 2387 O O . ASP A 1 300 ? -11.084 -3.584 -20.540 1.00 36.75 300 ASP A O 1
ATOM 2391 N N . GLU A 1 301 ? -11.958 -1.834 -19.456 1.00 33.16 301 GLU A N 1
ATOM 2392 C CA . GLU A 1 301 ? -11.129 -0.801 -20.089 1.00 33.16 301 GLU A CA 1
ATOM 2393 C C . GLU A 1 301 ? -9.793 -0.513 -19.375 1.00 33.16 301 GLU A C 1
ATOM 2395 O O . GLU A 1 301 ? -8.898 0.063 -19.996 1.00 33.16 301 GLU A O 1
ATOM 2400 N N . TYR A 1 302 ? -9.622 -0.916 -18.108 1.00 37.56 302 TYR A N 1
ATOM 2401 C CA . TYR A 1 302 ? -8.400 -0.695 -17.320 1.00 37.56 302 TYR A CA 1
ATOM 2402 C C . TYR A 1 302 ? -8.038 -1.937 -16.486 1.00 37.56 302 TYR A C 1
ATOM 2404 O O . TYR A 1 302 ? -8.189 -1.932 -15.264 1.00 37.56 302 TYR A O 1
ATOM 2412 N N . PRO A 1 303 ? -7.513 -3.005 -17.119 1.00 33.78 303 PRO A N 1
ATOM 2413 C CA . PRO A 1 303 ? -7.261 -4.290 -16.459 1.00 33.78 303 PRO A CA 1
ATOM 2414 C C . PRO A 1 303 ? -6.044 -4.290 -15.518 1.00 33.78 303 PRO A C 1
ATOM 2416 O O . PRO A 1 303 ? -5.756 -5.302 -14.883 1.00 33.78 303 PRO A O 1
ATOM 2419 N N . PHE A 1 304 ? -5.292 -3.186 -15.440 1.00 34.22 304 PHE A N 1
ATOM 2420 C CA . PHE A 1 304 ? -4.053 -3.111 -14.673 1.00 34.22 304 PHE A CA 1
ATOM 2421 C C . PHE A 1 304 ? -3.881 -1.758 -13.979 1.00 34.22 304 PHE A C 1
ATOM 2423 O O . PHE A 1 304 ? -3.923 -0.698 -14.609 1.00 34.22 304 PHE A O 1
ATOM 2430 N N . VAL A 1 305 ? -3.594 -1.810 -12.677 1.00 40.91 305 VAL A N 1
ATOM 2431 C CA . VAL A 1 305 ? -3.182 -0.656 -11.877 1.00 40.91 305 VAL A CA 1
ATOM 2432 C C . VAL A 1 305 ? -1.712 -0.813 -11.497 1.00 40.91 305 VAL A C 1
ATOM 2434 O O . VAL A 1 305 ? -1.341 -1.734 -10.774 1.00 40.91 305 VAL A O 1
ATOM 2437 N N . ASN A 1 306 ? -0.874 0.128 -11.938 1.00 41.12 306 ASN A N 1
ATOM 2438 C CA . ASN A 1 306 ? 0.535 0.209 -11.551 1.00 41.12 306 ASN A CA 1
ATOM 2439 C C . ASN A 1 306 ? 0.656 0.655 -10.080 1.00 41.12 306 ASN A C 1
ATOM 2441 O O . ASN A 1 306 ? 0.773 1.848 -9.792 1.00 41.12 306 ASN A O 1
ATOM 2445 N N . GLN A 1 307 ? 0.580 -0.308 -9.158 1.00 37.56 307 GLN A N 1
ATOM 2446 C CA . GLN A 1 307 ? 0.651 -0.068 -7.714 1.00 37.56 307 GLN A CA 1
ATOM 2447 C C . GLN A 1 307 ? 1.959 0.630 -7.278 1.00 37.56 307 GLN A C 1
ATOM 2449 O O . GLN A 1 307 ? 1.863 1.616 -6.548 1.00 37.56 307 GLN A O 1
ATOM 2454 N N . PRO A 1 308 ? 3.158 0.244 -7.770 1.00 40.12 308 PRO A N 1
ATOM 2455 C CA . PRO A 1 308 ? 4.421 0.880 -7.375 1.00 40.12 308 PRO A CA 1
ATOM 2456 C C . PRO A 1 308 ? 4.523 2.384 -7.665 1.00 40.12 308 PRO A C 1
ATOM 2458 O O . PRO A 1 308 ? 5.180 3.096 -6.910 1.00 40.12 308 PRO A O 1
ATOM 2461 N N . ASN A 1 309 ? 3.880 2.883 -8.728 1.00 42.12 309 ASN A N 1
ATOM 2462 C CA . ASN A 1 309 ? 3.870 4.317 -9.064 1.00 42.12 309 ASN A CA 1
ATOM 2463 C C . ASN A 1 309 ? 2.890 5.139 -8.220 1.00 42.12 309 ASN A C 1
ATOM 2465 O O . ASN A 1 309 ? 2.950 6.369 -8.218 1.00 42.12 309 ASN A O 1
ATOM 2469 N N . ARG A 1 310 ? 1.959 4.472 -7.534 1.00 42.59 310 ARG A N 1
ATOM 2470 C CA . ARG A 1 310 ? 1.015 5.106 -6.608 1.00 42.59 310 ARG A CA 1
ATOM 2471 C C . ARG A 1 310 ? 1.547 5.100 -5.170 1.00 42.59 310 ARG A C 1
ATOM 2473 O O . ARG A 1 310 ? 1.009 5.809 -4.322 1.00 42.59 310 ARG A O 1
ATOM 2480 N N . THR A 1 311 ? 2.654 4.390 -4.943 1.00 41.12 311 THR A N 1
ATOM 2481 C CA . THR A 1 311 ? 3.450 4.392 -3.718 1.00 41.12 311 THR A CA 1
ATOM 2482 C C . THR A 1 311 ? 4.355 5.640 -3.651 1.00 41.12 311 THR A C 1
ATOM 2484 O O . THR A 1 311 ? 5.440 5.698 -4.215 1.00 41.12 311 THR A O 1
ATOM 2487 N N . ASN A 1 312 ? 3.942 6.682 -2.943 1.00 43.69 312 ASN A N 1
ATOM 2488 C CA . ASN A 1 312 ? 4.808 7.668 -2.312 1.00 43.69 312 ASN A CA 1
ATOM 2489 C C . ASN A 1 312 ? 5.757 7.031 -1.270 1.00 43.69 312 ASN A C 1
ATOM 2491 O O . ASN A 1 312 ? 5.473 6.991 -0.072 1.00 43.69 312 ASN A O 1
ATOM 2495 N N . TYR A 1 313 ? 6.944 6.637 -1.731 1.00 42.75 313 TYR A N 1
ATOM 2496 C CA . TYR A 1 313 ? 8.058 6.136 -0.911 1.00 42.75 313 TYR A CA 1
ATOM 2497 C C . TYR A 1 313 ? 8.601 7.137 0.130 1.00 42.75 313 TYR A C 1
ATOM 2499 O O . TYR A 1 313 ? 9.439 6.770 0.949 1.00 42.75 313 TYR A O 1
ATOM 2507 N N . LEU A 1 314 ? 8.145 8.399 0.123 1.00 36.91 314 LEU A N 1
ATOM 2508 C CA . LEU A 1 314 ? 8.458 9.386 1.165 1.00 36.91 314 LEU A CA 1
ATOM 2509 C C . LEU A 1 314 ? 7.434 9.385 2.314 1.00 36.91 314 LEU A C 1
ATOM 2511 O O . LEU A 1 314 ? 7.624 10.119 3.287 1.00 36.91 314 LEU A O 1
ATOM 2515 N N . SER A 1 315 ? 6.337 8.624 2.204 1.00 40.19 315 SER A N 1
ATOM 2516 C CA . SER A 1 315 ? 5.358 8.510 3.285 1.00 40.19 315 SER A CA 1
ATOM 2517 C C . SER A 1 315 ? 5.920 7.687 4.444 1.00 40.19 315 SER A C 1
ATOM 2519 O O . SER A 1 315 ? 6.526 6.640 4.245 1.00 40.19 315 SER A O 1
ATOM 2521 N N . THR A 1 316 ? 5.682 8.151 5.670 1.00 45.00 316 THR A N 1
ATOM 2522 C CA . THR A 1 316 ? 6.014 7.427 6.906 1.00 45.00 316 THR A CA 1
ATOM 2523 C C . THR A 1 316 ? 4.845 6.587 7.430 1.00 45.00 316 THR A C 1
ATOM 2525 O O . THR A 1 316 ? 4.933 6.039 8.529 1.00 45.00 316 THR A O 1
ATOM 2528 N N . ASP A 1 317 ? 3.731 6.515 6.690 1.00 45.28 317 ASP A N 1
ATOM 2529 C CA . ASP A 1 317 ? 2.575 5.708 7.077 1.00 45.28 317 ASP A CA 1
ATOM 2530 C C . ASP A 1 317 ? 2.787 4.206 6.815 1.00 45.28 317 ASP A C 1
ATOM 2532 O O . ASP A 1 317 ? 3.504 3.807 5.900 1.00 45.28 317 ASP A O 1
ATOM 2536 N N . ALA A 1 318 ? 2.142 3.365 7.629 1.00 45.53 318 ALA A N 1
ATOM 2537 C CA . ALA A 1 318 ? 2.276 1.907 7.567 1.00 45.53 318 ALA A CA 1
ATOM 2538 C C . ALA A 1 318 ? 1.698 1.269 6.286 1.00 45.53 318 ALA A C 1
ATOM 2540 O O . ALA A 1 318 ? 1.888 0.076 6.068 1.00 45.53 318 ALA A O 1
ATOM 2541 N N . PHE A 1 319 ? 1.001 2.046 5.452 1.00 50.78 319 PHE A N 1
ATOM 2542 C CA . PHE A 1 319 ? 0.331 1.593 4.231 1.00 50.78 319 PHE A CA 1
ATOM 2543 C C . PHE A 1 319 ? 1.021 2.099 2.969 1.00 50.78 319 PHE A C 1
ATOM 2545 O O . PHE A 1 319 ? 0.486 1.918 1.879 1.00 50.78 319 PHE A O 1
ATOM 2552 N N . ALA A 1 320 ? 2.190 2.732 3.124 1.00 45.66 320 ALA A N 1
ATOM 2553 C CA . ALA A 1 320 ? 3.024 3.227 2.051 1.00 45.66 320 ALA A CA 1
ATOM 2554 C C . ALA A 1 320 ? 2.200 3.886 0.933 1.00 45.66 320 ALA A C 1
ATOM 2556 O O . ALA A 1 320 ? 2.393 3.494 -0.214 1.00 45.66 320 ALA A O 1
ATOM 2557 N N . SER A 1 321 ? 1.311 4.859 1.256 1.00 50.91 321 SER A N 1
ATOM 2558 C CA . SER A 1 321 ? 0.687 5.892 0.358 1.00 50.91 321 SER A CA 1
ATOM 2559 C C . SER A 1 321 ? -0.802 6.152 0.511 1.00 50.91 321 SER A C 1
ATOM 2561 O O . SER A 1 321 ? -1.494 6.504 -0.451 1.00 50.91 321 SER A O 1
ATOM 2563 N N . PHE A 1 322 ? -1.325 6.054 1.722 1.00 47.50 322 PHE A N 1
ATOM 2564 C CA . PHE A 1 322 ? -2.719 6.414 1.915 1.00 47.50 322 PHE A CA 1
ATOM 2565 C C . PHE A 1 322 ? -2.904 7.951 1.914 1.00 47.50 322 PHE A C 1
ATOM 2567 O O . PHE A 1 322 ? -2.089 8.643 2.535 1.00 47.50 322 PHE A O 1
ATOM 2574 N N . PRO A 1 323 ? -3.954 8.544 1.297 1.00 50.25 323 PRO A N 1
ATOM 2575 C CA . PRO A 1 323 ? -4.343 9.932 1.563 1.00 50.25 323 PRO A CA 1
ATOM 2576 C C . PRO A 1 323 ? -4.775 10.099 3.025 1.00 50.25 323 PRO A C 1
ATOM 2578 O O . PRO A 1 323 ? -5.954 10.118 3.322 1.00 50.25 323 PRO A O 1
ATOM 2581 N N . CYS A 1 324 ? -3.821 10.218 3.952 1.00 50.28 324 CYS A N 1
ATOM 2582 C CA . CYS A 1 324 ? -3.990 10.411 5.400 1.00 50.28 324 CYS A CA 1
ATOM 2583 C C . CYS A 1 324 ? -4.739 9.286 6.148 1.00 50.28 324 CYS A C 1
ATOM 2585 O O . CYS A 1 324 ? -4.209 8.789 7.137 1.00 50.28 324 CYS A O 1
ATOM 2587 N N . TYR A 1 325 ? -5.917 8.872 5.667 1.00 65.00 325 TYR A N 1
ATOM 2588 C CA . TYR A 1 325 ? -6.841 7.854 6.166 1.00 65.00 325 TYR A CA 1
ATOM 2589 C C . TYR A 1 325 ? -7.670 7.255 5.017 1.00 65.00 325 TYR A C 1
ATOM 2591 O O . TYR A 1 325 ? -7.836 7.901 3.986 1.00 65.00 325 TYR A O 1
ATOM 2599 N N . MET A 1 326 ? -8.230 6.054 5.218 1.00 67.31 326 MET A N 1
ATOM 2600 C CA . MET A 1 326 ? -9.033 5.249 4.272 1.00 67.31 326 MET A CA 1
ATOM 2601 C C . MET A 1 326 ? -10.357 5.853 3.776 1.00 67.31 326 MET A C 1
ATOM 2603 O O . MET A 1 326 ? -11.206 5.133 3.264 1.00 67.31 326 MET A O 1
ATOM 2607 N N . ASP A 1 327 ? -10.518 7.173 3.852 1.00 70.19 327 ASP A N 1
ATOM 2608 C CA . ASP A 1 327 ? -11.757 7.908 3.596 1.00 70.19 327 ASP A CA 1
ATOM 2609 C C . ASP A 1 327 ? -12.276 7.711 2.164 1.00 70.19 327 ASP A C 1
ATOM 2611 O O . ASP A 1 327 ? -13.402 7.250 1.986 1.00 70.19 327 ASP A O 1
ATOM 2615 N N . TYR A 1 328 ? -11.457 8.030 1.152 1.00 68.25 328 TYR A N 1
ATOM 2616 C CA . TYR A 1 328 ? -11.863 7.951 -0.257 1.00 68.25 328 TYR A CA 1
ATOM 2617 C C . TYR A 1 328 ? -12.137 6.509 -0.685 1.00 68.25 328 TYR A C 1
ATOM 2619 O O . TYR A 1 328 ? -13.236 6.214 -1.146 1.00 68.25 328 TYR A O 1
ATOM 2627 N N . SER A 1 329 ? -11.183 5.597 -0.468 1.00 67.94 329 SER A N 1
ATOM 2628 C CA . SER A 1 329 ? -11.342 4.198 -0.877 1.00 67.94 329 SER A CA 1
ATOM 2629 C C . SER A 1 329 ? -12.505 3.520 -0.146 1.00 67.94 329 SER A C 1
ATOM 2631 O O . SER A 1 329 ? -13.251 2.771 -0.765 1.00 67.94 329 SER A O 1
ATOM 2633 N N . SER A 1 330 ? -12.751 3.836 1.134 1.00 75.44 330 SER A N 1
ATOM 2634 C CA . SER A 1 330 ? -13.942 3.328 1.836 1.00 75.44 330 SER A CA 1
ATOM 2635 C C . SER A 1 330 ? -15.236 3.887 1.248 1.00 75.44 330 SER A C 1
ATOM 2637 O O . SER A 1 330 ? -16.207 3.148 1.112 1.00 75.44 330 SER A O 1
ATOM 2639 N N . ALA A 1 331 ? -15.264 5.177 0.892 1.00 79.06 331 ALA A N 1
ATOM 2640 C CA . ALA A 1 331 ? -16.433 5.791 0.273 1.00 79.06 331 ALA A CA 1
ATOM 2641 C C . ALA A 1 331 ? -16.730 5.198 -1.107 1.00 79.06 331 ALA A C 1
ATOM 2643 O O . ALA A 1 331 ? -17.887 4.908 -1.396 1.00 79.06 331 ALA A O 1
ATOM 2644 N N . VAL A 1 332 ? -15.707 4.972 -1.933 1.00 73.75 332 VAL A N 1
ATOM 2645 C CA . VAL A 1 332 ? -15.859 4.297 -3.229 1.00 73.75 332 VAL A CA 1
ATOM 2646 C C . VAL A 1 332 ? -16.386 2.880 -3.015 1.00 73.75 332 VAL A C 1
ATOM 2648 O O . VAL A 1 332 ? -17.434 2.532 -3.555 1.00 73.75 332 VAL A O 1
ATOM 2651 N N . TYR A 1 333 ? -15.733 2.105 -2.145 1.00 74.81 333 TYR A N 1
ATOM 2652 C CA . TYR A 1 333 ? -16.080 0.711 -1.882 1.00 74.81 333 TYR A CA 1
ATOM 2653 C C . TYR A 1 333 ? -17.532 0.537 -1.412 1.00 74.81 333 TYR A C 1
ATOM 2655 O O . TYR A 1 333 ? -18.286 -0.244 -1.989 1.00 74.81 333 TYR A O 1
ATOM 2663 N N . PHE A 1 334 ? -17.973 1.302 -0.406 1.00 81.31 334 PHE A N 1
ATOM 2664 C CA . PHE A 1 334 ? -19.343 1.203 0.117 1.00 81.31 334 PHE A CA 1
ATOM 2665 C C . PHE A 1 334 ? -20.425 1.691 -0.850 1.00 81.31 334 PHE A C 1
ATOM 2667 O O . PHE A 1 334 ? -21.597 1.358 -0.666 1.00 81.31 334 PHE A O 1
ATOM 2674 N N . ASN A 1 335 ? -20.056 2.468 -1.867 1.00 83.19 335 ASN A N 1
ATOM 2675 C CA . ASN A 1 335 ? -20.975 2.917 -2.907 1.00 83.19 335 ASN A CA 1
ATOM 2676 C C . ASN A 1 335 ? -21.002 1.993 -4.133 1.00 83.19 335 ASN A C 1
ATOM 2678 O O . ASN A 1 335 ? -21.823 2.199 -5.027 1.00 83.19 335 ASN A O 1
ATOM 2682 N N . LEU A 1 336 ? -20.182 0.935 -4.173 1.00 76.69 336 LEU A N 1
ATOM 2683 C CA . LEU A 1 336 ? -20.282 -0.076 -5.222 1.00 76.69 336 LEU A CA 1
ATOM 2684 C C . LEU A 1 336 ? -21.632 -0.812 -5.122 1.00 76.69 336 LEU A C 1
ATOM 2686 O O . LEU A 1 336 ? -21.950 -1.365 -4.063 1.00 76.69 336 LEU A O 1
ATOM 2690 N N . PRO A 1 337 ? -22.407 -0.935 -6.219 1.00 75.25 337 PRO A N 1
ATOM 2691 C CA . PRO A 1 337 ? -23.716 -1.592 -6.185 1.00 75.25 337 PRO A CA 1
ATOM 2692 C C . PRO A 1 337 ? -23.670 -3.033 -5.660 1.00 75.25 337 PRO A C 1
ATOM 2694 O O . PRO A 1 337 ? -24.591 -3.488 -4.984 1.00 75.25 337 PRO A O 1
ATOM 2697 N N . GLY A 1 338 ? -22.592 -3.767 -5.957 1.00 70.75 338 GLY A N 1
ATOM 2698 C CA . GLY A 1 338 ? -22.384 -5.119 -5.435 1.00 70.75 338 GLY A CA 1
ATOM 2699 C C . GLY A 1 338 ? -22.203 -5.148 -3.917 1.00 70.75 338 GLY A C 1
ATOM 2700 O O . GLY A 1 338 ? -22.756 -6.028 -3.261 1.00 70.75 338 GLY A O 1
ATOM 2701 N N . VAL A 1 339 ? -21.475 -4.173 -3.365 1.00 79.75 339 VAL A N 1
ATOM 2702 C CA . VAL A 1 339 ? -21.216 -4.057 -1.923 1.00 79.75 339 VAL A CA 1
ATOM 2703 C C . VAL A 1 339 ? -22.498 -3.665 -1.197 1.00 79.75 339 VAL A C 1
ATOM 2705 O O . VAL A 1 339 ? -22.843 -4.287 -0.198 1.00 79.75 339 VAL A O 1
ATOM 2708 N N . GLN A 1 340 ? -23.263 -2.714 -1.737 1.00 82.75 340 GLN A N 1
ATOM 2709 C CA . GLN A 1 340 ? -24.550 -2.316 -1.158 1.00 82.75 340 GLN A CA 1
ATOM 2710 C C . GLN A 1 340 ? -25.557 -3.465 -1.119 1.00 82.75 340 GLN A C 1
ATOM 2712 O O . GLN A 1 340 ? -26.177 -3.705 -0.083 1.00 82.75 340 GLN A O 1
ATOM 2717 N N . ARG A 1 341 ? -25.656 -4.240 -2.209 1.00 79.69 341 ARG A N 1
ATOM 2718 C CA . ARG A 1 341 ? -26.484 -5.454 -2.241 1.00 79.69 341 ARG A CA 1
ATOM 2719 C C . ARG A 1 341 ? -26.038 -6.480 -1.203 1.00 79.69 341 ARG A C 1
ATOM 2721 O O . ARG A 1 341 ? -26.888 -7.006 -0.496 1.00 79.69 341 ARG A O 1
ATOM 2728 N N . ALA A 1 342 ? -24.733 -6.739 -1.097 1.00 81.25 342 ALA A N 1
ATOM 2729 C CA . ALA A 1 342 ? -24.190 -7.685 -0.122 1.00 81.25 342 ALA A CA 1
ATOM 2730 C C . ALA A 1 342 ? -24.435 -7.241 1.329 1.00 81.25 342 ALA A C 1
ATOM 2732 O O . ALA A 1 342 ? -24.650 -8.078 2.195 1.00 81.25 342 ALA A O 1
ATOM 2733 N N . LEU A 1 343 ? -24.427 -5.931 1.593 1.00 85.38 343 LEU A N 1
ATOM 2734 C CA . LEU A 1 343 ? -24.688 -5.350 2.912 1.00 85.38 343 LEU A CA 1
ATOM 2735 C C . LEU A 1 343 ? -26.175 -5.078 3.186 1.00 85.38 343 LEU A C 1
ATOM 2737 O O . LEU A 1 343 ? -26.499 -4.570 4.259 1.00 85.38 343 LEU A O 1
ATOM 2741 N N . HIS A 1 344 ? -27.075 -5.400 2.256 1.00 87.25 344 HIS A N 1
ATOM 2742 C CA . HIS A 1 344 ? -28.513 -5.140 2.378 1.00 87.25 344 HIS A CA 1
ATOM 2743 C C . HIS A 1 344 ? -28.849 -3.653 2.595 1.00 87.25 344 HIS A C 1
ATOM 2745 O O . HIS A 1 344 ? -29.747 -3.315 3.367 1.00 87.25 344 HIS A O 1
ATOM 2751 N N . VAL A 1 345 ? -28.119 -2.757 1.924 1.00 84.56 345 VAL A N 1
ATOM 2752 C CA . VAL A 1 345 ? -28.310 -1.300 1.998 1.00 84.56 345 VAL A CA 1
ATOM 2753 C C . VAL A 1 345 ? -28.584 -0.688 0.627 1.00 84.56 345 VAL A C 1
ATOM 2755 O O . VAL A 1 345 ? -28.318 -1.293 -0.410 1.00 84.56 345 VAL A O 1
ATOM 2758 N N . SER A 1 346 ? -29.100 0.539 0.630 1.00 79.56 346 SER A N 1
ATOM 2759 C CA . SER A 1 346 ? -29.316 1.357 -0.565 1.00 79.56 346 SER A CA 1
ATOM 2760 C C . SER A 1 346 ? -29.067 2.835 -0.265 1.00 79.56 346 SER A C 1
ATOM 2762 O O . SER A 1 346 ? -29.373 3.296 0.836 1.00 79.56 346 SER A O 1
ATOM 2764 N N . GLY A 1 347 ? -28.585 3.585 -1.257 1.00 81.19 347 GLY A N 1
ATOM 2765 C CA . GLY A 1 347 ? -28.372 5.036 -1.169 1.00 81.19 347 GLY A CA 1
ATOM 2766 C C . GLY A 1 347 ? -26.895 5.424 -1.111 1.00 81.19 347 GLY A C 1
ATOM 2767 O O . GLY A 1 347 ? -26.020 4.569 -1.119 1.00 81.19 347 GLY A O 1
ATOM 2768 N N . GLU A 1 348 ? -26.599 6.722 -1.080 1.00 82.50 348 GLU A N 1
ATOM 2769 C CA . GLU A 1 348 ? -25.214 7.205 -1.046 1.00 82.50 348 GLU A CA 1
ATOM 2770 C C . GLU A 1 348 ? -24.628 7.079 0.369 1.00 82.50 348 GLU A C 1
ATOM 2772 O O . GLU A 1 348 ? -25.078 7.731 1.315 1.00 82.50 348 GLU A O 1
ATOM 2777 N N . TRP A 1 349 ? -23.600 6.248 0.524 1.00 86.25 349 TRP A N 1
ATOM 2778 C CA . TRP A 1 349 ? -22.828 6.157 1.754 1.00 86.25 349 TRP A CA 1
ATOM 2779 C C . TRP A 1 349 ? -21.819 7.303 1.835 1.00 86.25 349 TRP A C 1
ATOM 2781 O O . TRP A 1 349 ? -21.064 7.561 0.895 1.00 86.25 349 TRP A O 1
ATOM 2791 N N . ARG A 1 350 ? -21.751 7.954 2.999 1.00 83.12 350 ARG A N 1
ATOM 2792 C CA . ARG A 1 350 ? -20.750 8.976 3.324 1.00 83.12 350 ARG A CA 1
ATOM 2793 C C . ARG A 1 350 ? -20.137 8.682 4.689 1.00 83.12 350 ARG A C 1
ATOM 2795 O O . ARG A 1 350 ? -20.828 8.227 5.602 1.00 83.12 350 ARG A O 1
ATOM 2802 N N . LYS A 1 351 ? -18.848 9.001 4.853 1.00 83.00 351 LYS A N 1
ATOM 2803 C CA . LYS A 1 351 ? -18.128 8.823 6.125 1.00 83.00 351 LYS A CA 1
ATOM 2804 C C . LYS A 1 351 ? -18.747 9.647 7.251 1.00 83.00 351 LYS A C 1
ATOM 2806 O O . LYS A 1 351 ? -18.981 9.104 8.323 1.00 83.00 351 LYS A O 1
ATOM 2811 N N . CYS A 1 352 ? -18.976 10.938 7.021 1.00 83.06 352 CYS A N 1
ATOM 2812 C CA . CYS A 1 352 ? -19.640 11.833 7.963 1.00 83.06 352 CYS A CA 1
ATOM 2813 C C . CYS A 1 352 ? -20.653 12.701 7.220 1.00 83.06 352 CYS A C 1
ATOM 2815 O O . CYS A 1 352 ? -20.376 13.157 6.111 1.00 83.06 352 CYS A O 1
ATOM 2817 N N . ASN A 1 353 ? -21.808 12.940 7.835 1.00 80.31 353 ASN A N 1
ATOM 2818 C CA . ASN A 1 353 ? -22.819 13.853 7.320 1.00 80.31 353 ASN A CA 1
ATOM 2819 C C . ASN A 1 353 ? -22.682 15.225 8.005 1.00 80.31 353 ASN A C 1
ATOM 2821 O O . ASN A 1 353 ? -22.947 15.350 9.200 1.00 80.31 353 ASN A O 1
ATOM 2825 N N . SER A 1 354 ? -22.252 16.237 7.246 1.00 75.69 354 SER A N 1
ATOM 2826 C CA . SER A 1 354 ? -22.103 17.624 7.712 1.00 75.69 354 SER A CA 1
ATOM 2827 C C . SER A 1 354 ? -23.425 18.376 7.839 1.00 75.69 354 SER A C 1
ATOM 2829 O O . SER A 1 354 ? -23.469 19.409 8.499 1.00 75.69 354 SER A O 1
ATOM 2831 N N . ASP A 1 355 ? -24.490 17.861 7.230 1.00 76.38 355 ASP A N 1
ATOM 2832 C CA . ASP A 1 355 ? -25.774 18.553 7.099 1.00 76.38 355 ASP A CA 1
ATOM 2833 C C . ASP A 1 355 ? -26.692 18.292 8.306 1.00 76.38 355 ASP A C 1
ATOM 2835 O O . ASP A 1 355 ? -27.855 18.696 8.328 1.00 76.38 355 ASP A O 1
ATOM 2839 N N . ILE A 1 356 ? -26.183 17.600 9.332 1.00 76.12 356 ILE A N 1
ATOM 2840 C CA . ILE A 1 356 ? -26.922 17.343 10.566 1.00 76.12 356 ILE A CA 1
ATOM 2841 C C . ILE A 1 356 ? -26.884 18.592 11.448 1.00 76.12 356 ILE A C 1
ATOM 2843 O O . ILE A 1 356 ? -25.827 18.990 11.939 1.00 76.12 356 ILE A O 1
ATOM 2847 N N . ASP A 1 357 ? -28.061 19.143 11.742 1.00 72.62 357 ASP A N 1
ATOM 2848 C CA . ASP A 1 357 ? -28.236 20.192 12.750 1.00 72.62 357 ASP A CA 1
ATOM 2849 C C . ASP A 1 357 ? -28.081 19.615 14.172 1.00 72.62 357 ASP A C 1
ATOM 2851 O O . ASP A 1 357 ? -29.044 19.255 14.858 1.00 72.62 357 ASP A O 1
ATOM 2855 N N . TYR A 1 358 ? -26.828 19.420 14.590 1.00 75.06 358 TYR A N 1
ATOM 2856 C CA . TYR A 1 358 ? -26.492 18.806 15.870 1.00 75.06 358 TYR A CA 1
ATOM 2857 C C . TYR A 1 358 ? -26.230 19.854 16.961 1.00 75.06 358 TYR A C 1
ATOM 2859 O O . TYR A 1 358 ? -25.155 20.454 17.048 1.00 75.06 358 TYR A O 1
ATOM 2867 N N . SER A 1 359 ? -27.187 20.002 17.882 1.00 74.88 359 SER A N 1
ATOM 2868 C CA . SER A 1 359 ? -27.038 20.840 19.078 1.00 74.88 359 SER A CA 1
ATOM 2869 C C . SER A 1 359 ? -26.302 20.094 20.202 1.00 74.88 359 SER A C 1
ATOM 2871 O O . SER A 1 359 ? -26.833 19.167 20.823 1.00 74.88 359 SER A O 1
ATOM 2873 N N . ARG A 1 360 ? -25.060 20.508 20.489 1.00 75.75 360 ARG A N 1
ATOM 2874 C CA . ARG A 1 360 ? -24.246 19.959 21.588 1.00 75.75 360 ARG A CA 1
ATOM 2875 C C . ARG A 1 360 ? -24.804 20.415 22.939 1.00 75.75 360 ARG A C 1
ATOM 2877 O O . ARG A 1 360 ? -24.877 21.609 23.205 1.00 75.75 360 ARG A O 1
ATOM 2884 N N . LYS A 1 361 ? -25.158 19.457 23.802 1.00 77.69 361 LYS A N 1
ATOM 2885 C CA . LYS A 1 361 ? -25.711 19.728 25.147 1.00 77.69 361 LYS A CA 1
ATOM 2886 C C . LYS A 1 361 ? -24.747 19.450 26.298 1.00 77.69 361 LYS A C 1
ATOM 2888 O O . LYS A 1 361 ? -24.922 20.008 27.374 1.00 77.69 361 LYS A O 1
ATOM 2893 N N . TYR A 1 362 ? -23.751 18.593 26.083 1.00 81.06 362 TYR A N 1
ATOM 2894 C CA . TYR A 1 362 ? -22.821 18.151 27.119 1.00 81.06 362 TYR A CA 1
ATOM 2895 C C . TYR A 1 362 ? -21.398 18.553 26.738 1.00 81.06 362 TYR A C 1
ATOM 2897 O O . TYR A 1 362 ? -20.888 18.128 25.701 1.00 81.06 362 TYR A O 1
ATOM 2905 N N . PHE A 1 363 ? -20.790 19.390 27.579 1.00 86.56 363 PHE A N 1
ATOM 2906 C CA . PHE A 1 363 ? -19.416 19.890 27.428 1.00 86.56 363 PHE A CA 1
ATOM 2907 C C . PHE A 1 363 ? -18.464 19.349 28.507 1.00 86.56 363 PHE A C 1
ATOM 2909 O O . PHE A 1 363 ? -17.250 19.514 28.413 1.00 86.56 363 PHE A O 1
ATOM 2916 N N . ASN A 1 364 ? -19.019 18.687 29.520 1.00 91.75 364 ASN A N 1
ATOM 2917 C CA . ASN A 1 364 ? -18.285 18.015 30.578 1.00 91.75 364 ASN A CA 1
ATOM 2918 C C . ASN A 1 364 ? -19.027 16.714 30.927 1.00 91.75 364 ASN A C 1
ATOM 2920 O O . ASN A 1 364 ? -20.228 16.733 31.214 1.00 91.75 364 ASN A O 1
ATOM 2924 N N . MET A 1 365 ? -18.317 15.588 30.861 1.00 93.06 365 MET A N 1
ATOM 2925 C CA . MET A 1 365 ? -18.864 14.252 31.099 1.00 93.06 365 MET A CA 1
ATOM 2926 C C . MET A 1 365 ? -18.757 13.774 32.552 1.00 93.06 365 MET A C 1
ATOM 2928 O O . MET A 1 365 ? -19.210 12.669 32.855 1.00 93.06 365 MET A O 1
ATOM 2932 N N . GLU A 1 366 ? -18.230 14.602 33.457 1.00 94.12 366 GLU A N 1
ATOM 2933 C CA . GLU A 1 366 ? -18.032 14.296 34.879 1.00 94.12 366 GLU A CA 1
ATOM 2934 C C . GLU A 1 366 ? -19.290 13.726 35.541 1.00 94.12 366 GLU A C 1
ATOM 2936 O O . GLU A 1 366 ? -19.235 12.666 36.158 1.00 94.12 366 GLU A O 1
ATOM 2941 N N . GLN A 1 367 ? -20.448 14.366 35.343 1.00 91.94 367 GLN A N 1
ATOM 2942 C CA . GLN A 1 367 ? -21.700 13.939 35.972 1.00 91.94 367 GLN A CA 1
ATOM 2943 C C . GLN A 1 367 ? -22.116 12.519 35.558 1.00 91.94 367 GLN A C 1
ATOM 2945 O O . GLN A 1 367 ? -22.618 11.762 36.384 1.00 91.94 367 GLN A O 1
ATOM 2950 N N . HIS A 1 368 ? -21.900 12.133 34.298 1.00 90.75 368 HIS A N 1
ATOM 2951 C CA . HIS A 1 368 ? -22.238 10.785 33.834 1.00 90.75 368 HIS A CA 1
ATOM 2952 C C . HIS A 1 368 ? -21.249 9.753 34.384 1.00 90.75 368 HIS A C 1
ATOM 2954 O O . HIS A 1 368 ? -21.660 8.673 34.801 1.00 90.75 368 HIS A O 1
ATOM 2960 N N . LEU A 1 369 ? -19.957 10.094 34.441 1.00 91.56 369 LEU A N 1
ATOM 2961 C CA . LEU A 1 369 ? -18.944 9.224 35.039 1.00 91.56 369 LEU A CA 1
ATOM 2962 C C . LEU A 1 369 ? -19.177 9.039 36.547 1.00 91.56 369 LEU A C 1
ATOM 2964 O O . LEU A 1 369 ? -19.084 7.920 37.047 1.00 91.56 369 LEU A O 1
ATOM 2968 N N . LYS A 1 370 ? -19.576 10.104 37.253 1.00 91.75 370 LYS A N 1
ATOM 2969 C CA . LYS A 1 370 ? -20.026 10.057 38.649 1.00 91.75 370 LYS A CA 1
ATOM 2970 C C . LYS A 1 370 ? -21.222 9.126 38.817 1.00 91.75 370 LYS A C 1
ATOM 2972 O O . LYS A 1 370 ? -21.185 8.246 39.671 1.00 91.75 370 LYS A O 1
ATOM 2977 N N . ASN A 1 371 ? -22.257 9.278 37.987 1.00 89.75 371 ASN A N 1
ATOM 2978 C CA . ASN A 1 371 ? -23.436 8.415 38.052 1.00 89.75 371 ASN A CA 1
ATOM 2979 C C . ASN A 1 371 ? -23.060 6.939 37.874 1.00 89.75 371 ASN A C 1
ATOM 2981 O O . ASN A 1 371 ? -23.641 6.084 38.529 1.00 89.75 371 ASN A O 1
ATOM 2985 N N . ILE A 1 372 ? -22.097 6.624 37.004 1.00 88.06 372 ILE A N 1
ATOM 2986 C CA . ILE A 1 372 ? -21.591 5.257 36.821 1.00 88.06 372 ILE A CA 1
ATOM 2987 C C . ILE A 1 372 ? -20.839 4.784 38.074 1.00 88.06 372 ILE A C 1
ATOM 2989 O O . ILE A 1 372 ? -21.080 3.672 38.539 1.00 88.06 372 ILE A O 1
ATOM 2993 N N . LEU A 1 373 ? -19.974 5.628 38.644 1.00 87.69 373 LEU A N 1
ATOM 2994 C CA . LEU A 1 373 ? -19.196 5.326 39.849 1.00 87.69 373 LEU A CA 1
ATOM 2995 C C . LEU A 1 373 ? -20.083 5.047 41.077 1.00 87.69 373 LEU A C 1
ATOM 2997 O O . LEU A 1 373 ? -19.793 4.139 41.851 1.00 87.69 373 LEU A O 1
ATOM 3001 N N . GLU A 1 374 ? -21.158 5.816 41.267 1.00 83.56 374 GLU A N 1
ATOM 3002 C CA . GLU A 1 374 ? -22.027 5.741 42.452 1.00 83.56 374 GLU A CA 1
ATOM 3003 C C . GLU A 1 374 ? -23.007 4.551 42.436 1.00 83.56 374 GLU A C 1
ATOM 3005 O O . GLU A 1 374 ? -23.677 4.277 43.438 1.00 83.56 374 GLU A O 1
ATOM 3010 N N . ARG A 1 375 ? -23.100 3.808 41.328 1.00 80.19 375 ARG A N 1
ATOM 3011 C CA . ARG A 1 375 ? -23.994 2.648 41.201 1.00 80.19 375 ARG A CA 1
ATOM 3012 C C . ARG A 1 375 ? -23.418 1.422 41.906 1.00 80.19 375 ARG A C 1
ATOM 3014 O O . ARG A 1 375 ? -22.697 0.617 41.331 1.00 80.19 375 ARG A O 1
ATOM 3021 N N . LYS A 1 376 ? -23.807 1.257 43.171 1.00 64.88 376 LYS A N 1
ATOM 3022 C CA . LYS A 1 376 ? -23.301 0.224 44.095 1.00 64.88 376 LYS A CA 1
ATOM 3023 C C . LYS A 1 376 ? -23.690 -1.223 43.766 1.00 64.88 376 LYS A C 1
ATOM 3025 O O . LYS A 1 376 ? -23.257 -2.128 44.467 1.00 64.88 376 LYS A O 1
ATOM 3030 N N . HIS A 1 377 ? -24.526 -1.466 42.760 1.00 70.81 377 HIS A N 1
ATOM 3031 C CA . HIS A 1 377 ? -25.014 -2.808 42.420 1.00 70.81 377 HIS A CA 1
ATOM 3032 C C . HIS A 1 377 ? -24.145 -3.556 41.404 1.00 70.81 377 HIS A C 1
ATOM 3034 O O . HIS A 1 377 ? -24.360 -4.753 41.224 1.00 70.81 377 HIS A O 1
ATOM 3040 N N . ARG A 1 378 ? -23.172 -2.905 40.743 1.00 74.06 378 ARG A N 1
ATOM 3041 C CA . ARG A 1 378 ? -22.292 -3.581 39.772 1.00 74.06 378 ARG A CA 1
ATOM 3042 C C . ARG A 1 378 ? -20.936 -2.891 39.623 1.00 74.06 378 ARG A C 1
ATOM 3044 O O . ARG A 1 378 ? -20.862 -1.669 39.593 1.00 74.06 378 ARG A O 1
ATOM 3051 N N . ALA A 1 379 ? -19.872 -3.684 39.507 1.00 79.19 379 ALA A N 1
ATOM 3052 C CA . ALA A 1 379 ? -18.519 -3.186 39.258 1.00 79.19 379 ALA A CA 1
ATOM 3053 C C . ALA A 1 379 ? -18.350 -2.958 37.762 1.00 79.19 379 ALA A C 1
ATOM 3055 O O . ALA A 1 379 ? -18.626 -3.869 36.985 1.00 79.19 379 ALA A O 1
ATOM 3056 N N . ILE A 1 380 ? -17.870 -1.780 37.366 1.00 88.50 380 ILE A N 1
ATOM 3057 C CA . ILE A 1 380 ? -17.625 -1.468 35.955 1.00 88.50 380 ILE A CA 1
ATOM 3058 C C . ILE A 1 380 ? -16.142 -1.206 35.734 1.00 88.50 380 ILE A C 1
ATOM 3060 O O . ILE A 1 380 ? -15.484 -0.511 36.511 1.00 88.50 380 ILE A O 1
ATOM 3064 N N . LYS A 1 381 ? -15.603 -1.763 34.651 1.00 92.38 381 LYS A N 1
ATOM 3065 C CA . LYS A 1 381 ? -14.258 -1.436 34.175 1.00 92.38 381 LYS A CA 1
ATOM 3066 C C . LYS A 1 381 ? -14.355 -0.282 33.185 1.00 92.38 381 LYS A C 1
ATOM 3068 O O . LYS A 1 381 ? -15.034 -0.399 32.174 1.00 92.38 381 LYS A O 1
ATOM 3073 N N . VAL A 1 382 ? -13.664 0.816 33.440 1.00 94.56 382 VAL A N 1
ATOM 3074 C CA . VAL A 1 382 ? -13.562 1.959 32.531 1.00 94.56 382 VAL A CA 1
ATOM 3075 C C . VAL A 1 382 ? -12.120 2.053 32.055 1.00 94.56 382 VAL A C 1
ATOM 3077 O O . VAL A 1 382 ? -11.202 2.103 32.867 1.00 94.56 382 VAL A O 1
ATOM 3080 N N . MET A 1 383 ? -11.908 2.082 30.746 1.00 95.94 383 MET A N 1
ATOM 3081 C CA . MET A 1 383 ? -10.604 2.358 30.152 1.00 95.94 383 MET A CA 1
ATOM 3082 C C . MET A 1 383 ? -10.693 3.619 29.315 1.00 95.94 383 MET A C 1
ATOM 3084 O O . MET A 1 383 ? -11.503 3.700 28.398 1.00 95.94 383 MET A O 1
ATOM 3088 N N . VAL A 1 384 ? -9.837 4.583 29.617 1.00 96.50 384 VAL A N 1
ATOM 3089 C CA . VAL A 1 384 ? -9.600 5.763 28.795 1.00 96.50 384 VAL A CA 1
ATOM 3090 C C . VAL A 1 384 ? -8.261 5.553 28.115 1.00 96.50 384 VAL A C 1
ATOM 3092 O O . VAL A 1 384 ? -7.243 5.396 28.789 1.00 96.50 384 VAL A O 1
ATOM 3095 N N . VAL A 1 385 ? -8.284 5.459 26.791 1.00 96.00 385 VAL A N 1
ATOM 3096 C CA . VAL A 1 385 ? -7.110 5.151 25.983 1.00 96.00 385 VAL A CA 1
ATOM 3097 C C . VAL A 1 385 ? -6.885 6.223 24.934 1.00 96.00 385 VAL A C 1
ATOM 3099 O O . VAL A 1 385 ? -7.760 6.493 24.113 1.00 96.00 385 VAL A O 1
ATOM 3102 N N . ASP A 1 386 ? -5.684 6.788 24.930 1.00 95.75 386 ASP A N 1
ATOM 3103 C CA . ASP A 1 386 ? -5.326 7.899 24.058 1.00 95.75 386 ASP A CA 1
ATOM 3104 C C . ASP A 1 386 ? -4.044 7.619 23.268 1.00 95.75 386 ASP A C 1
ATOM 3106 O O . ASP A 1 386 ? -3.069 7.061 23.775 1.00 95.75 386 ASP A O 1
ATOM 3110 N N . GLY A 1 387 ? -4.030 8.021 22.001 1.00 92.56 387 GLY A N 1
ATOM 3111 C CA . GLY A 1 387 ? -2.814 8.081 21.204 1.00 92.56 387 GLY A CA 1
ATOM 3112 C C . GLY A 1 387 ? -2.002 9.305 21.613 1.00 92.56 387 GLY A C 1
ATOM 3113 O O . GLY A 1 387 ? -2.493 10.429 21.524 1.00 92.56 387 GLY A O 1
ATOM 3114 N N . ASP A 1 388 ? -0.754 9.110 22.038 1.00 89.81 388 ASP A N 1
ATOM 3115 C CA . ASP A 1 388 ? 0.088 10.202 22.558 1.00 89.81 388 ASP A CA 1
ATOM 3116 C C . ASP A 1 388 ? 0.531 11.222 21.492 1.00 89.81 388 ASP A C 1
ATOM 3118 O O . ASP A 1 388 ? 1.123 12.245 21.813 1.00 89.81 388 ASP A O 1
ATOM 3122 N N . SER A 1 389 ? 0.256 10.944 20.218 1.00 86.06 389 SER A N 1
ATOM 3123 C CA . SER A 1 389 ? 0.583 11.803 19.080 1.00 86.06 389 SER A CA 1
ATOM 3124 C C . SER A 1 389 ? -0.661 12.486 18.497 1.00 86.06 389 SER A C 1
ATOM 3126 O O . SER A 1 389 ? -0.576 13.129 17.446 1.00 86.06 389 SER A O 1
ATOM 3128 N N . HIS A 1 390 ? -1.830 12.325 19.131 1.00 83.81 390 HIS A N 1
ATOM 3129 C CA . HIS A 1 390 ? -3.085 12.942 18.712 1.00 83.81 390 HIS A CA 1
ATOM 3130 C C . HIS A 1 390 ? -3.211 14.376 19.238 1.00 83.81 390 HIS A C 1
ATOM 3132 O O . HIS A 1 390 ? -3.105 14.616 20.435 1.00 83.81 390 HIS A O 1
ATOM 3138 N N . LEU A 1 391 ? -3.493 15.330 18.346 1.00 73.94 391 LEU A N 1
ATOM 3139 C CA . LEU A 1 391 ? -3.546 16.750 18.708 1.00 73.94 391 LEU A CA 1
ATOM 3140 C C . LEU A 1 391 ? -4.938 17.263 19.079 1.00 73.94 391 LEU A C 1
ATOM 3142 O O . LEU A 1 391 ? -5.018 18.163 19.901 1.00 73.94 391 LEU A O 1
ATOM 3146 N N . TYR A 1 392 ? -6.026 16.758 18.487 1.00 72.88 392 TYR A N 1
ATOM 3147 C CA . TYR A 1 392 ? -7.349 17.379 18.670 1.00 72.88 392 TYR A CA 1
ATOM 3148 C C . TYR A 1 392 ? -7.971 17.039 20.030 1.00 72.88 392 TYR A C 1
ATOM 3150 O O . TYR A 1 392 ? -8.410 17.929 20.749 1.00 72.88 392 TYR A O 1
ATOM 3158 N N . ASN A 1 393 ? -7.935 15.759 20.397 1.00 80.06 393 ASN A N 1
ATOM 3159 C CA . ASN A 1 393 ? -8.329 15.225 21.704 1.00 80.06 393 ASN A CA 1
ATOM 3160 C C . ASN A 1 393 ? -7.069 14.595 22.303 1.00 80.06 393 ASN A C 1
ATOM 3162 O O . ASN A 1 393 ? -6.885 13.378 22.248 1.00 80.06 393 ASN A O 1
ATOM 3166 N N . ASN A 1 394 ? -6.128 15.446 22.702 1.00 83.81 394 ASN A N 1
ATOM 3167 C CA . ASN A 1 394 ? -4.822 14.993 23.162 1.00 83.81 394 ASN A CA 1
ATOM 3168 C C . ASN A 1 394 ? -4.934 14.232 24.493 1.00 83.81 394 ASN A C 1
ATOM 3170 O O . ASN A 1 394 ? -5.856 14.449 25.284 1.00 83.81 394 ASN A O 1
ATOM 3174 N N . PHE A 1 395 ? -3.964 13.356 24.742 1.00 92.38 395 PHE A N 1
ATOM 3175 C CA . PHE A 1 395 ? -3.955 12.491 25.920 1.00 92.38 395 PHE A CA 1
ATOM 3176 C C . PHE A 1 395 ? -3.891 13.268 27.248 1.00 92.38 395 PHE A C 1
ATOM 3178 O O . PHE A 1 395 ? -4.429 12.792 28.246 1.00 92.38 395 PHE A O 1
ATOM 3185 N N . LEU A 1 396 ? -3.278 14.463 27.279 1.00 92.50 396 LEU A N 1
ATOM 3186 C CA . LEU A 1 396 ? -3.196 15.273 28.500 1.00 92.50 396 LEU A CA 1
ATOM 3187 C C . LEU A 1 396 ? -4.577 15.728 28.960 1.00 92.50 396 LEU A C 1
ATOM 3189 O O . LEU A 1 396 ? -4.840 15.713 30.158 1.00 92.50 396 LEU A O 1
ATOM 3193 N N . ALA A 1 397 ? -5.469 16.085 28.032 1.00 92.19 397 ALA A N 1
ATOM 3194 C CA . ALA A 1 397 ? -6.827 16.497 28.374 1.00 92.19 397 ALA A CA 1
ATOM 3195 C C . ALA A 1 397 ? -7.568 15.396 29.140 1.00 92.19 397 ALA A C 1
ATOM 3197 O O . ALA A 1 397 ? -8.124 15.633 30.209 1.00 92.19 397 ALA A O 1
ATOM 3198 N N . ASN A 1 398 ? -7.533 14.173 28.611 1.00 94.38 398 ASN A N 1
ATOM 3199 C CA . ASN A 1 398 ? -8.195 13.024 29.218 1.00 94.38 398 ASN A CA 1
ATOM 3200 C C . ASN A 1 398 ? -7.489 12.557 30.497 1.00 94.38 398 ASN A C 1
ATOM 3202 O O . ASN A 1 398 ? -8.155 12.137 31.445 1.00 94.38 398 ASN A O 1
ATOM 3206 N N . GLN A 1 399 ? -6.161 12.686 30.569 1.00 95.12 399 GLN A N 1
ATOM 3207 C CA . GLN A 1 399 ? -5.415 12.443 31.798 1.00 95.12 399 GLN A CA 1
ATOM 3208 C C . GLN A 1 399 ? -5.834 13.420 32.902 1.00 95.12 399 GLN A C 1
ATOM 3210 O O . GLN A 1 399 ? -6.196 12.971 33.986 1.00 95.12 399 GLN A O 1
ATOM 3215 N N . TRP A 1 400 ? -5.840 14.729 32.633 1.00 95.06 400 TRP A N 1
ATOM 3216 C CA . TRP A 1 400 ? -6.259 15.744 33.605 1.00 95.06 400 TRP A CA 1
ATOM 3217 C C . TRP A 1 400 ? -7.712 15.537 34.029 1.00 95.06 400 TRP A C 1
ATOM 3219 O O . TRP A 1 400 ? -8.003 15.569 35.218 1.00 95.06 400 TRP A O 1
ATOM 3229 N N . PHE A 1 401 ? -8.608 15.220 33.088 1.00 95.75 401 PHE A N 1
ATOM 3230 C CA . PHE A 1 401 ? -10.012 14.921 33.382 1.00 95.75 401 PHE A CA 1
ATOM 3231 C C . PHE A 1 401 ? -10.164 13.837 34.444 1.00 95.75 401 PHE A C 1
ATOM 3233 O O . PHE A 1 401 ? -10.866 14.017 35.439 1.00 95.75 401 PHE A O 1
ATOM 3240 N N . ILE A 1 402 ? -9.504 12.701 34.231 1.00 96.19 402 ILE A N 1
ATOM 3241 C CA . ILE A 1 402 ? -9.639 11.545 35.111 1.00 96.19 402 ILE A CA 1
ATOM 3242 C C . ILE A 1 402 ? -8.852 11.730 36.407 1.00 96.19 402 ILE A C 1
ATOM 3244 O O . ILE A 1 402 ? -9.297 11.236 37.438 1.00 96.19 402 ILE A O 1
ATOM 3248 N N . GLU A 1 403 ? -7.722 12.437 36.400 1.00 96.00 403 GLU A N 1
ATOM 3249 C CA . GLU A 1 403 ? -6.976 12.743 37.628 1.00 96.00 403 GLU A CA 1
ATOM 3250 C C . GLU A 1 403 ? -7.725 13.731 38.533 1.00 96.00 403 GLU A C 1
ATOM 3252 O O . GLU A 1 403 ? -7.814 13.501 39.745 1.00 96.00 403 GLU A O 1
ATOM 3257 N N . ASP A 1 404 ? -8.336 14.768 37.954 1.00 95.94 404 ASP A N 1
ATOM 3258 C CA . ASP A 1 404 ? -9.208 15.700 38.673 1.00 95.94 404 ASP A CA 1
ATOM 3259 C C . ASP A 1 404 ? -10.436 14.965 39.224 1.00 95.94 404 ASP A C 1
ATOM 3261 O O . ASP A 1 404 ? -10.766 15.097 40.404 1.00 95.94 404 ASP A O 1
ATOM 3265 N N . PHE A 1 405 ? -11.068 14.114 38.406 1.00 95.50 405 PHE A N 1
ATOM 3266 C CA . PHE A 1 405 ? -12.181 13.265 38.832 1.00 95.50 405 PHE A CA 1
ATOM 3267 C C . PHE A 1 405 ? -11.771 12.326 39.976 1.00 95.50 405 PHE A C 1
ATOM 3269 O O . PHE A 1 405 ? -12.449 12.251 41.000 1.00 95.50 405 PHE A O 1
ATOM 3276 N N . ALA A 1 406 ? -10.640 11.632 39.848 1.00 94.94 406 ALA A N 1
ATOM 3277 C CA . ALA A 1 406 ? -10.143 10.719 40.871 1.00 94.94 406 ALA A CA 1
ATOM 3278 C C . ALA A 1 406 ? -9.887 11.436 42.201 1.00 94.94 406 ALA A C 1
ATOM 3280 O O . ALA A 1 406 ? -10.215 10.903 43.261 1.00 94.94 406 ALA A O 1
ATOM 3281 N N . THR A 1 407 ? -9.364 12.660 42.142 1.00 95.31 407 THR A N 1
ATOM 3282 C CA . THR A 1 407 ? -9.148 13.507 43.318 1.00 95.31 407 THR A CA 1
ATOM 3283 C C . THR A 1 407 ? -10.478 13.940 43.936 1.00 95.31 407 THR A C 1
ATOM 3285 O O . THR A 1 407 ? -10.685 13.772 45.138 1.00 95.31 407 THR A O 1
ATOM 3288 N N . MET A 1 408 ? -11.407 14.442 43.118 1.00 94.94 408 MET A N 1
ATOM 3289 C CA . MET A 1 408 ? -12.707 14.951 43.560 1.00 94.94 408 MET A CA 1
ATOM 3290 C C . MET A 1 408 ? -13.571 13.872 44.221 1.00 94.94 408 MET A C 1
ATOM 3292 O O . MET A 1 408 ? -14.222 14.129 45.233 1.00 94.94 408 MET A O 1
ATOM 3296 N N . TYR A 1 409 ? -13.545 12.655 43.676 1.00 92.19 409 TYR A N 1
ATOM 3297 C CA . TYR A 1 409 ? -14.321 11.516 44.170 1.00 92.19 409 TYR A CA 1
ATOM 3298 C C . TYR A 1 409 ? -13.498 10.554 45.040 1.00 92.19 409 TYR A C 1
ATOM 3300 O O . TYR A 1 409 ? -13.975 9.470 45.378 1.00 92.19 409 TYR A O 1
ATOM 3308 N N . ASN A 1 410 ? -12.295 10.969 45.461 1.00 92.19 410 ASN A N 1
ATOM 3309 C CA . ASN A 1 410 ? -11.453 10.278 46.440 1.00 92.19 410 ASN A CA 1
ATOM 3310 C C . ASN A 1 410 ? -11.172 8.807 46.072 1.00 92.19 410 ASN A C 1
ATOM 3312 O O . ASN A 1 410 ? -11.341 7.916 46.906 1.00 92.19 410 ASN A O 1
ATOM 3316 N N . LEU A 1 411 ? -10.796 8.554 44.815 1.00 92.88 411 LEU A N 1
ATOM 3317 C CA . LEU A 1 411 ? -10.437 7.225 44.312 1.00 92.88 411 LEU A CA 1
ATOM 3318 C C . LEU A 1 411 ? -9.037 6.812 44.785 1.00 92.88 411 LEU A C 1
ATOM 3320 O O . LEU A 1 411 ? -8.131 7.641 44.879 1.00 92.88 411 LEU A O 1
ATOM 3324 N N . ASP A 1 412 ? -8.845 5.517 45.023 1.00 93.81 412 ASP A N 1
ATOM 3325 C CA . ASP A 1 412 ? -7.538 4.964 45.378 1.00 93.81 412 ASP A CA 1
ATOM 3326 C C . ASP A 1 412 ? -6.713 4.688 44.115 1.00 93.81 412 ASP A C 1
ATOM 3328 O O . ASP A 1 412 ? -7.246 4.295 43.077 1.00 93.81 412 ASP A O 1
ATOM 3332 N N . VAL A 1 413 ? -5.394 4.873 44.190 1.00 95.50 413 VAL A N 1
ATOM 3333 C CA . VAL A 1 413 ? -4.476 4.512 43.100 1.00 95.50 413 VAL A CA 1
ATOM 3334 C C . VAL A 1 413 ? -4.073 3.048 43.271 1.00 95.50 413 VAL A C 1
ATOM 3336 O O . VAL A 1 413 ? -3.245 2.730 44.120 1.00 95.50 413 VAL A O 1
ATOM 3339 N N . GLU A 1 414 ? -4.632 2.158 42.450 1.00 93.19 414 GLU A N 1
ATOM 3340 C CA . GLU A 1 414 ? -4.256 0.735 42.438 1.00 93.19 414 GLU A CA 1
ATOM 3341 C C . GLU A 1 414 ? -2.891 0.534 41.764 1.00 93.19 414 GLU A C 1
ATOM 3343 O O . GLU A 1 414 ? -2.031 -0.201 42.256 1.00 93.19 414 GLU A O 1
ATOM 3348 N N . HIS A 1 415 ? -2.666 1.225 40.645 1.00 93.38 415 HIS A N 1
ATOM 3349 C CA . HIS A 1 415 ? -1.403 1.185 39.915 1.00 93.38 415 HIS A CA 1
ATOM 3350 C C . HIS A 1 415 ? -0.955 2.599 39.560 1.00 93.38 415 HIS A C 1
ATOM 3352 O O . HIS A 1 415 ? -1.671 3.343 38.884 1.00 93.38 415 HIS A O 1
ATOM 3358 N N . SER A 1 416 ? 0.246 2.961 40.015 1.00 95.44 416 SER A N 1
ATOM 3359 C CA . SER A 1 416 ? 0.856 4.256 39.728 1.00 95.44 416 SER A CA 1
ATOM 3360 C C . SER A 1 416 ? 1.228 4.393 38.250 1.00 95.44 416 SER A C 1
ATOM 3362 O O . SER A 1 416 ? 1.358 3.405 37.521 1.00 95.44 416 SER A O 1
ATOM 3364 N N . HIS A 1 417 ? 1.402 5.646 37.818 1.00 96.12 417 HIS A N 1
ATOM 3365 C CA . HIS A 1 417 ? 1.805 5.977 36.456 1.00 96.12 417 HIS A CA 1
ATOM 3366 C C . HIS A 1 417 ? 3.115 5.266 36.097 1.00 96.12 417 HIS A C 1
ATOM 3368 O O . HIS A 1 417 ? 4.179 5.585 36.631 1.00 96.12 417 HIS A O 1
ATOM 3374 N N . SER A 1 418 ? 3.024 4.282 35.209 1.00 95.94 418 SER A N 1
ATOM 3375 C CA . SER A 1 418 ? 4.133 3.402 34.854 1.00 95.94 418 SER A CA 1
ATOM 3376 C C . SER A 1 418 ? 4.047 2.985 33.386 1.00 95.94 418 SER A C 1
ATOM 3378 O O . SER A 1 418 ? 2.957 2.970 32.808 1.00 95.94 418 SER A O 1
ATOM 3380 N N . PRO A 1 419 ? 5.183 2.688 32.735 1.00 96.50 419 PRO A N 1
ATOM 3381 C CA . PRO A 1 419 ? 5.163 2.248 31.352 1.00 96.50 419 PRO A CA 1
ATOM 3382 C C . PRO A 1 419 ? 4.561 0.841 31.233 1.00 96.50 419 PRO A C 1
ATOM 3384 O O . PRO A 1 419 ? 4.829 -0.033 32.059 1.00 96.50 419 PRO A O 1
ATOM 3387 N N . TRP A 1 420 ? 3.813 0.596 30.158 1.00 95.56 420 TRP A N 1
ATOM 3388 C CA . TRP A 1 420 ? 3.386 -0.747 29.763 1.00 95.56 420 TRP A CA 1
ATOM 3389 C C . TRP A 1 420 ? 4.126 -1.205 28.503 1.00 95.56 420 TRP A C 1
ATOM 3391 O O . TRP A 1 420 ? 4.685 -0.408 27.743 1.00 95.56 420 TRP A O 1
ATOM 3401 N N . THR A 1 421 ? 4.184 -2.519 28.306 1.00 93.50 421 THR A N 1
ATOM 3402 C CA . THR A 1 421 ? 5.034 -3.162 27.304 1.00 93.50 421 THR A CA 1
ATOM 3403 C C . THR A 1 421 ? 4.249 -4.019 26.324 1.00 93.50 421 THR A C 1
ATOM 3405 O O . THR A 1 421 ? 3.292 -4.702 26.685 1.00 93.50 421 THR A O 1
ATOM 3408 N N . TYR A 1 422 ? 4.723 -4.028 25.083 1.00 89.31 422 TYR A N 1
ATOM 3409 C CA . TYR A 1 422 ? 4.261 -4.894 24.006 1.00 89.31 422 TYR A CA 1
ATOM 3410 C C . TYR A 1 422 ? 5.418 -5.763 23.501 1.00 89.31 422 TYR A C 1
ATOM 3412 O O . TYR A 1 422 ? 6.577 -5.338 23.490 1.00 89.31 422 TYR A O 1
ATOM 3420 N N . ARG A 1 423 ? 5.102 -6.982 23.057 1.00 82.88 423 ARG A N 1
ATOM 3421 C CA . ARG A 1 423 ? 5.999 -7.820 22.249 1.00 82.88 423 ARG A CA 1
ATOM 3422 C C . ARG A 1 423 ? 5.169 -8.659 21.284 1.00 82.88 423 ARG A C 1
ATOM 3424 O O . ARG A 1 423 ? 4.121 -9.158 21.672 1.00 82.88 423 ARG A O 1
ATOM 3431 N N . LEU A 1 424 ? 5.666 -8.852 20.065 1.00 74.75 424 LEU A N 1
ATOM 3432 C CA . LEU A 1 424 ? 4.963 -9.622 19.031 1.00 74.75 424 LEU A CA 1
ATOM 3433 C C . LEU A 1 424 ? 4.873 -11.115 19.377 1.00 74.75 424 LEU A C 1
ATOM 3435 O O . LEU A 1 424 ? 3.852 -11.759 19.173 1.00 74.75 424 LEU A O 1
ATOM 3439 N N . SER A 1 425 ? 5.948 -11.672 19.927 1.00 74.88 425 SER A N 1
ATOM 3440 C CA . SER A 1 425 ? 5.980 -13.043 20.428 1.00 74.88 425 SER A CA 1
ATOM 3441 C C . SER A 1 425 ? 7.014 -13.153 21.550 1.00 74.88 425 SER A C 1
ATOM 3443 O O . SER A 1 425 ? 7.771 -12.214 21.814 1.00 74.88 425 SER A O 1
ATOM 3445 N N . LYS A 1 426 ? 7.082 -14.315 22.210 1.00 75.06 426 LYS A N 1
ATOM 3446 C CA . LYS A 1 426 ? 8.095 -14.581 23.243 1.00 75.06 426 LYS A CA 1
ATOM 3447 C C . LYS A 1 426 ? 9.539 -14.488 22.720 1.00 75.06 426 LYS A C 1
ATOM 3449 O O . LYS A 1 426 ? 10.427 -14.315 23.546 1.00 75.06 426 LYS A O 1
ATOM 3454 N N . THR A 1 427 ? 9.766 -14.588 21.406 1.00 75.00 427 THR A N 1
ATOM 3455 C CA . THR A 1 427 ? 11.102 -14.480 20.792 1.00 75.00 427 THR A CA 1
ATOM 3456 C C . THR A 1 427 ? 11.546 -13.034 20.553 1.00 75.00 427 THR A C 1
ATOM 3458 O O . THR A 1 427 ? 12.730 -12.802 20.331 1.00 75.00 427 THR A O 1
ATOM 3461 N N . TYR A 1 428 ? 10.634 -12.058 20.628 1.00 76.19 428 TYR A N 1
ATOM 3462 C CA . TYR A 1 428 ? 10.944 -10.636 20.460 1.00 76.19 428 TYR A CA 1
ATOM 3463 C C . TYR A 1 428 ? 11.127 -9.937 21.813 1.00 76.19 428 TYR A C 1
ATOM 3465 O O . TYR A 1 428 ? 10.469 -10.262 22.807 1.00 76.19 428 TYR A O 1
ATOM 3473 N N . LEU A 1 429 ? 12.004 -8.929 21.841 1.00 81.19 429 LEU A N 1
ATOM 3474 C CA . LEU A 1 429 ? 12.214 -8.083 23.016 1.00 81.19 429 LEU A CA 1
ATOM 3475 C C . LEU A 1 429 ? 10.958 -7.264 23.337 1.00 81.19 429 LEU A C 1
ATOM 3477 O O . LEU A 1 429 ? 10.271 -6.776 22.438 1.00 81.19 429 LEU A O 1
ATOM 3481 N N . LYS A 1 430 ? 10.691 -7.076 24.633 1.00 86.62 430 LYS A N 1
ATOM 3482 C CA . LYS A 1 430 ? 9.642 -6.164 25.102 1.00 86.62 430 LYS A CA 1
ATOM 3483 C C . LYS A 1 430 ? 10.000 -4.727 24.733 1.00 86.62 430 LYS A C 1
ATOM 3485 O O . LYS A 1 430 ? 11.124 -4.295 24.965 1.00 86.62 430 LYS A O 1
ATOM 3490 N N . GLN A 1 431 ? 9.025 -3.997 24.209 1.00 87.00 431 GLN A N 1
ATOM 3491 C CA . GLN A 1 431 ? 9.127 -2.579 23.882 1.00 87.00 431 GLN A CA 1
ATOM 3492 C C . GLN A 1 431 ? 8.111 -1.792 24.701 1.00 87.00 431 GLN A C 1
ATOM 3494 O O . GLN A 1 431 ? 7.012 -2.287 24.954 1.00 87.00 431 GLN A O 1
ATOM 3499 N N . TYR A 1 432 ? 8.454 -0.565 25.094 1.00 91.44 432 TYR A N 1
ATOM 3500 C CA . TYR A 1 432 ? 7.482 0.331 25.714 1.00 91.44 432 TYR A CA 1
ATOM 3501 C C . TYR A 1 432 ? 6.413 0.724 24.700 1.00 91.44 432 TYR A C 1
ATOM 3503 O O . TYR A 1 432 ? 6.710 1.296 23.649 1.00 91.44 432 TYR A O 1
ATOM 3511 N N . ALA A 1 433 ? 5.170 0.403 25.034 1.00 91.50 433 ALA A N 1
ATOM 3512 C CA . ALA A 1 433 ? 4.009 0.643 24.194 1.00 91.50 433 ALA A CA 1
ATOM 3513 C C . ALA A 1 433 ? 3.193 1.858 24.648 1.00 91.50 433 ALA A C 1
ATOM 3515 O O . ALA A 1 433 ? 2.342 2.313 23.896 1.00 91.50 433 ALA A O 1
ATOM 3516 N N . GLY A 1 434 ? 3.497 2.418 25.821 1.00 95.19 434 GLY A N 1
ATOM 3517 C CA . GLY A 1 434 ? 2.923 3.651 26.355 1.00 95.19 434 GLY A CA 1
ATOM 3518 C C . GLY A 1 434 ? 2.981 3.671 27.878 1.00 95.19 434 GLY A C 1
ATOM 3519 O O . GLY A 1 434 ? 3.786 2.949 28.470 1.00 95.19 434 GLY A O 1
ATOM 3520 N N . PHE A 1 435 ? 2.126 4.472 28.507 1.00 97.12 435 PHE A N 1
ATOM 3521 C CA . PHE A 1 435 ? 2.008 4.591 29.961 1.00 97.12 435 PHE A CA 1
ATOM 3522 C C . PHE A 1 435 ? 0.604 4.228 30.429 1.00 97.12 435 PHE A C 1
ATOM 3524 O O . PHE A 1 435 ? -0.355 4.367 29.679 1.00 97.12 435 PHE A O 1
ATOM 3531 N N . ALA A 1 436 ? 0.486 3.734 31.656 1.00 96.88 436 ALA A N 1
ATOM 3532 C CA . ALA A 1 436 ? -0.791 3.404 32.262 1.00 96.88 436 ALA A CA 1
ATOM 3533 C C . ALA A 1 436 ? -0.842 3.839 33.731 1.00 96.88 436 ALA A C 1
ATOM 3535 O O . ALA A 1 436 ? 0.172 3.827 34.433 1.00 96.88 436 ALA A O 1
ATOM 3536 N N . LYS A 1 437 ? -2.038 4.197 34.198 1.00 97.25 437 LYS A N 1
ATOM 3537 C CA . LYS A 1 437 ? -2.359 4.497 35.600 1.00 97.25 437 LYS A CA 1
ATOM 3538 C C . LYS A 1 437 ? -3.766 3.985 35.890 1.00 97.25 437 LYS A C 1
ATOM 3540 O O . LYS A 1 437 ? -4.652 4.160 35.062 1.00 97.25 437 LYS A O 1
ATOM 3545 N N . THR A 1 438 ? -3.979 3.324 37.024 1.00 95.88 438 THR A N 1
ATOM 3546 C CA . THR A 1 438 ? -5.290 2.743 37.365 1.00 95.88 438 THR A CA 1
ATOM 3547 C C . THR A 1 438 ? -5.771 3.232 38.718 1.00 95.88 438 THR A C 1
ATOM 3549 O O . THR A 1 438 ? -5.019 3.216 39.694 1.00 95.88 438 THR A O 1
ATOM 3552 N N . PHE A 1 439 ? -7.038 3.631 38.753 1.00 95.44 439 PHE A N 1
ATOM 3553 C CA . PHE A 1 439 ? -7.766 4.068 39.932 1.00 95.44 439 PHE A CA 1
ATOM 3554 C C . PHE A 1 439 ? -8.882 3.084 40.274 1.00 95.44 439 PHE A C 1
ATOM 3556 O O . PHE A 1 439 ? -9.460 2.458 39.381 1.00 95.44 439 PHE A O 1
ATOM 3563 N N . THR A 1 440 ? -9.228 2.993 41.552 1.00 93.00 440 THR A N 1
ATOM 3564 C CA . THR A 1 440 ? -10.328 2.167 42.050 1.00 93.00 440 THR A CA 1
ATOM 3565 C C . THR A 1 440 ? -11.250 2.966 42.956 1.00 93.00 440 THR A C 1
ATOM 3567 O O . THR A 1 440 ? -10.811 3.810 43.737 1.00 93.00 440 THR A O 1
ATOM 3570 N N . SER A 1 441 ? -12.550 2.686 42.880 1.00 88.25 441 SER A N 1
ATOM 3571 C CA . SER A 1 441 ? -13.506 3.177 43.874 1.00 88.25 441 SER A CA 1
ATOM 3572 C C . SER A 1 441 ? -13.165 2.638 45.264 1.00 88.25 441 SER A C 1
ATOM 3574 O O . SER A 1 441 ? -12.803 1.467 45.396 1.00 88.25 441 SER A O 1
ATOM 3576 N N . LYS A 1 442 ? -13.342 3.460 46.304 1.00 81.38 442 LYS A N 1
ATOM 3577 C CA . LYS A 1 442 ? -13.111 3.036 47.690 1.00 81.38 442 LYS A CA 1
ATOM 3578 C C . LYS A 1 442 ? -14.024 1.890 48.105 1.00 81.38 442 LYS A C 1
ATOM 3580 O O . LYS A 1 442 ? -15.230 1.905 47.855 1.00 81.38 442 LYS A O 1
ATOM 3585 N N . MET A 1 443 ? -13.435 0.922 48.799 1.00 66.75 443 MET A N 1
ATOM 3586 C CA . MET A 1 443 ? -14.153 -0.195 49.399 1.00 66.75 443 MET A CA 1
ATOM 3587 C C . MET A 1 443 ? -14.794 0.277 50.712 1.00 66.75 443 MET A C 1
ATOM 3589 O O . MET A 1 443 ? -14.147 0.317 51.753 1.00 66.75 443 MET A O 1
ATOM 3593 N N . ASN A 1 444 ? -16.064 0.682 50.654 1.00 64.50 444 ASN A N 1
ATOM 3594 C CA . ASN A 1 444 ? -16.822 1.073 51.851 1.00 64.50 444 ASN A CA 1
ATOM 3595 C C . ASN A 1 444 ? -17.409 -0.145 52.602 1.00 64.50 444 ASN A C 1
ATOM 3597 O O . ASN A 1 444 ? -17.756 -0.030 53.773 1.00 64.50 444 ASN A O 1
ATOM 3601 N N . ASP A 1 445 ? -17.507 -1.298 51.929 1.00 63.34 445 ASP A N 1
ATOM 3602 C CA . ASP A 1 445 ? -17.945 -2.612 52.429 1.00 63.34 445 ASP A CA 1
ATOM 3603 C C . ASP A 1 445 ? -17.193 -3.696 51.615 1.00 63.34 445 ASP A C 1
ATOM 3605 O O . ASP A 1 445 ? -17.102 -3.535 50.392 1.00 63.34 445 ASP A O 1
ATOM 3609 N N . PRO A 1 446 ? -16.654 -4.773 52.229 1.00 65.00 446 PRO A N 1
ATOM 3610 C CA . PRO A 1 446 ? -16.013 -5.894 51.528 1.00 65.00 446 PRO A CA 1
ATOM 3611 C C . PRO A 1 446 ? -16.826 -6.523 50.384 1.00 65.00 446 PRO A C 1
ATOM 3613 O O . PRO A 1 446 ? -16.239 -7.127 49.488 1.00 65.00 446 PRO A O 1
ATOM 3616 N N . LEU A 1 447 ? -18.157 -6.405 50.410 1.00 64.44 447 LEU A N 1
ATOM 3617 C CA . LEU A 1 447 ? -19.057 -6.933 49.377 1.00 64.44 447 LEU A CA 1
ATOM 3618 C C . LEU A 1 447 ? -19.405 -5.911 48.283 1.00 64.44 447 LEU A C 1
ATOM 3620 O O . LEU A 1 447 ? -20.083 -6.261 47.315 1.00 64.44 447 LEU A O 1
ATOM 3624 N N . SER A 1 448 ? -18.968 -4.652 48.411 1.00 67.31 448 SER A N 1
ATOM 3625 C CA . SER A 1 448 ? -19.255 -3.628 47.405 1.00 67.31 448 SER A CA 1
ATOM 3626 C C . SER A 1 448 ? -18.445 -3.861 46.124 1.00 67.31 448 SER A C 1
ATOM 3628 O O . SER A 1 448 ? -17.225 -4.030 46.190 1.00 67.31 448 SER A O 1
ATOM 3630 N N . PRO A 1 449 ? -19.084 -3.816 44.943 1.00 74.56 449 PRO A N 1
ATOM 3631 C CA . PRO A 1 449 ? -18.375 -3.886 43.676 1.00 74.56 449 PRO A CA 1
ATOM 3632 C C . PRO A 1 449 ? -17.381 -2.725 43.514 1.00 74.56 449 PRO A C 1
ATOM 3634 O O . PRO A 1 449 ? -17.721 -1.572 43.775 1.00 74.56 449 PRO A O 1
ATOM 3637 N N . ILE A 1 450 ? -16.167 -3.025 43.039 1.00 82.06 450 ILE A N 1
ATOM 3638 C CA . ILE A 1 450 ? -15.112 -2.028 42.807 1.00 82.06 450 ILE A CA 1
ATOM 3639 C C . ILE A 1 450 ? -15.096 -1.622 41.336 1.00 82.06 450 ILE A C 1
ATOM 3641 O O . ILE A 1 450 ? -14.741 -2.418 40.465 1.00 82.06 450 ILE A O 1
ATOM 3645 N N . THR A 1 451 ? -15.414 -0.362 41.066 1.00 87.69 451 THR A N 1
ATOM 3646 C CA . THR A 1 451 ? -15.247 0.238 39.740 1.00 87.69 451 THR A CA 1
ATOM 3647 C C . THR A 1 451 ? -13.778 0.591 39.530 1.00 87.69 451 THR A C 1
ATOM 3649 O O . THR A 1 451 ? -13.161 1.234 40.383 1.00 87.69 451 THR A O 1
ATOM 3652 N N . LYS A 1 452 ? -13.214 0.166 38.395 1.00 92.19 452 LYS A N 1
ATOM 3653 C CA . LYS A 1 452 ? -11.821 0.441 38.012 1.00 92.19 452 LYS A CA 1
ATOM 3654 C C . LYS A 1 452 ? -11.785 1.439 36.867 1.00 92.19 452 LYS A C 1
ATOM 3656 O O . LYS A 1 452 ? -12.508 1.248 35.896 1.00 92.19 452 LYS A O 1
ATOM 3661 N N . ILE A 1 453 ? -10.932 2.454 36.951 1.00 94.81 453 ILE A N 1
ATOM 3662 C CA . ILE A 1 453 ? -10.713 3.431 35.880 1.00 94.81 453 ILE A CA 1
ATOM 3663 C C . ILE A 1 453 ? -9.234 3.408 35.497 1.00 94.81 453 ILE A C 1
ATOM 3665 O O . ILE A 1 453 ? -8.380 3.812 36.283 1.00 94.81 453 ILE A O 1
ATOM 3669 N N . SER A 1 454 ? -8.922 2.935 34.294 1.00 95.56 454 SER A N 1
ATOM 3670 C CA . SER A 1 454 ? -7.562 2.876 33.758 1.00 95.56 454 SER A CA 1
ATOM 3671 C C . SER A 1 454 ? -7.347 3.972 32.716 1.00 95.56 454 SER A C 1
ATOM 3673 O O . SER A 1 454 ? -8.036 4.002 31.701 1.00 95.56 454 SER A O 1
ATOM 3675 N N . LEU A 1 455 ? -6.369 4.842 32.958 1.00 96.31 455 LEU A N 1
ATOM 3676 C CA . LEU A 1 455 ? -5.790 5.759 31.977 1.00 96.31 455 LEU A CA 1
ATOM 3677 C C . LEU A 1 455 ? -4.658 5.045 31.248 1.00 96.31 455 LEU A C 1
ATOM 3679 O O . LEU A 1 455 ? -3.761 4.517 31.908 1.00 96.31 455 LEU A O 1
ATOM 3683 N N . VAL A 1 456 ? -4.675 5.034 29.918 1.00 97.00 456 VAL A N 1
ATOM 3684 C CA . VAL A 1 456 ? -3.655 4.367 29.104 1.00 97.00 456 VAL A CA 1
ATOM 3685 C C . VAL A 1 456 ? -3.280 5.235 27.907 1.00 97.00 456 VAL A C 1
ATOM 3687 O O . VAL A 1 456 ? -4.141 5.667 27.153 1.00 97.00 456 VAL A O 1
ATOM 3690 N N . THR A 1 457 ? -1.990 5.445 27.674 1.00 96.75 457 THR A N 1
ATOM 3691 C CA . THR A 1 457 ? -1.496 6.021 26.420 1.00 96.75 457 THR A CA 1
ATOM 3692 C C . THR A 1 457 ? -0.947 4.934 25.507 1.00 96.75 457 THR A C 1
ATOM 3694 O O . THR A 1 457 ? -0.407 3.928 25.978 1.00 96.75 457 THR A O 1
ATOM 3697 N N . VAL A 1 458 ? -1.058 5.128 24.193 1.00 94.56 458 VAL A N 1
ATOM 3698 C CA . VAL A 1 458 ? -0.425 4.280 23.176 1.00 94.56 458 VAL A CA 1
ATOM 3699 C C . VAL A 1 458 ? 0.623 5.094 22.428 1.00 94.56 458 VAL A C 1
ATOM 3701 O O . VAL A 1 458 ? 0.319 6.051 21.715 1.00 94.56 458 VAL A O 1
ATOM 3704 N N . LYS A 1 459 ? 1.881 4.691 22.595 1.00 90.12 459 LYS A N 1
ATOM 3705 C CA . LYS A 1 459 ? 3.053 5.439 22.160 1.00 90.12 459 LYS A CA 1
ATOM 3706 C C . LYS A 1 459 ? 3.190 5.489 20.643 1.00 90.12 459 LYS A C 1
ATOM 3708 O O . LYS A 1 459 ? 3.384 4.457 19.992 1.00 90.12 459 LYS A O 1
ATOM 3713 N N . GLY A 1 460 ? 3.243 6.687 20.078 1.00 82.75 460 GLY A N 1
ATOM 3714 C CA . GLY A 1 460 ? 3.340 6.957 18.643 1.00 82.75 460 GLY A CA 1
ATOM 3715 C C . GLY A 1 460 ? 2.025 6.783 17.878 1.00 82.75 460 GLY A C 1
ATOM 3716 O O . GLY A 1 460 ? 2.052 6.760 16.650 1.00 82.75 460 GLY A O 1
ATOM 3717 N N . ALA A 1 461 ? 0.899 6.605 18.572 1.00 86.88 461 ALA A N 1
ATOM 3718 C CA . ALA A 1 461 ? -0.418 6.544 17.946 1.00 86.88 461 ALA A CA 1
ATOM 3719 C C . ALA A 1 461 ? -1.054 7.938 17.892 1.00 86.88 461 ALA A C 1
ATOM 3721 O O . ALA A 1 461 ? -0.936 8.714 18.836 1.00 86.88 461 ALA A O 1
ATOM 3722 N N . GLY A 1 462 ? -1.744 8.257 16.801 1.00 84.94 462 GLY A N 1
ATOM 3723 C CA . GLY A 1 462 ? -2.528 9.478 16.645 1.00 84.94 462 GLY A CA 1
ATOM 3724 C C . GLY A 1 462 ? -4.024 9.213 16.771 1.00 84.94 462 GLY A C 1
ATOM 3725 O O . GLY A 1 462 ? -4.467 8.424 17.609 1.00 84.94 462 GLY A O 1
ATOM 3726 N N . TYR A 1 463 ? -4.825 9.883 15.934 1.00 83.50 463 TYR A N 1
ATOM 3727 C CA . TYR A 1 463 ? -6.283 9.838 16.069 1.00 83.50 463 TYR A CA 1
ATOM 3728 C C . TYR A 1 463 ? -6.911 8.445 15.880 1.00 83.50 463 TYR A C 1
ATOM 3730 O O . TYR A 1 463 ? -7.929 8.132 16.501 1.00 83.50 463 TYR A O 1
ATOM 3738 N N . TYR A 1 464 ? -6.306 7.589 15.056 1.00 84.75 464 TYR A N 1
ATOM 3739 C CA . TYR A 1 464 ? -6.770 6.222 14.803 1.00 84.75 464 TYR A CA 1
ATOM 3740 C C . TYR A 1 464 ? -5.757 5.242 15.393 1.00 84.75 464 TYR A C 1
ATOM 3742 O O . TYR A 1 464 ? -4.855 4.778 14.705 1.00 84.75 464 TYR A O 1
ATOM 3750 N N . ILE A 1 465 ? -5.887 4.950 16.691 1.00 86.75 465 ILE A N 1
ATOM 3751 C CA . ILE A 1 465 ? -4.894 4.156 17.430 1.00 86.75 465 ILE A CA 1
ATOM 3752 C C . ILE A 1 465 ? -4.721 2.752 16.842 1.00 86.75 465 ILE A C 1
ATOM 3754 O O . ILE A 1 465 ? -3.587 2.307 16.692 1.00 86.75 465 ILE A O 1
ATOM 3758 N N . ALA A 1 466 ? -5.809 2.060 16.490 1.00 84.38 466 ALA A N 1
ATOM 3759 C CA . ALA A 1 466 ? -5.715 0.712 15.930 1.00 84.38 466 ALA A CA 1
ATOM 3760 C C . ALA A 1 466 ? -5.213 0.712 14.474 1.00 84.38 466 ALA A C 1
ATOM 3762 O O . ALA A 1 466 ? -4.625 -0.271 14.048 1.00 84.38 466 ALA A O 1
ATOM 3763 N N . LEU A 1 467 ? -5.317 1.830 13.750 1.00 80.25 467 LEU A N 1
ATOM 3764 C CA . LEU A 1 467 ? -4.655 2.007 12.457 1.00 80.25 467 LEU A CA 1
ATOM 3765 C C . LEU A 1 467 ? -3.150 2.288 12.607 1.00 80.25 467 LEU A C 1
ATOM 3767 O O . LEU A 1 467 ? -2.336 1.705 11.899 1.00 80.25 467 LEU A O 1
ATOM 3771 N N . ASP A 1 468 ? -2.772 3.192 13.513 1.00 79.88 468 ASP A N 1
ATOM 3772 C CA . ASP A 1 468 ? -1.378 3.618 13.683 1.00 79.88 468 ASP A CA 1
ATOM 3773 C C . ASP A 1 468 ? -0.545 2.566 14.444 1.00 79.88 468 ASP A C 1
ATOM 3775 O O . ASP A 1 468 ? 0.645 2.382 14.180 1.00 79.88 468 ASP A O 1
ATOM 3779 N N . ARG A 1 469 ? -1.159 1.874 15.414 1.00 84.75 469 ARG A N 1
ATOM 3780 C CA . ARG A 1 469 ? -0.540 0.892 16.321 1.00 84.75 469 ARG A CA 1
ATOM 3781 C C . ARG A 1 469 ? -1.455 -0.330 16.544 1.00 84.75 469 ARG A C 1
ATOM 3783 O O . ARG A 1 469 ? -1.827 -0.607 17.689 1.00 84.75 469 ARG A O 1
ATOM 3790 N N . PRO A 1 470 ? -1.771 -1.107 15.491 1.00 85.50 470 PRO A N 1
ATOM 3791 C CA . PRO A 1 470 ? -2.739 -2.207 15.552 1.00 85.50 470 PRO A CA 1
ATOM 3792 C C . PRO A 1 470 ? -2.403 -3.263 16.608 1.00 85.50 470 PRO A C 1
ATOM 3794 O O . PRO A 1 470 ? -3.232 -3.595 17.452 1.00 85.50 470 PRO A O 1
ATOM 3797 N N . ALA A 1 471 ? -1.160 -3.749 16.627 1.00 86.19 471 ALA A N 1
ATOM 3798 C CA . ALA A 1 471 ? -0.778 -4.846 17.510 1.00 86.19 471 ALA A CA 1
ATOM 3799 C C . ALA A 1 471 ? -0.712 -4.460 19.006 1.00 86.19 471 ALA A C 1
ATOM 3801 O O . ALA A 1 471 ? -1.288 -5.181 19.827 1.00 86.19 471 ALA A O 1
ATOM 3802 N N . PRO A 1 472 ? -0.094 -3.320 19.398 1.00 90.06 472 PRO A N 1
ATOM 3803 C CA . PRO A 1 472 ? -0.206 -2.819 20.768 1.00 90.06 472 PRO A CA 1
ATOM 3804 C C . PRO A 1 472 ? -1.658 -2.604 21.203 1.00 90.06 472 PRO A C 1
ATOM 3806 O O . PRO A 1 472 ? -2.014 -2.952 22.328 1.00 90.06 472 PRO A O 1
ATOM 3809 N N . MET A 1 473 ? -2.502 -2.072 20.313 1.00 91.12 473 MET A N 1
ATOM 3810 C CA . MET A 1 473 ? -3.906 -1.818 20.622 1.00 91.12 473 MET A CA 1
ATOM 3811 C C . MET A 1 473 ? -4.700 -3.115 20.823 1.00 91.12 473 MET A C 1
ATOM 3813 O O . MET A 1 473 ? -5.449 -3.221 21.791 1.00 91.12 473 MET A O 1
ATOM 3817 N N . LEU A 1 474 ? -4.497 -4.133 19.980 1.00 89.50 474 LEU A N 1
ATOM 3818 C CA . LEU A 1 474 ? -5.129 -5.444 20.155 1.00 89.50 474 LEU A CA 1
ATOM 3819 C C . LEU A 1 474 ? -4.732 -6.088 21.493 1.00 89.50 474 LEU A C 1
ATOM 3821 O O . LEU A 1 474 ? -5.595 -6.599 22.208 1.00 89.50 474 LEU A O 1
ATOM 3825 N N . GLN A 1 475 ? -3.446 -6.018 21.868 1.00 91.44 475 GLN A N 1
ATOM 3826 C CA . GLN A 1 475 ? -2.974 -6.518 23.163 1.00 91.44 475 GLN A CA 1
ATOM 3827 C C . GLN A 1 475 ? -3.687 -5.810 24.324 1.00 91.44 475 GLN A C 1
ATOM 3829 O O . GLN A 1 475 ? -4.176 -6.459 25.250 1.00 91.44 475 GLN A O 1
ATOM 3834 N N . LEU A 1 476 ? -3.757 -4.478 24.263 1.00 92.69 476 LEU A N 1
ATOM 3835 C CA . LEU A 1 476 ? -4.407 -3.652 25.272 1.00 92.69 476 LEU A CA 1
ATOM 3836 C C . LEU A 1 476 ? -5.880 -4.038 25.459 1.00 92.69 476 LEU A C 1
ATOM 3838 O O . LEU A 1 476 ? -6.300 -4.335 26.579 1.00 92.69 476 LEU A O 1
ATOM 3842 N N . ILE A 1 477 ? -6.645 -4.081 24.367 1.00 90.81 477 ILE A N 1
ATOM 3843 C CA . ILE A 1 477 ? -8.073 -4.413 24.402 1.00 90.81 477 ILE A CA 1
ATOM 3844 C C . ILE A 1 477 ? -8.300 -5.832 24.909 1.00 90.81 477 ILE A C 1
ATOM 3846 O O . ILE A 1 477 ? -9.087 -6.030 25.832 1.00 90.81 477 ILE A O 1
ATOM 3850 N N . SER A 1 478 ? -7.577 -6.816 24.374 1.00 89.25 478 SER A N 1
ATOM 3851 C CA . SER A 1 478 ? -7.707 -8.210 24.803 1.00 89.25 478 SER A CA 1
ATOM 3852 C C . SER A 1 478 ? -7.476 -8.372 26.308 1.00 89.25 478 SER A C 1
ATOM 3854 O O . SER A 1 478 ? -8.215 -9.098 26.974 1.00 89.25 478 SER A O 1
ATOM 3856 N N . ASN A 1 479 ? -6.469 -7.688 26.858 1.00 91.75 479 ASN A N 1
ATOM 3857 C CA . ASN A 1 479 ? -6.169 -7.757 28.285 1.00 91.75 479 ASN A CA 1
ATOM 3858 C C . ASN A 1 479 ? -7.224 -7.037 29.129 1.00 91.75 479 ASN A C 1
ATOM 3860 O O . ASN A 1 479 ? -7.625 -7.563 30.166 1.00 91.75 479 ASN A O 1
ATOM 3864 N N . PHE A 1 480 ? -7.717 -5.880 28.678 1.00 92.25 480 PHE A N 1
ATOM 3865 C CA . PHE A 1 480 ? -8.784 -5.141 29.356 1.00 92.25 480 PHE A CA 1
ATOM 3866 C C . PHE A 1 480 ? -10.065 -5.978 29.491 1.00 92.25 480 PHE A C 1
ATOM 3868 O O . PHE A 1 480 ? -10.602 -6.131 30.593 1.00 92.25 480 PHE A O 1
ATOM 3875 N N . LEU A 1 481 ? -10.509 -6.583 28.388 1.00 88.25 481 LEU A N 1
ATOM 3876 C CA . LEU A 1 481 ? -11.714 -7.414 28.347 1.00 88.25 481 LEU A CA 1
ATOM 3877 C C . LEU A 1 481 ? -11.572 -8.642 29.244 1.00 88.25 481 LEU A C 1
ATOM 3879 O O . LEU A 1 481 ? -12.416 -8.888 30.105 1.00 88.25 481 LEU A O 1
ATOM 3883 N N . GLY A 1 482 ? -10.450 -9.356 29.111 1.00 85.25 482 GLY A N 1
ATOM 3884 C CA . GLY A 1 482 ? -10.141 -10.533 29.920 1.00 85.25 482 GLY A CA 1
ATOM 3885 C C . GLY A 1 482 ? -9.823 -10.227 31.387 1.00 85.25 482 GLY A C 1
ATOM 3886 O O . GLY A 1 482 ? -9.576 -11.152 32.154 1.00 85.25 482 GLY A O 1
ATOM 3887 N N . GLY A 1 483 ? -9.774 -8.951 31.798 1.00 85.69 483 GLY A N 1
ATOM 3888 C CA . GLY A 1 483 ? -9.356 -8.555 33.150 1.00 85.69 483 GLY A CA 1
ATOM 3889 C C . GLY A 1 483 ? -7.918 -8.960 33.492 1.00 85.69 483 GLY A C 1
ATOM 3890 O O . GLY A 1 483 ? -7.591 -9.159 34.658 1.00 85.69 483 GLY A O 1
ATOM 3891 N N . SER A 1 484 ? -7.078 -9.120 32.473 1.00 87.94 484 SER A N 1
ATOM 3892 C CA . SER A 1 484 ? -5.685 -9.538 32.576 1.00 87.94 484 SER A CA 1
ATOM 3893 C C . SER A 1 484 ? -4.741 -8.340 32.671 1.00 87.94 484 SER A C 1
ATOM 3895 O O . SER A 1 484 ? -5.104 -7.201 32.380 1.00 87.94 484 SER A O 1
ATOM 3897 N N . ASN A 1 485 ? -3.487 -8.593 33.052 1.00 89.81 485 ASN A N 1
ATOM 3898 C CA . ASN A 1 485 ? -2.463 -7.552 33.062 1.00 89.81 485 ASN A CA 1
ATOM 3899 C C . ASN A 1 485 ? -2.227 -7.027 31.635 1.00 89.81 485 ASN A C 1
ATOM 3901 O O . ASN A 1 485 ? -1.983 -7.815 30.726 1.00 89.81 485 ASN A O 1
ATOM 3905 N N . ILE A 1 486 ? -2.227 -5.705 31.454 1.00 90.25 486 ILE A N 1
ATOM 3906 C CA . ILE A 1 486 ? -1.980 -5.010 30.176 1.00 90.25 486 ILE A CA 1
ATOM 3907 C C . ILE A 1 486 ? -0.686 -5.448 29.456 1.00 90.25 486 ILE A C 1
ATOM 3909 O O . ILE A 1 486 ? -0.606 -5.385 28.230 1.00 90.25 486 ILE A O 1
ATOM 3913 N N . ASN A 1 487 ? 0.314 -5.932 30.201 1.00 90.94 487 ASN A N 1
ATOM 3914 C CA . ASN A 1 487 ? 1.596 -6.415 29.678 1.00 90.94 487 ASN A CA 1
ATOM 3915 C C . ASN A 1 487 ? 1.558 -7.863 29.163 1.00 90.94 487 ASN A C 1
ATOM 3917 O O . ASN A 1 487 ? 2.580 -8.371 28.684 1.00 90.94 487 ASN A O 1
ATOM 3921 N N . ASN A 1 488 ? 0.432 -8.563 29.310 1.00 91.38 488 ASN A N 1
ATOM 3922 C CA . ASN A 1 488 ? 0.299 -9.930 28.834 1.00 91.38 488 ASN A CA 1
ATOM 3923 C C . ASN A 1 488 ? 0.292 -9.941 27.307 1.00 91.38 488 ASN A C 1
ATOM 3925 O O . ASN A 1 488 ? -0.435 -9.198 26.660 1.00 91.38 488 ASN A O 1
ATOM 3929 N N . THR A 1 489 ? 1.132 -10.790 26.728 1.00 86.62 489 THR A N 1
ATOM 3930 C CA . THR A 1 489 ? 1.244 -10.926 25.275 1.00 86.62 489 THR A CA 1
ATOM 3931 C C . THR A 1 489 ? 0.067 -11.707 24.724 1.00 86.62 489 THR A C 1
ATOM 3933 O O . THR A 1 489 ? -0.236 -12.785 25.234 1.00 86.62 489 THR A O 1
ATOM 3936 N N . VAL A 1 490 ? -0.525 -11.195 23.651 1.00 83.00 490 VAL A N 1
ATOM 3937 C CA . VAL A 1 490 ? -1.639 -11.835 22.950 1.00 83.00 490 VAL A CA 1
ATOM 3938 C C . VAL A 1 490 ? -1.110 -12.467 21.661 1.00 83.00 490 VAL A C 1
ATOM 3940 O O . VAL A 1 490 ? -0.358 -11.805 20.942 1.00 83.00 490 VAL A O 1
ATOM 3943 N N . PRO A 1 491 ? -1.432 -13.741 21.369 1.00 74.88 491 PRO A N 1
ATOM 3944 C CA . PRO A 1 491 ? -1.050 -14.371 20.110 1.00 74.88 491 PRO A CA 1
ATOM 3945 C C . PRO A 1 491 ? -1.717 -13.652 18.934 1.00 74.88 491 PRO A C 1
ATOM 3947 O O . PRO A 1 491 ? -2.938 -13.529 18.902 1.00 74.88 491 PRO A O 1
ATOM 3950 N N . VAL A 1 492 ? -0.918 -13.202 17.970 1.00 70.50 492 VAL A N 1
ATOM 3951 C CA . VAL A 1 492 ? -1.411 -12.637 16.707 1.00 70.50 492 VAL A CA 1
ATOM 3952 C C . VAL A 1 492 ? -1.633 -13.786 15.732 1.00 70.50 492 VAL A C 1
ATOM 3954 O O . VAL A 1 492 ? -0.734 -14.612 15.546 1.00 70.50 492 VAL A O 1
ATOM 3957 N N . GLN A 1 493 ? -2.816 -13.856 15.124 1.00 70.75 493 GLN A N 1
ATOM 3958 C CA . GLN A 1 493 ? -3.086 -14.836 14.076 1.00 70.75 493 GLN A CA 1
ATOM 3959 C C . GLN A 1 493 ? -2.392 -14.417 12.778 1.00 70.75 493 GLN A C 1
ATOM 3961 O O . GLN A 1 493 ? -2.336 -13.235 12.440 1.00 70.75 493 GLN A O 1
ATOM 3966 N N . ALA A 1 494 ? -1.837 -15.387 12.051 1.00 74.94 494 ALA A N 1
ATOM 3967 C CA . ALA A 1 494 ? -1.363 -15.117 10.701 1.00 74.94 494 ALA A CA 1
ATOM 3968 C C . ALA A 1 494 ? -2.570 -14.767 9.809 1.00 74.94 494 ALA A C 1
ATOM 3970 O O . ALA A 1 494 ? -3.609 -15.416 9.963 1.00 74.94 494 ALA A O 1
ATOM 3971 N N . PRO A 1 495 ? -2.437 -13.796 8.885 1.00 75.19 495 PRO A N 1
ATOM 3972 C CA . PRO A 1 495 ? -3.463 -13.554 7.882 1.00 75.19 495 PRO A CA 1
ATOM 3973 C C . PRO A 1 495 ? -3.776 -14.845 7.122 1.00 75.19 495 PRO A C 1
ATOM 3975 O O . PRO A 1 495 ? -2.870 -15.626 6.807 1.00 75.19 495 PR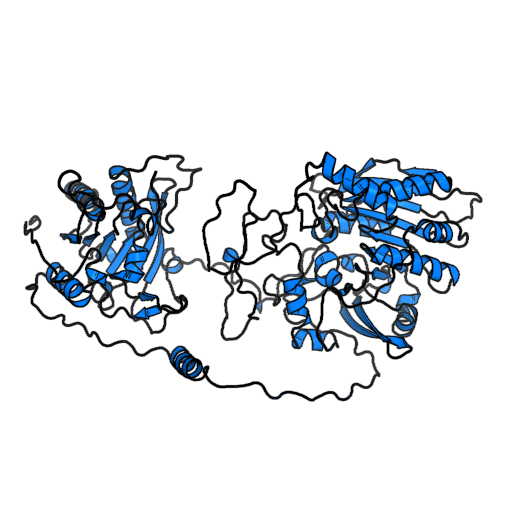O A O 1
ATOM 3978 N N . GLN A 1 496 ? -5.045 -15.051 6.801 1.00 79.31 496 GLN A N 1
ATOM 3979 C CA . GLN 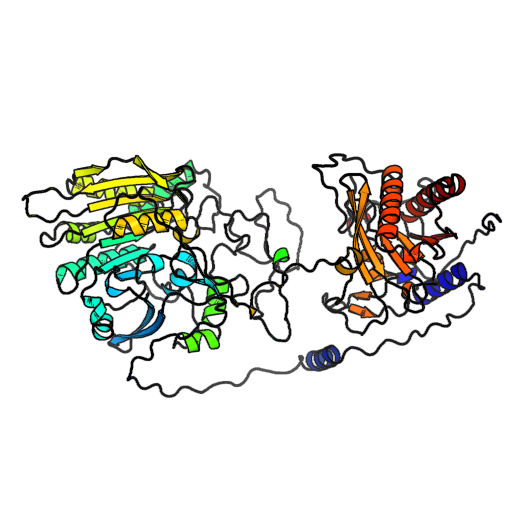A 1 496 ? -5.505 -16.103 5.922 1.00 79.31 496 GLN A CA 1
ATOM 3980 C C . GLN A 1 496 ? -4.804 -15.976 4.568 1.00 79.31 496 GLN A C 1
ATOM 3982 O O . GLN A 1 496 ? -4.586 -14.863 4.070 1.00 79.31 496 GLN A O 1
ATOM 3987 N N . PRO A 1 497 ? -4.439 -17.112 3.954 1.00 79.69 497 PRO A N 1
ATOM 3988 C CA . PRO A 1 497 ? -3.835 -17.089 2.640 1.00 79.69 497 PRO A CA 1
ATOM 3989 C C . PRO A 1 497 ? -4.802 -16.449 1.645 1.00 79.69 497 PRO A C 1
ATOM 3991 O O . PRO A 1 497 ? -6.010 -16.706 1.659 1.00 79.69 497 PRO A O 1
ATOM 3994 N N . ILE A 1 498 ? -4.237 -15.634 0.759 1.00 75.38 498 ILE A N 1
ATOM 3995 C CA . ILE A 1 498 ? -4.956 -15.087 -0.384 1.00 75.38 498 ILE A CA 1
ATOM 3996 C C . ILE A 1 498 ? -5.483 -16.265 -1.220 1.00 75.38 498 ILE A C 1
ATOM 3998 O O . ILE A 1 498 ? -4.765 -17.246 -1.435 1.00 75.38 498 ILE A O 1
ATOM 4002 N N . LEU A 1 499 ? -6.739 -16.201 -1.669 1.00 74.56 499 LEU A N 1
ATOM 4003 C CA . LEU A 1 499 ? -7.343 -17.265 -2.468 1.00 74.56 499 LEU A CA 1
ATOM 4004 C C . LEU A 1 499 ? -6.533 -17.460 -3.762 1.00 74.56 499 LEU A C 1
ATOM 4006 O O . LEU A 1 499 ? -6.065 -16.473 -4.334 1.00 74.56 499 LEU A O 1
ATOM 4010 N N . PRO A 1 500 ? -6.416 -18.698 -4.280 1.00 71.81 500 PRO A N 1
ATOM 4011 C CA . PRO A 1 500 ? -5.598 -19.001 -5.459 1.00 71.81 500 PRO A CA 1
ATOM 4012 C C . PRO A 1 500 ? -5.820 -18.100 -6.694 1.00 71.81 500 PRO A C 1
ATOM 4014 O O . PRO A 1 500 ? -4.849 -17.797 -7.381 1.00 71.81 500 PRO A O 1
ATOM 4017 N N . PRO A 1 501 ? -7.042 -17.612 -6.998 1.00 69.75 501 PRO A N 1
ATOM 4018 C CA . PRO A 1 501 ? -7.248 -16.672 -8.106 1.00 69.75 501 PRO A CA 1
ATOM 4019 C C . PRO A 1 501 ? -6.568 -15.307 -7.925 1.00 69.75 501 PRO A C 1
ATOM 4021 O O . PRO A 1 501 ? -6.336 -14.614 -8.909 1.00 69.75 501 PRO A O 1
ATOM 4024 N N . TYR A 1 502 ? -6.259 -14.917 -6.685 1.00 65.62 502 TYR A N 1
ATOM 4025 C CA . TYR A 1 502 ? -5.642 -13.634 -6.335 1.00 65.62 502 TYR A CA 1
ATOM 4026 C C . TYR A 1 502 ? -4.192 -13.787 -5.857 1.00 65.62 502 TYR A C 1
ATOM 4028 O O . TYR A 1 502 ? -3.541 -12.788 -5.546 1.00 65.62 502 TYR A O 1
ATOM 4036 N N . THR A 1 503 ? -3.661 -15.015 -5.772 1.00 55.22 503 THR A N 1
ATOM 4037 C CA . THR A 1 503 ? -2.236 -15.202 -5.482 1.00 55.22 503 THR A CA 1
ATOM 4038 C C . THR A 1 503 ? -1.407 -14.693 -6.659 1.00 55.22 503 THR A C 1
ATOM 4040 O O . THR A 1 503 ? -1.660 -15.119 -7.789 1.00 55.22 503 THR A O 1
ATOM 4043 N N . PRO A 1 504 ? -0.405 -13.822 -6.424 1.00 47.69 504 PRO A N 1
ATOM 4044 C CA . PRO A 1 504 ? 0.520 -13.433 -7.474 1.00 47.69 504 PRO A CA 1
ATOM 4045 C C . PRO A 1 504 ? 1.166 -14.702 -8.040 1.00 47.69 504 PRO A C 1
ATOM 4047 O O . PRO A 1 504 ? 1.584 -15.559 -7.251 1.00 47.69 504 PRO A O 1
ATOM 4050 N N . PRO A 1 505 ? 1.253 -14.861 -9.371 1.00 49.66 505 PRO A N 1
ATOM 4051 C CA . PRO A 1 505 ? 1.978 -15.986 -9.934 1.00 49.66 505 PRO A CA 1
ATOM 4052 C C . PRO A 1 505 ? 3.417 -15.970 -9.392 1.00 49.66 505 PRO A C 1
ATOM 4054 O O . PRO A 1 505 ? 3.988 -14.889 -9.207 1.00 49.66 505 PRO A O 1
ATOM 4057 N N . PRO A 1 506 ? 4.017 -17.141 -9.104 1.00 48.72 506 PRO A N 1
ATOM 4058 C CA . PRO A 1 506 ? 5.411 -17.197 -8.686 1.00 48.72 506 PRO A CA 1
ATOM 4059 C C . PRO A 1 506 ? 6.277 -16.467 -9.721 1.00 48.72 506 PRO A C 1
ATOM 4061 O O . PRO A 1 506 ? 5.992 -16.577 -10.918 1.00 48.72 506 PRO A O 1
ATOM 4064 N N . PRO A 1 507 ? 7.317 -15.725 -9.294 1.00 44.44 507 PRO A N 1
ATOM 4065 C CA . PRO A 1 507 ? 8.160 -14.990 -10.223 1.00 44.44 507 PRO A CA 1
ATOM 4066 C C . PRO A 1 507 ? 8.731 -15.971 -11.245 1.00 44.44 507 PRO A C 1
ATOM 4068 O O . PRO A 1 507 ? 9.438 -16.922 -10.895 1.00 44.44 507 PRO A O 1
ATOM 4071 N N . LEU A 1 508 ? 8.367 -15.770 -12.510 1.00 48.78 508 LEU A N 1
ATOM 4072 C CA . LEU A 1 508 ? 8.885 -16.562 -13.613 1.00 48.78 508 LEU A CA 1
ATOM 4073 C C . LEU A 1 508 ? 10.407 -16.379 -13.636 1.00 48.78 508 LEU A C 1
ATOM 4075 O O . LEU A 1 508 ? 10.903 -15.254 -13.590 1.00 48.78 508 LEU A O 1
ATOM 4079 N N . ARG A 1 509 ? 11.162 -17.481 -13.700 1.00 55.81 509 ARG A N 1
ATOM 4080 C CA . ARG A 1 509 ? 12.600 -17.430 -14.001 1.00 55.81 509 ARG A CA 1
ATOM 4081 C C . ARG A 1 509 ? 12.760 -17.100 -15.482 1.00 55.81 509 ARG A C 1
ATOM 4083 O O . ARG A 1 509 ? 12.971 -17.995 -16.291 1.00 55.81 509 ARG A O 1
ATOM 4090 N N . VAL A 1 510 ? 12.588 -15.829 -15.814 1.00 71.94 510 VAL A N 1
ATOM 4091 C CA . VAL A 1 510 ? 12.815 -15.284 -17.150 1.00 71.94 510 VAL A CA 1
ATOM 4092 C C . VAL A 1 510 ? 14.284 -14.917 -17.307 1.00 71.94 510 VAL A C 1
ATOM 4094 O O . VAL A 1 510 ? 14.942 -14.465 -16.366 1.00 71.94 510 VAL A O 1
ATOM 4097 N N . THR A 1 511 ? 14.824 -15.140 -18.498 1.00 85.12 511 THR A N 1
ATOM 4098 C CA . THR A 1 511 ? 16.121 -14.585 -18.888 1.00 85.12 511 THR A CA 1
ATOM 4099 C C . THR A 1 511 ? 16.062 -13.055 -18.864 1.00 85.12 511 THR A C 1
ATOM 4101 O O . THR A 1 511 ? 14.989 -12.465 -18.977 1.00 85.12 511 THR A O 1
ATOM 4104 N N . ARG A 1 512 ? 17.213 -12.379 -18.757 1.00 85.69 512 ARG A N 1
ATOM 4105 C CA . ARG A 1 512 ? 17.264 -10.904 -18.795 1.00 85.69 512 ARG A CA 1
ATOM 4106 C C . ARG A 1 512 ? 16.636 -10.336 -20.073 1.00 85.69 512 ARG A C 1
ATOM 4108 O O . ARG A 1 512 ? 15.898 -9.367 -20.002 1.00 85.69 512 ARG A O 1
ATOM 4115 N N . LYS A 1 513 ? 16.835 -11.001 -21.217 1.00 90.06 513 LYS A N 1
ATOM 4116 C CA . LYS A 1 513 ? 16.191 -10.637 -22.487 1.00 90.06 513 LYS A CA 1
ATOM 4117 C C . LYS A 1 513 ? 14.660 -10.732 -22.416 1.00 90.06 513 LYS A C 1
ATOM 4119 O O . LYS A 1 513 ? 13.970 -9.850 -22.910 1.00 90.06 513 LYS A O 1
ATOM 4124 N N . GLU A 1 514 ? 14.121 -11.793 -21.818 1.00 88.50 514 GLU A N 1
ATOM 4125 C CA . GLU A 1 514 ? 12.668 -11.965 -21.651 1.00 88.50 514 GLU A CA 1
ATOM 4126 C C . GLU A 1 514 ? 12.074 -10.989 -20.632 1.00 88.50 514 GLU A C 1
ATOM 4128 O O . GLU A 1 514 ? 10.928 -10.578 -20.803 1.00 88.50 514 GLU A O 1
ATOM 4133 N N . ALA A 1 515 ? 12.839 -10.627 -19.597 1.00 85.88 515 ALA A N 1
ATOM 4134 C CA . ALA A 1 515 ? 12.455 -9.626 -18.604 1.00 85.88 515 ALA A CA 1
ATOM 4135 C C . ALA A 1 515 ? 12.414 -8.213 -19.202 1.00 85.88 515 ALA A C 1
ATOM 4137 O O . ALA A 1 515 ? 11.496 -7.453 -18.907 1.00 85.88 515 ALA A O 1
ATOM 4138 N N . ASP A 1 516 ? 13.377 -7.894 -20.068 1.00 93.50 516 ASP A N 1
ATOM 4139 C CA . ASP A 1 516 ? 13.468 -6.601 -20.745 1.00 93.50 516 ASP A CA 1
ATOM 4140 C C . ASP A 1 516 ? 12.491 -6.499 -21.936 1.00 93.50 516 ASP A C 1
ATOM 4142 O O . ASP A 1 516 ? 12.296 -5.413 -22.481 1.00 93.50 516 ASP A O 1
ATOM 4146 N N . LYS A 1 517 ? 11.865 -7.605 -22.376 1.00 95.06 517 LYS A N 1
ATOM 4147 C CA . LYS A 1 517 ? 10.938 -7.605 -23.520 1.00 95.06 517 LYS A CA 1
ATOM 4148 C C . LYS A 1 517 ? 9.663 -6.831 -23.192 1.00 95.06 517 LYS A C 1
ATOM 4150 O O . LYS A 1 517 ? 8.938 -7.151 -22.251 1.00 95.06 517 LYS A O 1
ATOM 4155 N N . VAL A 1 518 ? 9.334 -5.858 -24.038 1.00 93.69 518 VAL A N 1
ATOM 4156 C CA . VAL A 1 518 ? 8.073 -5.119 -23.954 1.00 93.69 518 VAL A CA 1
ATOM 4157 C C . VAL A 1 518 ? 7.024 -5.874 -24.775 1.00 93.69 518 VAL A C 1
ATOM 4159 O O . VAL A 1 518 ? 7.058 -5.872 -26.002 1.00 93.69 518 VAL A O 1
ATOM 4162 N N . TYR A 1 519 ? 6.119 -6.579 -24.091 1.00 86.75 519 TYR A N 1
ATOM 4163 C CA . TYR A 1 519 ? 5.057 -7.373 -24.733 1.00 86.75 519 TYR A CA 1
ATOM 4164 C C . TYR A 1 519 ? 3.847 -6.532 -25.146 1.00 86.75 519 TYR A C 1
ATOM 4166 O O . TYR A 1 519 ? 3.223 -6.806 -26.168 1.00 86.75 519 TYR A O 1
ATOM 4174 N N . ASP A 1 520 ? 3.511 -5.527 -24.341 1.00 82.75 520 ASP A N 1
ATOM 4175 C CA . ASP A 1 520 ? 2.443 -4.576 -24.622 1.00 82.75 520 ASP A CA 1
ATOM 4176 C C . ASP A 1 520 ? 2.894 -3.178 -24.202 1.00 82.75 520 ASP A C 1
ATOM 4178 O O . ASP A 1 520 ? 3.369 -2.977 -23.080 1.00 82.75 520 ASP A O 1
ATOM 4182 N N . LEU A 1 521 ? 2.763 -2.217 -25.118 1.00 84.94 521 LEU A N 1
ATOM 4183 C CA . LEU A 1 521 ? 3.070 -0.814 -24.868 1.00 84.94 521 LEU A CA 1
ATOM 4184 C C . LEU A 1 521 ? 1.747 -0.040 -24.758 1.00 84.94 521 LEU A C 1
ATOM 4186 O O . LEU A 1 521 ? 1.069 0.151 -25.775 1.00 84.94 521 LEU A O 1
ATOM 4190 N N . PRO A 1 522 ? 1.367 0.431 -23.555 1.00 85.00 522 PRO A N 1
ATOM 4191 C CA . PRO A 1 522 ? 0.096 1.111 -23.354 1.00 85.00 522 PRO A CA 1
ATOM 4192 C C . PRO A 1 522 ? -0.096 2.301 -24.299 1.00 85.00 522 PRO A C 1
ATOM 4194 O O . PRO A 1 522 ? 0.803 3.120 -24.487 1.00 85.00 522 PRO A O 1
ATOM 4197 N N . GLY A 1 523 ? -1.293 2.406 -24.880 1.00 80.00 523 GLY A N 1
ATOM 4198 C CA . GLY A 1 523 ? -1.643 3.489 -25.801 1.00 80.00 523 GLY A CA 1
ATOM 4199 C C . GLY A 1 523 ? -1.241 3.249 -27.258 1.00 80.00 523 GLY A C 1
ATOM 4200 O O . GLY A 1 523 ? -1.571 4.078 -28.104 1.00 80.00 523 GLY A O 1
ATOM 4201 N N . LEU A 1 524 ? -0.576 2.138 -27.589 1.00 85.00 524 LEU A N 1
ATOM 4202 C CA . LEU A 1 524 ? -0.182 1.822 -28.962 1.00 85.00 524 LEU A CA 1
ATOM 4203 C C . LEU A 1 524 ? -1.396 1.532 -29.860 1.00 85.00 524 LEU A C 1
ATOM 4205 O O . LEU A 1 524 ? -2.109 0.538 -29.697 1.00 85.00 524 LEU A O 1
ATOM 4209 N N . THR A 1 525 ? -1.618 2.403 -30.845 1.00 82.06 525 THR A N 1
ATOM 4210 C CA . THR A 1 525 ? -2.838 2.386 -31.671 1.00 82.06 525 THR A CA 1
ATOM 4211 C C . THR A 1 525 ? -2.795 1.444 -32.872 1.00 82.06 525 THR A C 1
ATOM 4213 O O . THR A 1 525 ? -3.820 1.279 -33.531 1.00 82.06 525 THR A O 1
ATOM 4216 N N . TYR A 1 526 ? -1.665 0.791 -33.148 1.00 83.12 526 TYR A N 1
ATOM 4217 C CA . TYR A 1 526 ? -1.470 -0.114 -34.285 1.00 83.12 526 TYR A CA 1
ATOM 4218 C C . TYR A 1 526 ? -0.728 -1.389 -33.858 1.00 83.12 526 TYR A C 1
ATOM 4220 O O . TYR A 1 526 ? -0.096 -1.419 -32.802 1.00 83.12 526 TYR A O 1
ATOM 4228 N N . ASP A 1 527 ? -0.857 -2.466 -34.632 1.00 87.19 527 ASP A N 1
ATOM 4229 C CA . ASP A 1 527 ? -0.129 -3.712 -34.371 1.00 87.19 527 ASP A CA 1
ATOM 4230 C C . ASP A 1 527 ? 1.295 -3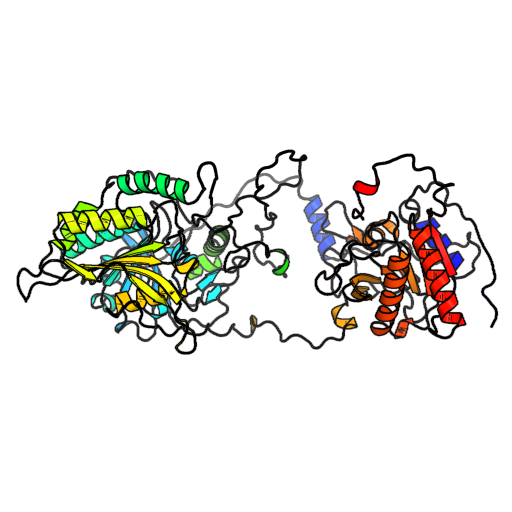.616 -34.937 1.00 87.19 527 ASP A C 1
ATOM 4232 O O . ASP A 1 527 ? 1.483 -3.214 -36.086 1.00 87.19 527 ASP A O 1
ATOM 4236 N N . ILE A 1 528 ? 2.294 -3.969 -34.124 1.00 92.75 528 ILE A N 1
ATOM 4237 C CA . ILE A 1 528 ? 3.711 -3.978 -34.515 1.00 92.75 528 ILE A CA 1
ATOM 4238 C C . ILE A 1 528 ? 4.124 -5.361 -35.018 1.00 92.75 528 ILE A C 1
ATOM 4240 O O . ILE A 1 528 ? 3.584 -6.379 -34.591 1.00 92.75 528 ILE A O 1
ATOM 4244 N N . ASN A 1 529 ? 5.102 -5.393 -35.922 1.00 93.56 529 ASN A N 1
ATOM 4245 C CA . ASN A 1 529 ? 5.664 -6.615 -36.504 1.00 93.56 529 ASN A CA 1
ATOM 4246 C C . ASN A 1 529 ? 7.126 -6.870 -36.088 1.00 93.56 529 ASN A C 1
ATOM 4248 O O . ASN A 1 529 ? 7.813 -7.648 -36.743 1.00 93.56 529 ASN A O 1
ATOM 4252 N N . PHE A 1 530 ? 7.606 -6.190 -35.049 1.00 95.81 530 PHE A N 1
ATOM 4253 C CA . PHE A 1 530 ? 8.981 -6.253 -34.556 1.00 95.81 530 PHE A CA 1
ATOM 4254 C C . PHE A 1 530 ? 8.979 -6.345 -33.031 1.00 95.81 530 PHE A C 1
ATOM 4256 O O . PHE A 1 530 ? 8.063 -5.830 -32.384 1.00 95.81 530 PHE A O 1
ATOM 4263 N N . ASP A 1 531 ? 10.011 -6.966 -32.463 1.00 97.31 531 ASP A N 1
ATOM 4264 C CA . ASP A 1 531 ? 10.213 -6.982 -31.018 1.00 97.31 531 ASP A CA 1
ATOM 4265 C C . ASP A 1 531 ? 10.927 -5.704 -30.547 1.00 97.31 531 ASP A C 1
ATOM 4267 O O . ASP A 1 531 ? 11.679 -5.048 -31.276 1.00 97.31 531 ASP A O 1
ATOM 4271 N N . HIS A 1 532 ? 10.688 -5.336 -29.292 1.00 97.56 532 HIS A N 1
ATOM 4272 C CA . HIS A 1 532 ? 11.395 -4.247 -28.637 1.00 97.56 532 HIS A CA 1
ATOM 4273 C C . HIS A 1 532 ? 11.590 -4.527 -27.151 1.00 97.56 532 HIS A C 1
ATOM 4275 O O . HIS A 1 532 ? 10.808 -5.239 -26.518 1.00 97.56 532 HIS A O 1
ATOM 4281 N N . TYR A 1 533 ? 12.666 -3.968 -26.612 1.00 97.94 533 TYR A N 1
ATOM 4282 C CA . TYR A 1 533 ? 13.179 -4.290 -25.290 1.00 97.94 533 TYR A CA 1
ATOM 4283 C C . TYR A 1 533 ? 13.597 -3.009 -24.579 1.00 97.94 533 TYR A C 1
ATOM 4285 O O . TYR A 1 533 ? 14.208 -2.137 -25.196 1.00 97.94 533 TYR A O 1
ATOM 4293 N N . ALA A 1 534 ? 13.276 -2.883 -23.298 1.00 96.25 534 ALA A N 1
ATOM 4294 C CA . ALA A 1 534 ? 13.685 -1.759 -22.473 1.00 96.25 534 ALA A CA 1
ATOM 4295 C C . ALA A 1 534 ? 14.141 -2.264 -21.106 1.00 96.25 534 ALA A C 1
ATOM 4297 O O . ALA A 1 534 ? 13.478 -3.091 -20.484 1.00 96.25 534 ALA A O 1
ATOM 4298 N N . GLY A 1 535 ? 15.278 -1.761 -20.644 1.00 95.19 535 GLY A N 1
ATOM 4299 C CA . GLY A 1 535 ? 15.895 -2.228 -19.413 1.00 95.19 535 GLY A CA 1
ATOM 4300 C C . GLY A 1 535 ? 17.132 -1.421 -19.058 1.00 95.19 535 GLY A C 1
ATOM 4301 O O . GLY A 1 535 ? 17.339 -0.312 -19.550 1.00 95.19 535 GLY A O 1
ATOM 4302 N N . TYR A 1 536 ? 17.974 -1.995 -18.207 1.00 96.25 536 TYR A N 1
ATOM 4303 C CA . TYR A 1 536 ? 19.210 -1.372 -17.738 1.00 96.25 536 TYR A CA 1
ATOM 4304 C C . TYR A 1 536 ? 20.409 -2.185 -18.183 1.00 96.25 536 TYR A C 1
ATOM 4306 O O . TYR A 1 536 ? 20.378 -3.402 -18.055 1.00 96.25 536 TYR A O 1
ATOM 4314 N N . LEU A 1 537 ? 21.461 -1.517 -18.646 1.00 96.50 537 LEU A N 1
ATOM 4315 C CA . LEU A 1 537 ? 22.769 -2.078 -18.970 1.00 96.50 537 LEU A CA 1
ATOM 4316 C C . LEU A 1 537 ? 23.781 -1.677 -17.898 1.00 96.50 537 LEU A C 1
ATOM 4318 O O . LEU A 1 537 ? 23.785 -0.538 -17.422 1.00 96.50 537 LEU A O 1
ATOM 4322 N N . TYR A 1 538 ? 24.653 -2.611 -17.536 1.00 93.75 538 TYR A N 1
ATOM 4323 C CA . TYR A 1 538 ? 25.761 -2.364 -16.625 1.00 93.75 538 TYR A CA 1
ATOM 4324 C C . TYR A 1 538 ? 26.847 -1.571 -17.360 1.00 93.75 538 TYR A C 1
ATOM 4326 O O . TYR A 1 538 ? 27.400 -2.040 -18.355 1.00 93.75 538 TYR A O 1
ATOM 4334 N N . ALA A 1 539 ? 27.143 -0.367 -16.872 1.00 91.62 539 ALA A N 1
ATOM 4335 C CA . ALA A 1 539 ? 28.238 0.456 -17.369 1.00 91.62 539 ALA A CA 1
ATOM 4336 C C . ALA A 1 539 ? 29.479 0.252 -16.484 1.00 91.62 539 ALA A C 1
ATOM 4338 O O . ALA A 1 539 ? 30.100 -0.807 -16.531 1.00 91.62 539 ALA A O 1
ATOM 4339 N N . SER A 1 540 ? 29.843 1.236 -15.665 1.00 91.12 540 SER A N 1
ATOM 4340 C CA . SER A 1 540 ? 30.845 1.088 -14.603 1.00 91.12 540 SER A CA 1
ATOM 4341 C C . SER A 1 540 ? 30.195 0.749 -13.257 1.00 91.12 540 SER A C 1
ATOM 4343 O O . SER A 1 540 ? 28.972 0.796 -13.123 1.00 91.12 540 SER A O 1
ATOM 4345 N N . ASP A 1 541 ? 31.002 0.397 -12.252 1.00 89.62 541 ASP A N 1
ATOM 4346 C CA . ASP A 1 541 ? 30.501 0.070 -10.914 1.00 89.62 541 ASP A CA 1
ATOM 4347 C C . ASP A 1 541 ? 29.571 1.174 -10.393 1.00 89.62 541 ASP A C 1
ATOM 4349 O O . ASP A 1 541 ? 29.886 2.367 -10.458 1.00 89.62 541 ASP A O 1
ATOM 4353 N N . GLY A 1 542 ? 28.388 0.764 -9.930 1.00 89.69 542 GLY A N 1
ATOM 4354 C CA . GLY A 1 542 ? 27.336 1.658 -9.452 1.00 89.69 542 GLY A CA 1
ATOM 4355 C C . GLY A 1 542 ? 26.617 2.466 -10.537 1.00 89.69 542 GLY A C 1
ATOM 4356 O O . GLY A 1 542 ? 25.723 3.225 -10.190 1.00 89.69 542 GLY A O 1
ATOM 4357 N N . ASN A 1 543 ? 26.943 2.320 -11.823 1.00 93.56 543 ASN A N 1
ATOM 4358 C CA . ASN A 1 543 ? 26.328 3.080 -12.913 1.00 93.56 543 ASN A CA 1
ATOM 4359 C C . ASN A 1 543 ? 25.514 2.175 -13.844 1.00 93.56 543 ASN A C 1
ATOM 4361 O O . ASN A 1 543 ? 26.020 1.203 -14.408 1.00 93.56 543 ASN A O 1
ATOM 4365 N N . TYR A 1 544 ? 24.252 2.548 -14.047 1.00 94.88 544 TYR A N 1
ATOM 4366 C CA . TYR A 1 544 ? 23.278 1.770 -14.805 1.00 94.88 544 TYR A CA 1
ATOM 4367 C C . TYR A 1 544 ? 22.677 2.630 -15.909 1.00 94.88 544 TYR A C 1
ATOM 4369 O O . TYR A 1 544 ? 22.066 3.670 -15.645 1.00 94.88 544 TYR A O 1
ATOM 4377 N N . ILE A 1 545 ? 22.858 2.194 -17.152 1.00 96.62 545 ILE A N 1
ATOM 4378 C CA . ILE A 1 545 ? 22.415 2.924 -18.336 1.00 96.62 545 ILE A CA 1
ATOM 4379 C C . ILE A 1 545 ? 21.118 2.312 -18.837 1.00 96.62 545 ILE A C 1
ATOM 4381 O O . ILE A 1 545 ? 21.092 1.159 -19.260 1.00 96.62 545 ILE A O 1
ATOM 4385 N N . HIS A 1 546 ? 20.038 3.079 -18.789 1.00 97.00 546 HIS A N 1
ATOM 4386 C CA . HIS A 1 546 ? 18.778 2.654 -19.366 1.00 97.00 546 HIS A CA 1
ATOM 4387 C C . HIS A 1 546 ? 18.883 2.627 -20.900 1.00 97.00 546 HIS A C 1
ATOM 4389 O O . HIS A 1 546 ? 19.514 3.489 -21.520 1.00 97.00 546 HIS A O 1
ATOM 4395 N N . TYR A 1 547 ? 18.248 1.645 -21.528 1.00 97.62 547 TYR A N 1
ATOM 4396 C CA . TYR A 1 547 ? 18.200 1.529 -22.980 1.00 97.62 547 TYR A CA 1
ATOM 4397 C C . TYR A 1 547 ? 16.790 1.213 -23.465 1.00 97.62 547 TYR A C 1
ATOM 4399 O O . TYR A 1 547 ? 15.984 0.633 -22.739 1.00 97.62 547 TYR A O 1
ATOM 4407 N N . TRP A 1 548 ? 16.513 1.572 -24.717 1.00 98.12 548 TRP A N 1
ATOM 4408 C CA . TRP A 1 548 ? 15.383 1.029 -25.463 1.00 98.12 548 TRP A CA 1
ATOM 4409 C C . TRP A 1 548 ? 15.890 0.517 -26.810 1.00 98.12 548 TRP A C 1
ATOM 4411 O O . TRP A 1 548 ? 16.388 1.280 -27.637 1.00 98.12 548 TRP A O 1
ATOM 4421 N N . PHE A 1 549 ? 15.809 -0.791 -27.010 1.00 98.44 549 PHE A N 1
ATOM 4422 C CA . PHE A 1 549 ? 16.197 -1.479 -28.231 1.00 98.44 549 PHE A CA 1
ATOM 4423 C C . PHE A 1 549 ? 14.958 -1.822 -29.062 1.00 98.44 549 PHE A C 1
ATOM 4425 O O . PHE A 1 549 ? 14.001 -2.387 -28.536 1.00 98.44 549 PHE A O 1
ATOM 4432 N N . VAL A 1 550 ? 14.963 -1.480 -30.349 1.00 98.06 550 VAL A N 1
ATOM 4433 C CA . VAL A 1 550 ? 13.906 -1.842 -31.305 1.00 98.06 550 VAL A CA 1
ATOM 4434 C C . VAL A 1 550 ? 14.512 -2.654 -32.443 1.00 98.06 550 VAL A C 1
ATOM 4436 O O . VAL A 1 550 ? 15.475 -2.222 -33.083 1.00 98.06 550 VAL A O 1
ATOM 4439 N N . GLU A 1 551 ? 13.954 -3.833 -32.696 1.00 98.25 551 GLU A N 1
ATOM 4440 C CA . GLU A 1 551 ? 14.408 -4.697 -33.781 1.00 98.25 551 GLU A CA 1
ATOM 4441 C C . GLU A 1 551 ? 14.001 -4.151 -35.155 1.00 98.25 551 GLU A C 1
ATOM 4443 O O . GLU A 1 551 ? 13.048 -3.368 -35.300 1.00 98.25 551 GLU A O 1
ATOM 4448 N N . SER A 1 552 ? 14.742 -4.585 -36.177 1.00 97.62 552 SER A N 1
ATOM 4449 C CA . SER A 1 552 ? 14.397 -4.302 -37.566 1.00 97.62 552 SER A CA 1
ATOM 4450 C C . SER A 1 552 ? 13.032 -4.891 -37.926 1.00 97.62 552 SER A C 1
ATOM 4452 O O . SER A 1 552 ? 12.752 -6.056 -37.659 1.00 97.62 552 SER A O 1
ATOM 4454 N N . GLN A 1 553 ? 12.209 -4.106 -38.622 1.00 95.56 553 GLN A N 1
ATOM 4455 C CA . GLN A 1 553 ? 10.937 -4.546 -39.209 1.00 95.56 553 GLN A CA 1
ATOM 4456 C C . GLN A 1 553 ? 11.128 -5.469 -40.422 1.00 95.56 553 GLN A C 1
ATOM 4458 O O . GLN A 1 553 ? 10.146 -6.025 -40.915 1.00 95.56 553 GLN A O 1
ATOM 4463 N N . SER A 1 554 ? 12.361 -5.581 -40.929 1.00 93.56 554 SER A N 1
ATOM 4464 C CA . SER A 1 554 ? 12.740 -6.442 -42.050 1.00 93.56 554 SER A CA 1
ATOM 4465 C C . SER A 1 554 ? 13.348 -7.753 -41.540 1.00 93.56 554 SER A C 1
ATOM 4467 O O . SER A 1 554 ? 12.616 -8.724 -41.355 1.00 93.56 554 SER A O 1
ATOM 4469 N N . ASN A 1 555 ? 14.658 -7.810 -41.283 1.00 94.56 555 ASN A N 1
ATOM 4470 C CA . ASN A 1 555 ? 15.319 -9.008 -40.774 1.00 94.56 555 ASN A CA 1
ATOM 4471 C C . ASN A 1 555 ? 16.332 -8.655 -39.672 1.00 94.56 555 ASN A C 1
ATOM 4473 O O . ASN A 1 555 ? 17.495 -8.369 -39.972 1.00 94.56 555 ASN A O 1
ATOM 4477 N N . PRO A 1 556 ? 15.945 -8.724 -38.386 1.00 96.25 556 PRO A N 1
ATOM 4478 C CA . PRO A 1 556 ? 16.814 -8.311 -37.285 1.00 96.25 556 PRO A CA 1
ATOM 4479 C C . PRO A 1 556 ? 18.109 -9.127 -37.178 1.00 96.25 556 PRO A C 1
ATOM 4481 O O . PRO A 1 556 ? 19.117 -8.615 -36.691 1.00 96.25 556 PRO A O 1
ATOM 4484 N N . ALA A 1 557 ? 18.138 -10.365 -37.683 1.00 95.12 557 ALA A N 1
ATOM 4485 C CA . ALA A 1 557 ? 19.331 -11.208 -37.639 1.00 95.12 557 ALA A CA 1
ATOM 4486 C C . ALA A 1 557 ? 20.442 -10.744 -38.597 1.00 95.12 557 ALA A C 1
ATOM 4488 O O . ALA A 1 557 ? 21.614 -11.008 -38.341 1.00 95.12 557 ALA A O 1
ATOM 4489 N N . THR A 1 558 ? 20.098 -10.062 -39.693 1.00 95.19 558 THR A N 1
ATOM 4490 C CA . THR A 1 558 ? 21.067 -9.644 -40.724 1.00 95.19 558 THR A CA 1
ATOM 4491 C C . THR A 1 558 ? 21.171 -8.137 -40.891 1.00 95.19 558 THR A C 1
ATOM 4493 O O . THR A 1 558 ? 22.195 -7.650 -41.367 1.00 95.19 558 THR A O 1
ATOM 4496 N N . ASP A 1 559 ? 20.133 -7.397 -40.513 1.00 97.31 559 ASP A N 1
ATOM 4497 C CA . ASP A 1 559 ? 20.082 -5.954 -40.706 1.00 97.31 559 ASP A CA 1
ATOM 4498 C C . ASP A 1 559 ? 21.034 -5.223 -39.739 1.00 97.31 559 ASP A C 1
ATOM 4500 O O . ASP A 1 559 ? 21.256 -5.686 -38.619 1.00 97.31 559 ASP A O 1
ATOM 4504 N N . PRO A 1 560 ? 21.618 -4.076 -40.121 1.00 98.06 560 PRO A N 1
ATOM 4505 C CA . PRO A 1 560 ? 22.627 -3.390 -39.309 1.00 98.06 560 PRO A CA 1
ATOM 4506 C C . PRO A 1 560 ? 22.142 -3.008 -37.907 1.00 98.06 560 PRO A C 1
ATOM 4508 O O . PRO A 1 560 ? 20.967 -2.698 -37.719 1.00 98.06 560 PRO A O 1
ATOM 4511 N N . LEU A 1 561 ? 23.058 -2.977 -36.937 1.00 98.44 561 LEU A N 1
ATOM 4512 C CA . LEU A 1 561 ? 22.824 -2.422 -35.605 1.00 98.44 561 LEU A CA 1
ATOM 4513 C C . LEU A 1 561 ? 23.284 -0.962 -35.568 1.00 98.44 561 LEU A C 1
ATOM 4515 O O . LEU A 1 561 ? 24.463 -0.654 -35.748 1.00 98.44 561 LEU A O 1
ATOM 4519 N N . ILE A 1 562 ? 22.347 -0.063 -35.300 1.00 98.31 562 ILE A N 1
ATOM 4520 C CA . ILE A 1 562 ? 22.576 1.365 -35.126 1.00 98.31 562 ILE A CA 1
ATOM 4521 C C . ILE A 1 562 ? 22.502 1.694 -33.641 1.00 98.31 562 ILE A C 1
ATOM 4523 O O . ILE A 1 562 ? 21.497 1.428 -32.989 1.00 98.31 562 ILE A O 1
ATOM 4527 N N . ILE A 1 563 ? 23.542 2.328 -33.113 1.00 97.94 563 ILE A N 1
ATOM 4528 C CA . ILE A 1 563 ? 23.513 2.934 -31.780 1.00 97.94 563 ILE A CA 1
ATOM 4529 C C . ILE A 1 563 ? 23.208 4.418 -31.945 1.00 97.94 563 ILE A C 1
ATOM 4531 O O . ILE A 1 563 ? 23.864 5.088 -32.745 1.00 97.94 563 ILE A O 1
ATOM 4535 N N . TRP A 1 564 ? 22.225 4.924 -31.205 1.00 97.06 564 TRP A N 1
ATOM 4536 C CA . TRP A 1 564 ? 21.798 6.319 -31.256 1.00 97.06 564 TRP A CA 1
ATOM 4537 C C . TRP A 1 564 ? 22.117 7.069 -29.958 1.00 97.06 564 TRP A C 1
ATOM 4539 O O . TRP A 1 564 ? 21.760 6.619 -28.866 1.00 97.06 564 TRP A O 1
ATOM 4549 N N . PHE A 1 565 ? 22.729 8.246 -30.110 1.00 93.38 565 PHE A N 1
ATOM 4550 C CA . PHE A 1 565 ? 22.979 9.218 -29.047 1.00 93.38 565 PHE A CA 1
ATOM 4551 C C . PHE A 1 565 ? 22.301 10.559 -29.352 1.00 93.38 565 PHE A C 1
ATOM 4553 O O . PHE A 1 565 ? 22.643 11.222 -30.334 1.00 93.38 565 PHE A O 1
ATOM 4560 N N . THR A 1 566 ? 21.400 11.005 -28.479 1.00 87.12 566 THR A N 1
ATOM 4561 C CA . THR A 1 566 ? 20.867 12.377 -28.522 1.00 87.12 566 THR A CA 1
ATOM 4562 C C . THR A 1 566 ? 21.832 13.359 -27.855 1.00 87.12 566 THR A C 1
ATOM 4564 O O . THR A 1 566 ? 22.580 12.999 -26.945 1.00 87.12 566 THR A O 1
ATOM 4567 N N . GLY A 1 567 ? 21.851 14.605 -28.335 1.00 70.38 567 GLY A N 1
ATOM 4568 C CA . GLY A 1 567 ? 22.776 15.630 -27.866 1.00 70.38 567 GLY A CA 1
ATOM 4569 C C . GLY A 1 567 ? 22.127 16.854 -27.222 1.00 70.38 567 GLY A C 1
ATOM 4570 O O . GLY A 1 567 ? 20.918 17.028 -27.222 1.00 70.38 567 GLY A O 1
ATOM 4571 N N . GLY A 1 568 ? 22.999 17.706 -26.683 1.00 70.25 568 GLY A N 1
ATOM 4572 C CA . GLY A 1 568 ? 22.806 18.502 -25.475 1.00 70.25 568 GLY A CA 1
ATOM 4573 C C . GLY A 1 568 ? 23.264 17.633 -24.301 1.00 70.25 568 GLY A C 1
ATOM 4574 O O . GLY A 1 568 ? 22.698 16.556 -24.115 1.00 70.25 568 GLY A O 1
ATOM 4575 N N . PRO A 1 569 ? 24.350 17.990 -23.586 1.00 70.06 569 PRO A N 1
ATOM 4576 C CA . PRO A 1 569 ? 24.886 17.097 -22.568 1.00 70.06 569 PRO A CA 1
ATOM 4577 C C . PRO A 1 569 ? 23.785 16.876 -21.524 1.00 70.06 569 PRO A C 1
ATOM 4579 O O . PRO A 1 569 ? 23.377 17.818 -20.848 1.00 70.06 569 PRO A O 1
ATOM 4582 N N . GLY A 1 570 ? 23.241 15.657 -21.471 1.00 75.75 570 GLY A N 1
ATOM 4583 C CA . GLY A 1 570 ? 22.119 15.320 -20.596 1.00 75.75 570 GLY A CA 1
ATOM 4584 C C . GLY A 1 570 ? 20.744 15.105 -21.250 1.00 75.75 570 GLY A C 1
ATOM 4585 O O . GLY A 1 570 ? 19.768 14.942 -20.518 1.00 75.75 570 GLY A O 1
ATOM 4586 N N . CYS A 1 571 ? 20.606 15.150 -22.578 1.00 83.75 571 CYS A N 1
ATOM 4587 C CA . CYS A 1 571 ? 19.318 14.927 -23.252 1.00 83.75 571 CYS A CA 1
ATOM 4588 C C . CYS A 1 571 ? 19.026 13.430 -23.471 1.00 83.75 571 CYS A C 1
ATOM 4590 O O . CYS A 1 571 ? 19.922 12.649 -23.778 1.00 83.75 571 CYS A O 1
ATOM 4592 N N . SER A 1 572 ? 17.757 13.039 -23.337 1.00 89.56 572 SER A N 1
ATOM 4593 C CA . SER A 1 572 ? 17.313 11.639 -23.411 1.00 89.56 572 SER A CA 1
ATOM 4594 C C . SER A 1 572 ? 17.242 11.115 -24.852 1.00 89.56 572 SER A C 1
ATOM 4596 O O . SER A 1 572 ? 16.566 11.696 -25.705 1.00 89.56 572 SER A O 1
ATOM 4598 N N . SER A 1 573 ? 17.871 9.963 -25.102 1.00 92.62 573 SER A N 1
ATOM 4599 C CA . SER A 1 573 ? 17.787 9.241 -26.382 1.00 92.62 573 SER A CA 1
ATOM 4600 C C . SER A 1 573 ? 16.417 8.590 -26.611 1.00 92.62 573 SER A C 1
ATOM 4602 O O . SER A 1 573 ? 16.002 8.406 -27.752 1.00 92.62 573 SER A O 1
ATOM 4604 N N . ILE A 1 574 ? 15.663 8.286 -25.553 1.00 92.38 574 ILE A N 1
ATOM 4605 C CA . ILE A 1 574 ? 14.260 7.850 -25.642 1.00 92.38 574 ILE A CA 1
ATOM 4606 C C . ILE A 1 574 ? 13.362 8.994 -26.112 1.00 92.38 574 ILE A C 1
ATOM 4608 O O . ILE A 1 574 ? 12.385 8.759 -26.824 1.00 92.38 574 ILE A O 1
ATOM 4612 N N . GLY A 1 575 ? 13.717 10.240 -25.784 1.00 87.69 575 GLY A N 1
ATOM 4613 C CA . GLY A 1 575 ? 13.120 11.416 -26.408 1.00 87.69 575 GLY A CA 1
ATOM 4614 C C . GLY A 1 575 ? 13.170 11.308 -27.933 1.00 87.69 575 GLY A C 1
ATOM 4615 O O . GLY A 1 575 ? 12.121 11.330 -28.574 1.00 87.69 575 GLY A O 1
ATOM 4616 N N . ALA A 1 576 ? 14.355 11.071 -28.504 1.00 87.25 576 ALA A N 1
ATOM 4617 C CA . ALA A 1 576 ? 14.529 10.882 -29.947 1.00 87.25 576 ALA A CA 1
ATOM 4618 C C . ALA A 1 576 ? 13.805 9.641 -30.500 1.00 87.25 576 ALA A C 1
ATOM 4620 O O . ALA A 1 576 ? 13.262 9.688 -31.607 1.00 87.25 576 ALA A O 1
ATOM 4621 N N . LEU A 1 577 ? 13.702 8.555 -29.726 1.00 94.25 577 LEU A N 1
ATOM 4622 C CA . LEU A 1 577 ? 12.870 7.406 -30.099 1.00 94.25 577 LEU A CA 1
ATOM 4623 C C . LEU A 1 577 ? 11.413 7.837 -30.347 1.00 94.25 577 LEU A C 1
ATOM 4625 O O . LEU A 1 577 ? 10.818 7.438 -31.346 1.00 94.25 577 LEU A O 1
ATOM 4629 N N . LEU A 1 578 ? 10.846 8.676 -29.476 1.00 90.50 578 LEU A N 1
ATOM 4630 C CA . LEU A 1 578 ? 9.446 9.109 -29.560 1.00 90.50 578 LEU A CA 1
ATOM 4631 C C . LEU A 1 578 ? 9.209 10.294 -30.505 1.00 90.50 578 LEU A C 1
ATOM 4633 O O . LEU A 1 578 ? 8.108 10.460 -31.035 1.00 90.50 578 LEU A O 1
ATOM 4637 N N . ILE A 1 579 ? 10.205 11.164 -30.687 1.00 82.69 579 ILE A N 1
ATOM 4638 C CA . ILE A 1 579 ? 10.021 12.441 -31.391 1.00 82.69 579 ILE A CA 1
ATOM 4639 C C . ILE A 1 579 ? 10.908 12.608 -32.622 1.00 82.69 579 ILE A C 1
ATOM 4641 O O . ILE A 1 579 ? 10.731 13.584 -33.343 1.00 82.69 579 ILE A O 1
ATOM 4645 N N . GLU A 1 580 ? 11.769 11.658 -32.969 1.00 85.75 580 GLU A N 1
ATOM 4646 C CA . GLU A 1 580 ? 12.665 11.806 -34.120 1.00 85.75 580 GLU A CA 1
ATOM 4647 C C . GLU A 1 580 ? 12.651 10.597 -35.045 1.00 85.75 580 GLU A C 1
ATOM 4649 O O . GLU A 1 580 ? 12.102 10.676 -36.144 1.00 85.75 580 GLU A O 1
ATOM 4654 N N . ASN A 1 581 ? 13.251 9.484 -34.637 1.00 91.75 581 ASN A N 1
ATOM 4655 C CA . ASN A 1 581 ? 13.614 8.405 -35.558 1.00 91.75 581 ASN A CA 1
ATOM 4656 C C . ASN A 1 581 ? 13.195 7.003 -35.086 1.00 91.75 581 ASN A C 1
ATOM 4658 O O . ASN A 1 581 ? 13.383 6.038 -35.830 1.00 91.75 581 ASN A O 1
ATOM 4662 N N . GLY A 1 582 ? 12.575 6.869 -33.912 1.00 93.88 582 GLY A N 1
ATOM 4663 C CA . GLY A 1 582 ? 11.971 5.612 -33.472 1.00 93.88 582 GLY A CA 1
ATOM 4664 C C . GLY A 1 582 ? 10.572 5.367 -34.061 1.00 93.88 582 GLY A C 1
ATOM 4665 O O . GLY A 1 582 ? 10.031 6.216 -34.774 1.00 93.88 582 GLY A O 1
ATOM 4666 N N . PRO A 1 583 ? 9.984 4.182 -33.814 1.00 94.56 583 PRO A N 1
ATOM 4667 C CA . PRO A 1 583 ? 8.724 3.736 -34.429 1.00 94.56 583 PRO A CA 1
ATOM 4668 C C . PRO A 1 583 ? 7.451 4.370 -33.860 1.00 94.56 583 PRO A C 1
ATOM 4670 O O . PRO A 1 583 ? 6.383 4.249 -34.466 1.00 94.56 583 PRO A O 1
ATOM 4673 N N . PHE A 1 584 ? 7.527 5.039 -32.713 1.00 93.00 584 PHE A N 1
ATOM 4674 C CA . PHE A 1 584 ? 6.349 5.527 -31.998 1.00 93.00 584 PHE A CA 1
ATOM 4675 C C . PHE A 1 584 ? 6.311 7.048 -31.981 1.00 93.00 584 PHE A C 1
ATOM 4677 O O . PHE A 1 584 ? 7.344 7.687 -31.819 1.00 93.00 584 PHE A O 1
ATOM 4684 N N . ARG A 1 585 ? 5.113 7.622 -32.104 1.00 82.88 585 ARG A N 1
ATOM 4685 C CA . ARG A 1 585 ? 4.865 9.057 -31.945 1.00 82.88 585 ARG A CA 1
ATOM 4686 C C . ARG A 1 585 ? 3.788 9.303 -30.899 1.00 82.88 585 ARG A C 1
ATOM 4688 O O . ARG A 1 585 ? 2.718 8.710 -31.022 1.00 82.88 585 ARG A O 1
ATOM 4695 N N . PRO A 1 586 ? 4.015 10.175 -29.907 1.00 78.69 586 PRO A N 1
ATOM 4696 C CA . PRO A 1 586 ? 2.971 10.550 -28.968 1.00 78.69 586 PRO A CA 1
ATOM 4697 C C . PRO A 1 586 ? 1.903 11.403 -29.652 1.00 78.69 586 PRO A C 1
ATOM 4699 O O . PRO A 1 586 ? 2.216 12.350 -30.375 1.00 78.69 586 PRO A O 1
ATOM 4702 N N . ASN A 1 587 ? 0.635 11.083 -29.399 1.00 71.19 587 ASN A N 1
ATOM 4703 C CA . ASN A 1 587 ? -0.478 11.951 -29.762 1.00 71.19 587 ASN A CA 1
ATOM 4704 C C . ASN A 1 587 ? -0.616 13.122 -28.768 1.00 71.19 587 ASN A C 1
ATOM 4706 O O . ASN A 1 587 ? -0.201 13.012 -27.610 1.00 71.19 587 ASN A O 1
ATOM 4710 N N . PRO A 1 588 ? -1.253 14.239 -29.177 1.00 57.56 588 PRO A N 1
ATOM 4711 C CA . PRO A 1 588 ? -1.508 15.384 -28.295 1.00 57.56 588 PRO A CA 1
ATOM 4712 C C . PRO A 1 588 ? -2.342 15.061 -27.048 1.00 57.56 588 PRO A C 1
ATOM 4714 O O . PRO A 1 588 ? -2.329 15.830 -26.090 1.00 57.56 588 PRO A O 1
ATOM 4717 N N . ASP A 1 589 ? -3.068 13.940 -27.055 1.00 59.69 589 ASP A N 1
ATOM 4718 C CA . ASP A 1 589 ? -3.855 13.461 -25.916 1.00 59.69 589 ASP A CA 1
ATOM 4719 C C . ASP A 1 589 ? -2.991 13.001 -24.724 1.00 59.69 589 ASP A C 1
ATOM 4721 O O . ASP A 1 589 ? -3.514 12.802 -23.629 1.00 59.69 589 ASP A O 1
ATOM 4725 N N . GLY A 1 590 ? -1.676 12.829 -24.919 1.00 65.94 590 GLY A N 1
ATOM 4726 C CA . GLY A 1 590 ? -0.741 12.370 -23.891 1.00 65.94 590 GLY A CA 1
ATOM 4727 C C . GLY A 1 590 ? -0.991 10.938 -23.407 1.00 65.94 590 GLY A C 1
ATOM 4728 O O . GLY A 1 590 ? -0.492 10.560 -22.346 1.00 65.94 590 GLY A O 1
ATOM 4729 N N . THR A 1 591 ? -1.785 10.151 -24.138 1.00 65.19 591 THR A N 1
ATOM 4730 C CA . THR A 1 591 ? -2.209 8.799 -23.741 1.00 65.19 591 THR A CA 1
ATOM 4731 C C . THR A 1 591 ? -2.113 7.764 -24.856 1.00 65.19 591 THR A C 1
ATOM 4733 O O . THR A 1 591 ? -2.072 6.575 -24.545 1.00 65.19 591 THR A O 1
ATOM 4736 N N . THR A 1 592 ? -2.048 8.175 -26.125 1.00 68.62 592 THR A N 1
ATOM 4737 C CA . THR A 1 592 ? -1.937 7.255 -27.262 1.00 68.62 592 THR A CA 1
ATOM 4738 C C . THR A 1 592 ? -0.684 7.496 -28.105 1.00 68.62 592 THR A C 1
ATOM 4740 O O . THR A 1 592 ? -0.115 8.590 -28.133 1.00 68.62 592 THR A O 1
ATOM 4743 N N . LEU A 1 593 ? -0.235 6.439 -28.786 1.00 80.25 593 LEU A N 1
ATOM 4744 C CA . LEU A 1 593 ? 0.914 6.427 -29.686 1.00 80.25 593 LEU A CA 1
ATOM 4745 C C . LEU A 1 593 ? 0.470 6.040 -31.098 1.00 80.25 593 LEU A C 1
ATOM 4747 O O . LEU A 1 593 ? -0.257 5.057 -31.268 1.00 80.25 593 LEU A O 1
ATOM 4751 N N . PHE A 1 594 ? 0.948 6.755 -32.112 1.00 81.00 594 PHE A N 1
ATOM 4752 C CA . PHE A 1 594 ? 0.739 6.426 -33.525 1.00 81.00 594 PHE A CA 1
ATOM 4753 C C . PHE A 1 594 ? 2.048 6.040 -34.226 1.00 81.00 594 PHE A C 1
ATOM 4755 O O . PHE A 1 594 ? 3.143 6.235 -33.693 1.00 81.00 594 PHE A O 1
ATOM 4762 N N . GLU A 1 595 ? 1.931 5.426 -35.405 1.00 85.75 595 GLU A N 1
ATOM 4763 C CA . GLU A 1 595 ? 3.075 4.916 -36.167 1.00 85.75 595 GLU A CA 1
ATOM 4764 C C . GLU A 1 595 ? 3.937 6.054 -36.729 1.00 85.75 595 GLU A C 1
ATOM 4766 O O . GLU A 1 595 ? 3.443 6.950 -37.417 1.00 85.75 595 GLU A O 1
ATOM 4771 N N . ASN A 1 596 ? 5.254 5.971 -36.517 1.00 87.62 596 ASN A N 1
ATOM 4772 C CA . ASN A 1 596 ? 6.220 6.688 -37.338 1.00 87.62 596 ASN A CA 1
ATOM 4773 C C . ASN A 1 596 ? 6.579 5.848 -38.573 1.00 87.62 596 ASN A C 1
ATOM 4775 O O . ASN A 1 596 ? 7.458 4.989 -38.517 1.00 87.62 596 ASN A O 1
ATOM 4779 N N . VAL A 1 597 ? 5.962 6.139 -39.718 1.00 86.00 597 VAL A N 1
ATOM 4780 C CA . VAL A 1 597 ? 6.255 5.429 -40.982 1.00 86.00 597 VAL A CA 1
ATOM 4781 C C . VAL A 1 597 ? 7.675 5.666 -41.508 1.00 86.00 597 VAL A C 1
ATOM 4783 O O . VAL A 1 597 ? 8.111 4.976 -42.426 1.00 86.00 597 VAL A O 1
ATOM 4786 N N . PHE A 1 598 ? 8.410 6.614 -40.919 1.00 83.56 598 PHE A N 1
ATOM 4787 C CA . PHE A 1 598 ? 9.792 6.939 -41.266 1.00 83.56 598 PHE A CA 1
ATOM 4788 C C . PHE A 1 598 ? 10.802 6.503 -40.196 1.00 83.56 598 PHE A C 1
ATOM 4790 O O . PHE A 1 598 ? 11.890 7.074 -40.097 1.00 83.56 598 PHE A O 1
ATOM 4797 N N . SER A 1 599 ? 10.446 5.531 -39.358 1.00 91.88 599 SER A N 1
ATOM 4798 C CA . SER A 1 599 ? 11.343 5.045 -38.317 1.00 91.88 599 SER A CA 1
ATOM 4799 C C . SER A 1 599 ? 12.580 4.357 -38.891 1.00 91.88 599 SER A C 1
ATOM 4801 O O . SER A 1 599 ? 12.538 3.673 -39.915 1.00 91.88 599 SER A O 1
ATOM 4803 N N . TRP A 1 600 ? 13.711 4.519 -38.212 1.00 95.44 600 TRP A N 1
ATOM 4804 C CA . TRP A 1 600 ? 14.983 3.930 -38.637 1.00 95.44 600 TRP A CA 1
ATOM 4805 C C . TRP A 1 600 ? 14.978 2.409 -38.502 1.00 95.44 600 TRP A C 1
ATOM 4807 O O . TRP A 1 600 ? 15.646 1.713 -39.269 1.00 95.44 600 TRP A O 1
ATOM 4817 N N . ASN A 1 601 ? 14.123 1.874 -37.626 1.00 96.62 601 ASN A N 1
ATOM 4818 C CA . ASN A 1 601 ? 13.958 0.436 -37.507 1.00 96.62 601 ASN A CA 1
ATOM 4819 C C . ASN A 1 601 ? 13.234 -0.224 -38.696 1.00 96.62 601 ASN A C 1
ATOM 4821 O O . ASN A 1 601 ? 13.055 -1.432 -38.697 1.00 96.62 601 ASN A O 1
ATOM 4825 N N . LYS A 1 602 ? 12.852 0.518 -39.749 1.00 93.50 602 LYS A N 1
ATOM 4826 C CA . LYS A 1 602 ? 12.326 -0.081 -40.990 1.00 93.50 602 LYS A CA 1
ATOM 4827 C C . LYS A 1 602 ? 13.346 -0.985 -41.707 1.00 93.50 602 LYS A C 1
ATOM 4829 O O . LYS A 1 602 ? 12.930 -1.861 -42.457 1.00 93.50 602 LYS A O 1
ATOM 4834 N N . PHE A 1 603 ? 14.648 -0.772 -41.498 1.00 92.88 603 PHE A N 1
ATOM 4835 C CA . PHE A 1 603 ? 15.725 -1.550 -42.137 1.00 92.88 603 PHE A CA 1
ATOM 4836 C C . PHE A 1 603 ? 16.938 -1.811 -41.228 1.00 92.88 603 PHE A C 1
ATOM 4838 O O . PHE A 1 603 ? 17.994 -2.220 -41.706 1.00 92.88 603 PHE A O 1
ATOM 4845 N N . SER A 1 604 ? 16.837 -1.507 -39.934 1.00 97.00 604 SER A N 1
ATOM 4846 C CA . SER A 1 604 ? 17.952 -1.642 -38.996 1.00 97.00 604 SER A CA 1
ATOM 4847 C C . SER A 1 604 ? 17.461 -1.982 -37.597 1.00 97.00 604 SER A C 1
ATOM 4849 O O . SER A 1 604 ? 16.329 -1.683 -37.232 1.00 97.00 604 SER A O 1
ATOM 4851 N N . ASN A 1 605 ? 18.321 -2.598 -36.803 1.00 98.44 605 ASN A N 1
ATOM 4852 C CA . ASN A 1 605 ? 18.138 -2.697 -35.367 1.00 98.44 605 ASN A CA 1
ATOM 4853 C C . ASN A 1 605 ? 18.629 -1.387 -34.741 1.00 98.44 605 ASN A C 1
ATOM 4855 O O . ASN A 1 605 ? 19.726 -0.943 -35.074 1.00 98.44 605 ASN A O 1
ATOM 4859 N N . VAL A 1 606 ? 17.863 -0.758 -33.848 1.00 98.50 606 VAL A N 1
ATOM 4860 C CA . VAL A 1 606 ? 18.241 0.547 -33.275 1.00 98.50 606 VAL A CA 1
ATOM 4861 C C . VAL A 1 606 ? 18.281 0.479 -31.752 1.00 98.50 606 VAL A C 1
ATOM 4863 O O . VAL A 1 606 ? 17.276 0.187 -31.105 1.00 98.50 606 VAL A O 1
ATOM 4866 N N . LEU A 1 607 ? 19.452 0.765 -31.181 1.00 98.38 607 LEU A N 1
ATOM 4867 C CA . LEU A 1 607 ? 19.700 0.864 -29.747 1.00 98.38 607 LEU A CA 1
ATOM 4868 C C . LEU A 1 607 ? 19.749 2.336 -29.325 1.00 98.38 607 LEU A C 1
ATOM 4870 O O . LEU A 1 607 ? 20.716 3.044 -29.612 1.00 98.38 607 LEU A O 1
ATOM 4874 N N . PHE A 1 608 ? 18.720 2.778 -28.609 1.00 98.00 608 PHE A N 1
ATOM 4875 C CA . PHE A 1 608 ? 18.657 4.102 -27.997 1.00 98.00 608 PHE A CA 1
ATOM 4876 C C . PHE A 1 608 ? 19.257 4.049 -26.598 1.00 98.00 608 PHE A C 1
ATOM 4878 O O . PHE A 1 608 ? 18.724 3.360 -25.725 1.00 98.00 608 PHE A O 1
ATOM 4885 N N . LEU A 1 609 ? 20.361 4.766 -26.381 1.00 95.50 609 LEU A N 1
ATOM 4886 C CA . LEU A 1 609 ? 21.123 4.695 -25.136 1.00 95.50 609 LEU A CA 1
ATOM 4887 C C . LEU A 1 609 ? 20.984 5.993 -24.324 1.00 95.50 609 LEU A C 1
ATOM 4889 O O . LEU A 1 609 ? 21.350 7.066 -24.805 1.00 95.50 609 LEU A O 1
ATOM 4893 N N . GLU A 1 610 ? 20.470 5.911 -23.092 1.00 93.31 610 GLU A N 1
ATOM 4894 C CA . GLU A 1 610 ? 20.327 7.053 -22.170 1.00 93.31 610 GLU A CA 1
ATOM 4895 C C . GLU A 1 610 ? 21.681 7.414 -21.539 1.00 93.31 610 GLU A C 1
ATOM 4897 O O . GLU A 1 610 ? 21.999 7.017 -20.416 1.00 93.31 610 GLU A O 1
ATOM 4902 N N . SER A 1 611 ? 22.513 8.132 -22.289 1.00 90.00 611 SER A N 1
ATOM 4903 C CA . SER A 1 611 ? 23.877 8.490 -21.899 1.00 90.00 611 SER A CA 1
ATOM 4904 C C . SER A 1 611 ? 24.041 10.012 -21.793 1.00 90.00 611 SER A C 1
ATOM 4906 O O . SER A 1 611 ? 23.495 10.724 -22.640 1.00 90.00 611 SER A O 1
ATOM 4908 N N . PRO A 1 612 ? 24.816 10.539 -20.822 1.00 90.94 612 PRO A N 1
ATOM 4909 C CA . PRO A 1 612 ? 25.541 9.848 -19.740 1.00 90.94 612 PRO A CA 1
ATOM 4910 C C . PRO A 1 612 ? 24.648 9.264 -18.632 1.00 90.94 612 PRO A C 1
ATOM 4912 O O . PRO A 1 612 ? 23.428 9.391 -18.650 1.00 90.94 612 PRO A O 1
ATOM 4915 N N . ARG A 1 613 ? 25.258 8.629 -17.621 1.00 87.69 613 ARG A N 1
ATOM 4916 C CA . ARG A 1 613 ? 24.547 8.225 -16.395 1.00 87.69 613 ARG A CA 1
ATOM 4917 C C . ARG A 1 613 ? 23.771 9.400 -15.782 1.00 87.69 613 ARG A C 1
ATOM 4919 O O . ARG A 1 613 ? 24.227 10.543 -15.847 1.00 87.69 613 ARG A O 1
ATOM 4926 N N . SER A 1 614 ? 22.627 9.102 -15.166 1.00 85.94 614 SER A N 1
ATOM 4927 C CA . SER A 1 614 ? 21.652 10.081 -14.644 1.00 85.94 614 SER A CA 1
ATOM 4928 C C . SER A 1 614 ? 20.824 10.831 -15.702 1.00 85.94 614 SER A C 1
ATOM 4930 O O . SER A 1 614 ? 20.073 11.744 -15.356 1.00 85.94 614 SER A O 1
ATOM 4932 N N . VAL A 1 615 ? 20.932 10.463 -16.983 1.00 89.62 615 VAL A N 1
ATOM 4933 C CA . VAL A 1 615 ? 20.056 10.959 -18.056 1.00 89.62 615 VAL A CA 1
ATOM 4934 C C . VAL A 1 615 ? 18.826 10.071 -18.204 1.00 89.62 615 VAL A C 1
ATOM 4936 O O . VAL A 1 615 ? 18.929 8.848 -18.136 1.00 89.62 615 VAL A O 1
ATOM 4939 N N . GLY A 1 616 ? 17.659 10.703 -18.361 1.00 88.31 616 GLY A N 1
ATOM 4940 C CA . GLY A 1 616 ? 16.365 10.024 -18.424 1.00 88.31 616 GLY A CA 1
ATOM 4941 C C . GLY A 1 616 ? 16.166 9.050 -17.266 1.00 88.31 616 GLY A C 1
ATOM 4942 O O . GLY A 1 616 ? 16.089 9.471 -16.113 1.00 88.31 616 GLY A O 1
ATOM 4943 N N . PHE A 1 617 ? 16.067 7.757 -17.580 1.00 90.81 617 PHE A N 1
ATOM 4944 C CA . PHE A 1 617 ? 15.900 6.695 -16.582 1.00 90.81 617 PHE A CA 1
ATOM 4945 C C . PHE A 1 617 ? 17.215 6.067 -16.101 1.00 90.81 617 PHE A C 1
ATOM 4947 O O . PHE A 1 617 ? 17.169 5.279 -15.157 1.00 90.81 617 PHE A O 1
ATOM 4954 N N . SER A 1 618 ? 18.365 6.394 -16.703 1.00 92.94 618 SER A N 1
ATOM 4955 C CA . SER A 1 618 ? 19.682 5.951 -16.224 1.00 92.94 618 SER A CA 1
ATOM 4956 C C . SER A 1 618 ? 19.960 6.494 -14.828 1.00 92.94 618 SER A C 1
ATOM 4958 O O . SER A 1 618 ? 19.571 7.614 -14.503 1.00 92.94 618 SER A O 1
ATOM 4960 N N . TYR A 1 619 ? 20.686 5.741 -14.005 1.00 92.62 619 TYR A N 1
ATOM 4961 C CA . TYR A 1 619 ? 20.965 6.152 -12.630 1.00 92.62 619 TYR A CA 1
ATOM 4962 C C . TYR A 1 619 ? 22.347 5.716 -12.143 1.00 92.62 619 TYR A C 1
ATOM 4964 O O . TYR A 1 619 ? 23.019 4.872 -12.738 1.00 92.62 619 TYR A O 1
ATOM 4972 N N . GLN A 1 620 ? 22.751 6.332 -11.035 1.00 90.81 620 GLN A N 1
ATOM 4973 C CA . GLN A 1 620 ? 23.944 5.995 -10.276 1.00 90.81 620 GLN A CA 1
ATOM 4974 C C . GLN A 1 620 ? 23.528 5.583 -8.863 1.00 90.81 620 GLN A C 1
ATOM 4976 O O . GLN A 1 620 ? 22.857 6.339 -8.159 1.00 90.81 620 GLN A O 1
ATOM 4981 N N . ASP A 1 621 ? 23.952 4.398 -8.449 1.00 90.50 621 ASP A N 1
ATOM 4982 C CA . ASP A 1 621 ? 23.936 3.960 -7.064 1.00 90.50 621 ASP A CA 1
ATOM 4983 C C . ASP A 1 621 ? 25.096 4.629 -6.317 1.00 90.50 621 ASP A C 1
ATOM 4985 O O . ASP A 1 621 ? 26.269 4.289 -6.495 1.00 90.50 621 ASP A O 1
ATOM 4989 N N . LYS A 1 622 ? 24.749 5.617 -5.488 1.00 87.88 622 LYS A N 1
ATOM 4990 C CA . LYS A 1 622 ? 25.709 6.427 -4.731 1.00 87.88 622 LYS A CA 1
ATOM 4991 C C . LYS A 1 622 ? 26.409 5.659 -3.609 1.00 87.88 622 LYS A C 1
ATOM 4993 O O . LYS A 1 622 ? 27.445 6.131 -3.147 1.00 87.88 622 LYS A O 1
ATOM 4998 N N . GLU A 1 623 ? 25.885 4.510 -3.179 1.00 91.19 623 GLU A N 1
ATOM 4999 C CA . GLU A 1 623 ? 26.554 3.669 -2.179 1.00 91.19 623 GLU A CA 1
ATOM 5000 C C . GLU A 1 623 ? 27.733 2.911 -2.798 1.00 91.19 623 GLU A C 1
ATOM 5002 O O . GLU A 1 623 ? 28.775 2.753 -2.163 1.00 91.19 623 GLU A O 1
ATOM 5007 N N . VAL A 1 624 ? 27.589 2.494 -4.059 1.00 89.81 624 VAL A N 1
ATOM 5008 C CA . VAL A 1 624 ? 28.633 1.787 -4.813 1.00 89.81 624 VAL A CA 1
ATOM 5009 C C . VAL A 1 624 ? 29.589 2.768 -5.494 1.00 89.81 624 VAL A C 1
ATOM 5011 O O . VAL A 1 624 ? 30.800 2.556 -5.501 1.00 89.81 624 VAL A O 1
ATOM 5014 N N . ASN A 1 625 ? 29.061 3.862 -6.050 1.00 87.88 625 ASN A N 1
ATOM 5015 C CA . ASN A 1 625 ? 29.840 4.873 -6.753 1.00 87.88 625 ASN A CA 1
ATOM 5016 C C . ASN A 1 625 ? 29.467 6.289 -6.291 1.00 87.88 625 ASN A C 1
ATOM 5018 O O . ASN A 1 625 ? 28.537 6.900 -6.826 1.00 87.88 625 ASN A O 1
ATOM 5022 N N . PRO A 1 626 ? 30.215 6.856 -5.329 1.00 85.25 626 PRO A N 1
ATOM 5023 C CA . PRO A 1 626 ? 29.929 8.182 -4.797 1.00 85.25 626 PRO A CA 1
ATOM 5024 C C . PRO A 1 626 ? 30.374 9.322 -5.727 1.00 85.25 626 PRO A C 1
ATOM 5026 O O . PRO A 1 626 ? 30.084 10.477 -5.426 1.00 85.25 626 PRO A O 1
ATOM 5029 N N . SER A 1 627 ? 31.062 9.034 -6.844 1.00 84.19 627 SER A N 1
ATOM 5030 C CA . SER A 1 627 ? 31.647 10.057 -7.720 1.00 84.19 627 SER A CA 1
ATOM 5031 C C . SER A 1 627 ? 30.609 11.064 -8.223 1.00 84.19 627 SER A C 1
ATOM 5033 O O . SER A 1 627 ? 29.516 10.695 -8.668 1.00 84.19 627 SER A O 1
ATOM 5035 N N . GLU A 1 628 ? 30.985 12.340 -8.177 1.00 83.81 628 GLU A N 1
ATOM 5036 C CA . GLU A 1 628 ? 30.232 13.488 -8.695 1.00 83.81 628 GLU A CA 1
ATOM 5037 C C . GLU A 1 628 ? 30.912 14.098 -9.934 1.00 83.81 628 GLU A C 1
ATOM 5039 O O . GLU A 1 628 ? 30.664 15.244 -10.284 1.00 83.81 628 GLU A O 1
ATOM 5044 N N . GLU A 1 629 ? 31.810 13.368 -10.598 1.00 84.12 629 GLU A N 1
ATOM 5045 C CA . GLU A 1 629 ? 32.481 13.866 -11.802 1.00 84.12 629 GLU A CA 1
ATOM 5046 C C . GLU A 1 629 ? 31.756 13.417 -13.073 1.00 84.12 629 GLU A C 1
ATOM 5048 O O . GLU A 1 629 ? 31.630 12.220 -13.327 1.00 84.12 629 GLU A O 1
ATOM 5053 N N . TRP A 1 630 ? 31.342 14.357 -13.925 1.00 82.56 630 TRP A N 1
ATOM 5054 C CA . TRP A 1 630 ? 30.807 14.068 -15.260 1.00 82.56 630 TRP A CA 1
ATOM 5055 C C . TRP A 1 630 ? 31.725 14.662 -16.327 1.00 82.56 630 TRP A C 1
ATOM 5057 O O . TRP A 1 630 ? 31.956 15.867 -16.360 1.00 82.56 630 TRP A O 1
ATOM 5067 N N . ASN A 1 631 ? 32.262 13.815 -17.205 1.00 88.44 631 ASN A N 1
ATOM 5068 C CA . ASN A 1 631 ? 33.058 14.252 -18.350 1.00 88.44 631 ASN A CA 1
ATOM 5069 C C . ASN A 1 631 ? 32.908 13.289 -19.538 1.00 88.44 631 ASN A C 1
ATOM 5071 O O . ASN A 1 631 ? 32.387 12.174 -19.401 1.00 88.44 631 ASN A O 1
ATOM 5075 N N . ASP A 1 632 ? 33.361 13.731 -20.710 1.00 89.56 632 ASP A N 1
ATOM 5076 C CA . ASP A 1 632 ? 33.213 12.986 -21.964 1.00 89.56 632 ASP A CA 1
ATOM 5077 C C . ASP A 1 632 ? 34.003 11.671 -21.968 1.00 89.56 632 ASP A C 1
ATOM 5079 O O . ASP A 1 632 ? 33.548 10.684 -22.545 1.00 89.56 632 ASP A O 1
ATOM 5083 N N . ASP A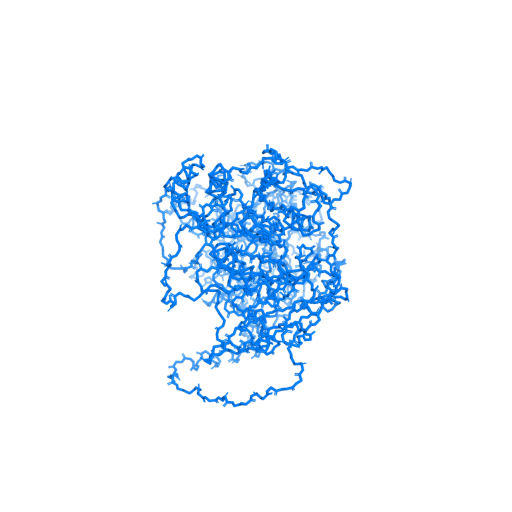 1 633 ? 35.144 11.609 -21.274 1.00 91.44 633 ASP A N 1
ATOM 5084 C CA . ASP A 1 633 ? 35.933 10.381 -21.165 1.00 91.44 633 ASP A CA 1
ATOM 5085 C C . ASP A 1 633 ? 35.205 9.310 -20.350 1.00 91.44 633 ASP A C 1
ATOM 5087 O O . ASP A 1 633 ? 35.111 8.167 -20.797 1.00 91.44 633 ASP A O 1
ATOM 5091 N N . MET A 1 634 ? 34.637 9.672 -19.197 1.00 91.00 634 MET A N 1
ATOM 5092 C CA . MET A 1 634 ? 33.806 8.767 -18.400 1.00 91.00 634 MET A CA 1
ATOM 5093 C C . MET A 1 634 ? 32.566 8.330 -19.177 1.00 91.00 634 MET A C 1
ATOM 5095 O O . MET A 1 634 ? 32.254 7.145 -19.205 1.00 91.00 634 MET A O 1
ATOM 5099 N N . THR A 1 635 ? 31.901 9.264 -19.863 1.00 92.50 635 THR A N 1
ATOM 5100 C CA . THR A 1 635 ? 30.703 8.982 -20.672 1.00 92.50 635 THR A CA 1
ATOM 5101 C C . THR A 1 635 ? 31.004 7.975 -21.783 1.00 92.50 635 THR A C 1
ATOM 5103 O O . THR A 1 635 ? 30.268 7.007 -21.969 1.00 92.50 635 THR A O 1
ATOM 5106 N N . LYS A 1 636 ? 32.133 8.154 -22.477 1.00 94.50 636 LYS A N 1
ATOM 5107 C CA . LYS A 1 636 ? 32.652 7.223 -23.486 1.00 94.50 636 LYS A CA 1
ATOM 5108 C C . LYS A 1 636 ? 32.888 5.823 -22.907 1.00 94.50 636 LYS A C 1
ATOM 5110 O O . LYS A 1 636 ? 32.506 4.837 -23.537 1.00 94.50 636 LYS A O 1
ATOM 5115 N N . TYR A 1 637 ? 33.513 5.718 -21.732 1.00 95.25 637 TYR A N 1
ATOM 5116 C CA . TYR A 1 637 ? 33.769 4.422 -21.093 1.00 95.25 637 TYR A CA 1
ATOM 5117 C C . TYR A 1 637 ? 32.488 3.748 -20.591 1.00 95.25 637 TYR A C 1
ATOM 5119 O O . TYR A 1 637 ? 32.312 2.552 -20.827 1.00 95.25 637 TYR A O 1
ATOM 5127 N N . ASP A 1 638 ? 31.578 4.504 -19.974 1.00 95.19 638 ASP A N 1
ATOM 5128 C CA . ASP A 1 638 ? 30.273 4.007 -19.528 1.00 95.19 638 ASP A CA 1
ATOM 5129 C C . ASP A 1 638 ? 29.462 3.468 -20.718 1.00 95.19 638 ASP A C 1
ATOM 5131 O O . ASP A 1 638 ? 28.916 2.367 -20.648 1.00 95.19 638 ASP A O 1
ATOM 5135 N N . ALA A 1 639 ? 29.452 4.189 -21.846 1.00 96.44 639 ALA A N 1
ATOM 5136 C CA . ALA A 1 639 ? 28.794 3.745 -23.072 1.00 96.44 639 ALA A CA 1
ATOM 5137 C C . ALA A 1 639 ? 29.414 2.454 -23.635 1.00 96.44 639 ALA A C 1
ATOM 5139 O O . ALA A 1 639 ? 28.685 1.531 -23.992 1.00 96.44 639 ALA A O 1
ATOM 5140 N N . TYR A 1 640 ? 30.747 2.350 -23.684 1.00 97.75 640 TYR A N 1
ATOM 5141 C CA . TYR A 1 640 ? 31.426 1.123 -24.117 1.00 97.75 640 TYR A CA 1
ATOM 5142 C C . TYR A 1 640 ? 31.044 -0.087 -23.252 1.00 97.75 640 TYR A C 1
ATOM 5144 O O . TYR A 1 640 ? 30.721 -1.147 -23.794 1.00 97.75 640 TYR A O 1
ATOM 5152 N N . LEU A 1 641 ? 31.063 0.061 -21.924 1.00 97.88 641 LEU A N 1
ATOM 5153 C CA . LEU A 1 641 ? 30.724 -1.026 -21.004 1.00 97.88 641 LEU A CA 1
ATOM 5154 C C . LEU A 1 641 ? 29.247 -1.417 -21.110 1.00 97.88 641 LEU A C 1
ATOM 5156 O O . LEU A 1 641 ? 28.955 -2.607 -21.202 1.00 97.88 641 LEU A O 1
ATOM 5160 N N . ALA A 1 642 ? 28.346 -0.439 -21.237 1.00 97.62 642 ALA A N 1
ATOM 5161 C CA . ALA A 1 642 ? 26.930 -0.698 -21.477 1.00 97.62 642 ALA A CA 1
ATOM 5162 C C . ALA A 1 642 ? 26.705 -1.487 -22.778 1.00 97.62 642 ALA A C 1
ATOM 5164 O O . ALA A 1 642 ? 25.971 -2.469 -22.781 1.00 97.62 642 ALA A O 1
ATOM 5165 N N . ILE A 1 643 ? 27.377 -1.131 -23.880 1.00 97.62 643 ILE A N 1
ATOM 5166 C CA . ILE A 1 643 ? 27.269 -1.866 -25.157 1.00 97.62 643 ILE A CA 1
ATOM 5167 C C . ILE A 1 643 ? 27.871 -3.274 -25.038 1.00 97.62 643 ILE A C 1
ATOM 5169 O O . ILE A 1 643 ? 27.360 -4.240 -25.609 1.00 97.62 643 ILE A O 1
ATOM 5173 N N . LYS A 1 644 ? 28.951 -3.427 -24.268 1.00 97.12 644 LYS A N 1
ATOM 5174 C CA . LYS A 1 644 ? 29.527 -4.742 -23.985 1.00 97.12 644 LYS A CA 1
ATOM 5175 C C . LYS A 1 644 ? 28.543 -5.626 -23.223 1.00 97.12 644 LYS A C 1
ATOM 5177 O O . LYS A 1 644 ? 28.407 -6.797 -23.570 1.00 97.12 644 LYS A O 1
ATOM 5182 N N . ASP A 1 645 ? 27.859 -5.067 -22.231 1.00 97.44 645 ASP A N 1
ATOM 5183 C CA . ASP A 1 645 ? 26.806 -5.744 -21.484 1.00 97.44 645 ASP A CA 1
ATOM 5184 C C . ASP A 1 645 ? 25.573 -6.033 -22.357 1.00 97.44 645 ASP A C 1
ATOM 5186 O O . ASP A 1 645 ? 25.031 -7.134 -22.295 1.00 97.44 645 ASP A O 1
ATOM 5190 N N . PHE A 1 646 ? 25.201 -5.127 -23.267 1.00 98.00 646 PHE A N 1
ATOM 5191 C CA . PHE A 1 646 ? 24.129 -5.336 -24.250 1.00 98.00 646 PHE A CA 1
ATOM 5192 C C . PHE A 1 646 ? 24.355 -6.609 -25.068 1.00 98.00 646 PHE A C 1
ATOM 5194 O O . PHE A 1 646 ? 23.452 -7.428 -25.197 1.00 98.00 646 PHE A O 1
ATOM 5201 N N . TYR A 1 647 ? 25.579 -6.857 -25.536 1.00 97.19 647 TYR A N 1
ATOM 5202 C CA . TYR A 1 647 ? 25.904 -8.090 -26.257 1.00 97.19 647 TYR A CA 1
ATOM 5203 C C . TYR A 1 647 ? 25.921 -9.361 -25.390 1.00 97.19 647 TYR A C 1
ATOM 5205 O O . TYR A 1 647 ? 26.071 -10.461 -25.928 1.00 97.19 647 TYR A O 1
ATOM 5213 N N . THR A 1 648 ? 25.807 -9.248 -24.064 1.00 95.56 648 THR A N 1
ATOM 5214 C CA . THR A 1 648 ? 25.528 -10.401 -23.191 1.00 95.56 648 THR A CA 1
ATOM 5215 C C . THR A 1 648 ? 24.036 -10.716 -23.136 1.00 95.56 648 THR A C 1
ATOM 5217 O O . THR A 1 648 ? 23.671 -11.880 -22.983 1.00 95.56 648 THR A O 1
ATOM 5220 N N . VAL A 1 649 ? 23.186 -9.697 -23.306 1.00 95.06 649 VAL A N 1
ATOM 5221 C CA . VAL A 1 649 ? 21.723 -9.821 -23.347 1.00 95.06 649 VAL A CA 1
ATOM 5222 C C . VAL A 1 649 ? 21.243 -10.242 -24.739 1.00 95.06 649 VAL A C 1
ATOM 5224 O O . VAL A 1 649 ? 20.377 -11.106 -24.842 1.00 95.06 649 VAL A O 1
ATOM 5227 N N . PHE A 1 650 ? 21.852 -9.692 -25.795 1.00 96.75 650 PHE A N 1
ATOM 5228 C CA . PHE A 1 650 ? 21.521 -9.946 -27.202 1.00 96.75 650 PHE A CA 1
ATOM 5229 C C . PHE A 1 650 ? 22.747 -10.440 -27.997 1.00 96.75 650 PHE A C 1
ATOM 5231 O O . PHE A 1 650 ? 23.266 -9.736 -28.874 1.00 96.75 650 PHE A O 1
ATOM 5238 N N . PRO A 1 651 ? 23.286 -11.631 -27.675 1.00 95.38 651 PRO A N 1
ATOM 5239 C CA . PRO A 1 651 ? 24.492 -12.159 -28.317 1.00 95.38 651 PRO A CA 1
ATOM 5240 C C . PRO A 1 651 ? 24.351 -12.369 -29.831 1.00 95.38 651 PRO A C 1
ATOM 5242 O O . PRO A 1 651 ? 25.351 -12.304 -30.547 1.00 95.38 651 PRO A O 1
ATOM 5245 N N . GLU A 1 652 ? 23.135 -12.591 -30.327 1.00 94.25 652 GLU A N 1
ATOM 5246 C CA . GLU A 1 652 ? 22.810 -12.733 -31.746 1.00 94.25 652 GLU A CA 1
ATOM 5247 C C . GLU A 1 652 ? 23.173 -11.495 -32.570 1.00 94.25 652 GLU A C 1
ATOM 5249 O O . GLU A 1 652 ? 23.505 -11.639 -33.746 1.00 94.25 652 GLU A O 1
ATOM 5254 N N . HIS A 1 653 ? 23.208 -10.306 -31.954 1.00 95.69 653 HIS A N 1
ATOM 5255 C CA . HIS A 1 653 ? 23.491 -9.065 -32.669 1.00 95.69 653 HIS A CA 1
ATOM 5256 C C . HIS A 1 653 ? 24.982 -8.751 -32.849 1.00 95.69 653 HIS A C 1
ATOM 5258 O O . HIS A 1 653 ? 25.335 -7.768 -33.499 1.00 95.69 653 HIS A O 1
ATOM 5264 N N . LYS A 1 654 ? 25.888 -9.574 -32.299 1.00 92.44 654 LYS A N 1
ATOM 5265 C CA . LYS A 1 654 ? 27.345 -9.337 -32.366 1.00 92.44 654 LYS A CA 1
ATOM 5266 C C . LYS A 1 654 ? 27.904 -9.298 -33.790 1.00 92.44 654 LYS A C 1
ATOM 5268 O O . LYS A 1 654 ? 28.910 -8.634 -34.029 1.00 92.44 654 LYS A O 1
ATOM 5273 N N . ASN A 1 655 ? 27.277 -10.031 -34.710 1.00 91.19 655 ASN A N 1
ATOM 5274 C CA . ASN A 1 655 ? 27.743 -10.155 -36.092 1.00 91.19 655 ASN A CA 1
ATOM 5275 C C . ASN A 1 655 ? 27.160 -9.084 -37.023 1.00 91.19 655 ASN A C 1
ATOM 5277 O O . ASN A 1 655 ? 27.667 -8.915 -38.134 1.00 91.19 655 ASN A O 1
ATOM 5281 N N . ASN A 1 656 ? 26.118 -8.366 -36.595 1.00 96.94 656 ASN A N 1
ATOM 5282 C CA . ASN A 1 656 ? 25.499 -7.319 -37.396 1.00 96.94 656 ASN A CA 1
ATOM 5283 C C . ASN A 1 656 ? 26.503 -6.192 -37.667 1.00 96.94 656 ASN A C 1
ATOM 5285 O O . ASN A 1 656 ? 27.365 -5.879 -36.843 1.00 96.94 656 ASN A O 1
ATOM 5289 N N . ASP A 1 657 ? 26.384 -5.572 -38.838 1.00 98.06 657 ASP A N 1
ATOM 5290 C CA . ASP A 1 657 ? 27.156 -4.380 -39.170 1.00 98.06 657 ASP A CA 1
ATOM 5291 C C . ASP A 1 657 ? 26.815 -3.261 -38.174 1.00 98.06 657 ASP A C 1
ATOM 5293 O O . ASP A 1 657 ? 25.659 -2.854 -38.061 1.00 98.06 657 ASP A O 1
ATOM 5297 N N . LEU A 1 658 ? 27.817 -2.777 -37.437 1.00 97.88 658 LEU A N 1
ATOM 5298 C CA . LEU A 1 658 ? 27.641 -1.801 -36.364 1.00 97.88 658 LEU A CA 1
ATOM 5299 C C . LEU A 1 658 ? 27.893 -0.375 -36.866 1.00 97.88 658 LEU A C 1
ATOM 5301 O O . LEU A 1 658 ? 28.965 -0.074 -37.401 1.00 97.88 658 LEU A O 1
ATOM 5305 N N . TYR A 1 659 ? 26.940 0.519 -36.608 1.00 97.94 659 TYR A N 1
ATOM 5306 C CA . TYR A 1 659 ? 27.045 1.953 -36.867 1.00 97.94 659 TYR A CA 1
ATOM 5307 C C . TYR A 1 659 ? 26.792 2.760 -35.594 1.00 97.94 659 TYR A C 1
ATOM 5309 O O . TYR A 1 659 ? 25.838 2.505 -34.863 1.00 97.94 659 TYR A O 1
ATOM 5317 N N . ILE A 1 660 ? 27.626 3.771 -35.347 1.00 97.62 660 ILE A N 1
ATOM 5318 C CA . ILE A 1 660 ? 27.459 4.682 -34.206 1.00 97.62 660 ILE A CA 1
ATOM 5319 C C . ILE A 1 660 ? 26.945 6.010 -34.731 1.00 97.62 660 ILE A C 1
ATOM 5321 O O . ILE A 1 660 ? 27.567 6.642 -35.586 1.00 97.62 660 ILE A O 1
ATOM 5325 N N . THR A 1 661 ? 25.795 6.429 -34.233 1.00 96.62 661 THR A N 1
ATOM 5326 C CA . THR A 1 661 ? 25.094 7.601 -34.735 1.00 96.62 661 THR A CA 1
ATOM 5327 C C . THR A 1 661 ? 24.662 8.507 -33.602 1.00 96.62 661 THR A C 1
ATOM 5329 O O . THR A 1 661 ? 24.488 8.073 -32.465 1.00 96.62 661 THR A O 1
ATOM 5332 N N . GLY A 1 662 ? 24.502 9.785 -33.901 1.00 92.88 662 GLY A N 1
ATOM 5333 C CA . GLY A 1 662 ? 23.968 10.722 -32.932 1.00 92.88 662 GLY A CA 1
ATOM 5334 C C . GLY A 1 662 ? 23.813 12.110 -33.505 1.00 92.88 662 GLY A C 1
ATOM 5335 O O . GLY A 1 662 ? 24.225 12.384 -34.636 1.00 92.88 662 GLY A O 1
ATOM 5336 N N . GLU A 1 663 ? 23.227 12.993 -32.714 1.00 89.00 663 GLU A N 1
ATOM 5337 C CA . GLU A 1 663 ? 22.986 14.371 -33.116 1.00 89.00 663 GLU A CA 1
ATOM 5338 C C . GLU A 1 663 ? 23.431 15.386 -32.072 1.00 89.00 663 GLU A C 1
ATOM 5340 O O . GLU A 1 663 ? 23.631 15.040 -30.911 1.00 89.00 663 GLU A O 1
ATOM 5345 N N . SER A 1 664 ? 23.582 16.653 -32.465 1.00 88.31 664 SER A N 1
ATOM 5346 C CA . SER A 1 664 ? 23.895 17.741 -31.530 1.00 88.31 664 SER A CA 1
ATOM 5347 C C . SER A 1 664 ? 25.175 17.437 -30.728 1.00 88.31 664 SER A C 1
ATOM 5349 O O . SER A 1 664 ? 26.205 17.134 -31.328 1.00 88.31 664 SER A O 1
ATOM 5351 N N . TYR A 1 665 ? 25.172 17.468 -29.392 1.00 87.50 665 TYR A N 1
ATOM 5352 C CA . TYR A 1 665 ? 26.320 17.030 -28.570 1.00 87.50 665 TYR A CA 1
ATOM 5353 C C . TYR A 1 665 ? 26.743 15.556 -28.768 1.00 87.50 665 TYR A C 1
ATOM 5355 O O . TYR A 1 665 ? 27.868 15.193 -28.432 1.00 87.50 665 TYR A O 1
ATOM 5363 N N . GLY A 1 666 ? 25.932 14.727 -29.434 1.00 87.00 666 GLY A N 1
ATOM 5364 C CA . GLY A 1 666 ? 26.363 13.451 -30.013 1.00 87.00 666 GLY A CA 1
ATOM 5365 C C . GLY A 1 666 ? 27.543 13.597 -30.987 1.00 87.00 666 GLY A C 1
ATOM 5366 O O . GLY A 1 666 ? 28.295 12.649 -31.188 1.00 87.00 666 GLY A O 1
ATOM 5367 N N . GLY A 1 667 ? 27.796 14.804 -31.506 1.00 87.81 667 GLY A N 1
ATOM 5368 C CA . GLY A 1 667 ? 29.034 15.166 -32.199 1.00 87.81 667 GLY A CA 1
ATOM 5369 C C . GLY A 1 667 ? 30.313 15.006 -31.366 1.00 87.81 667 GLY A C 1
ATOM 5370 O O . GLY A 1 667 ? 31.383 14.895 -31.952 1.00 87.81 667 GLY A O 1
ATOM 5371 N N . ILE A 1 668 ? 30.219 14.921 -30.035 1.00 90.50 668 ILE A N 1
ATOM 5372 C CA . ILE A 1 668 ? 31.322 1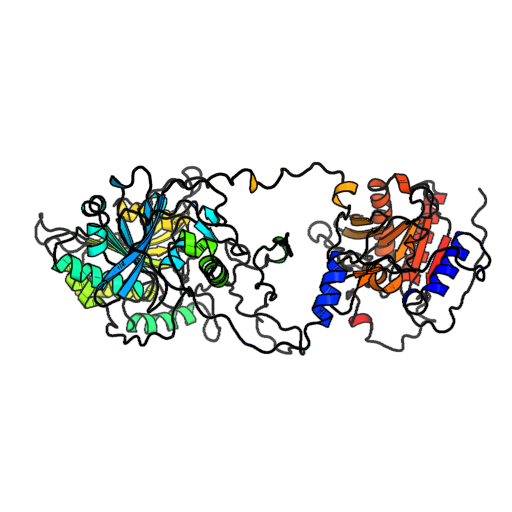4.547 -29.139 1.00 90.50 668 ILE A CA 1
ATOM 5373 C C . ILE A 1 668 ? 31.271 13.048 -28.810 1.00 90.50 668 ILE A C 1
ATOM 5375 O O . ILE A 1 668 ? 32.283 12.356 -28.938 1.00 90.50 668 ILE A O 1
ATOM 5379 N N . TYR A 1 669 ? 30.100 12.513 -28.448 1.00 92.12 669 TYR A N 1
ATOM 5380 C CA . TYR A 1 669 ? 29.950 11.109 -28.030 1.00 92.12 669 TYR A CA 1
ATOM 5381 C C . TYR A 1 669 ? 30.294 10.105 -29.136 1.00 92.12 669 TYR A C 1
ATOM 5383 O O . TYR A 1 669 ? 31.032 9.147 -28.905 1.00 92.12 669 TYR A O 1
ATOM 5391 N N . VAL A 1 670 ? 29.811 10.341 -30.357 1.00 95.31 670 VAL A N 1
ATOM 5392 C CA . VAL A 1 670 ? 30.005 9.438 -31.496 1.00 95.31 670 VAL A CA 1
ATOM 5393 C C . VAL A 1 670 ? 31.490 9.269 -31.854 1.00 95.31 670 VAL A C 1
ATOM 5395 O O . VAL A 1 670 ? 31.955 8.127 -31.867 1.00 95.31 670 VAL A O 1
ATOM 5398 N N . PRO A 1 671 ? 32.277 10.333 -32.124 1.00 94.44 671 PRO A N 1
ATOM 5399 C CA . PRO A 1 671 ? 33.679 10.158 -32.502 1.00 94.44 671 PRO A CA 1
ATOM 5400 C C . PRO A 1 671 ? 34.559 9.663 -31.350 1.00 94.44 671 PRO A C 1
ATOM 5402 O O . PRO A 1 671 ? 35.474 8.875 -31.592 1.00 94.44 671 PRO A O 1
ATOM 5405 N N . THR A 1 672 ? 34.292 10.075 -30.105 1.00 94.50 672 THR A N 1
ATOM 5406 C CA . THR A 1 672 ? 35.087 9.630 -28.947 1.00 94.50 672 THR A CA 1
ATOM 5407 C C . THR A 1 672 ? 34.903 8.136 -28.679 1.00 94.50 672 THR A C 1
ATOM 5409 O O . THR A 1 672 ? 35.894 7.421 -28.510 1.00 94.50 672 THR A O 1
ATOM 5412 N N . LEU A 1 673 ? 33.664 7.634 -28.730 1.00 96.69 673 LEU A N 1
ATOM 5413 C CA . LEU A 1 673 ? 33.373 6.204 -28.628 1.00 96.69 673 LEU A CA 1
ATOM 5414 C C . LEU A 1 673 ? 33.943 5.425 -29.816 1.00 96.69 673 LEU A C 1
ATOM 5416 O O . LEU A 1 673 ? 34.601 4.407 -29.615 1.00 96.69 673 LEU A O 1
ATOM 5420 N N . ALA A 1 674 ? 33.753 5.911 -31.045 1.00 96.44 674 ALA A N 1
ATOM 5421 C CA . ALA A 1 674 ? 34.270 5.247 -32.239 1.00 96.44 674 ALA A CA 1
ATOM 5422 C C . ALA A 1 674 ? 35.796 5.084 -32.199 1.00 96.44 674 ALA A C 1
ATOM 5424 O O . ALA A 1 674 ? 36.300 4.010 -32.519 1.00 96.44 674 ALA A O 1
ATOM 5425 N N . SER A 1 675 ? 36.525 6.115 -31.755 1.00 96.38 675 SER A N 1
ATOM 5426 C CA . SER A 1 675 ? 37.980 6.053 -31.588 1.00 96.38 675 SER A CA 1
ATOM 5427 C C . SER A 1 675 ? 38.386 4.958 -30.600 1.00 96.38 675 SER A C 1
ATOM 5429 O O . SER A 1 675 ? 39.243 4.139 -30.925 1.00 96.38 675 SER A O 1
ATOM 5431 N N . LEU A 1 676 ? 37.730 4.891 -29.433 1.00 97.19 676 LEU A N 1
ATOM 5432 C CA . LEU A 1 676 ? 37.980 3.841 -28.442 1.00 97.19 676 LEU A CA 1
ATOM 5433 C C . LEU A 1 676 ? 37.724 2.444 -29.025 1.00 97.19 676 LEU A C 1
ATOM 5435 O O . LEU A 1 676 ? 38.553 1.549 -28.864 1.00 97.19 676 LEU A O 1
ATOM 5439 N N . LEU A 1 677 ? 36.603 2.246 -29.723 1.00 96.94 677 LEU A N 1
ATOM 5440 C CA . LEU A 1 677 ? 36.270 0.943 -30.304 1.00 96.94 677 LEU A CA 1
ATOM 5441 C C . LEU A 1 677 ? 37.261 0.528 -31.395 1.00 96.94 677 LEU A C 1
ATOM 5443 O O . LEU A 1 677 ? 37.666 -0.631 -31.427 1.00 96.94 677 LEU A O 1
ATOM 5447 N N . VAL A 1 678 ? 37.706 1.455 -32.248 1.00 96.50 678 VAL A N 1
ATOM 5448 C CA . VAL A 1 678 ? 38.738 1.180 -33.261 1.00 96.50 678 VAL A CA 1
ATOM 5449 C C . VAL A 1 678 ? 40.034 0.691 -32.611 1.00 96.50 678 VAL A C 1
ATOM 5451 O O . VAL A 1 678 ? 40.622 -0.280 -33.093 1.00 96.50 678 VAL A O 1
ATOM 5454 N N . ASP A 1 679 ? 40.470 1.318 -31.520 1.00 96.94 679 ASP A N 1
ATOM 5455 C CA . ASP A 1 679 ? 41.684 0.909 -30.808 1.00 96.94 679 ASP A CA 1
ATOM 5456 C C . ASP A 1 679 ? 41.520 -0.469 -30.150 1.00 96.94 679 ASP A C 1
ATOM 5458 O O . ASP A 1 679 ? 42.396 -1.329 -30.278 1.00 96.94 679 ASP A O 1
ATOM 5462 N N . LEU A 1 680 ? 40.370 -0.731 -29.520 1.00 96.38 680 LEU A N 1
ATOM 5463 C CA . LEU A 1 680 ? 40.058 -2.034 -28.924 1.00 96.38 680 LEU A CA 1
ATOM 5464 C C . LEU A 1 680 ? 39.976 -3.158 -29.972 1.00 96.38 680 LEU A C 1
ATOM 5466 O O . LEU A 1 680 ? 40.451 -4.265 -29.707 1.00 96.38 680 LEU A O 1
ATOM 5470 N N . ILE A 1 681 ? 39.432 -2.882 -31.164 1.00 95.38 681 ILE A N 1
ATOM 5471 C CA . ILE A 1 681 ? 39.369 -3.832 -32.289 1.00 95.38 681 ILE A CA 1
ATOM 5472 C C . ILE A 1 681 ? 40.776 -4.117 -32.829 1.00 95.38 681 ILE A C 1
ATOM 5474 O O . ILE A 1 681 ? 41.155 -5.278 -32.991 1.00 95.38 681 ILE A O 1
ATOM 5478 N N . LYS A 1 682 ? 41.591 -3.078 -33.064 1.00 94.88 682 LYS A N 1
ATOM 5479 C CA . LYS A 1 682 ? 42.987 -3.236 -33.518 1.00 94.88 682 LYS A CA 1
ATOM 5480 C C . LYS A 1 682 ? 43.813 -4.070 -32.539 1.00 94.88 682 LYS A C 1
ATOM 5482 O O . LYS A 1 682 ? 44.598 -4.916 -32.965 1.00 94.88 682 LYS A O 1
ATOM 5487 N N . ASN A 1 683 ? 43.580 -3.876 -31.243 1.00 95.50 683 ASN A N 1
ATOM 5488 C CA . ASN A 1 683 ? 44.231 -4.620 -30.167 1.00 95.50 683 ASN A CA 1
ATOM 5489 C C . ASN A 1 683 ? 43.589 -5.990 -29.889 1.00 95.50 683 ASN A C 1
ATOM 5491 O O . ASN A 1 683 ? 44.007 -6.668 -28.952 1.00 95.50 683 ASN A O 1
ATOM 5495 N N . LYS A 1 684 ? 42.585 -6.413 -30.673 1.00 93.69 684 LYS A N 1
ATOM 5496 C CA . LYS A 1 684 ? 41.854 -7.686 -30.514 1.00 93.69 684 LYS A CA 1
ATOM 5497 C C . LYS A 1 684 ? 41.235 -7.879 -29.123 1.00 93.69 684 LYS A C 1
ATOM 5499 O O . LYS A 1 684 ? 41.076 -9.004 -28.661 1.00 93.69 684 LYS A O 1
ATOM 5504 N N . THR A 1 685 ? 40.908 -6.781 -28.442 1.00 94.62 685 THR A N 1
ATOM 5505 C CA . THR A 1 685 ? 40.212 -6.805 -27.144 1.00 94.62 685 THR A CA 1
ATOM 5506 C C . THR A 1 685 ? 38.716 -7.064 -27.326 1.00 94.62 685 THR A C 1
ATOM 5508 O O . THR A 1 685 ? 38.088 -7.683 -26.471 1.00 94.62 685 THR A O 1
ATOM 5511 N N . ILE A 1 686 ? 38.161 -6.611 -28.452 1.00 93.44 686 ILE A N 1
ATOM 5512 C CA . ILE A 1 686 ? 36.797 -6.895 -28.906 1.00 93.44 686 ILE A CA 1
ATOM 5513 C C . ILE A 1 686 ? 36.821 -7.283 -30.389 1.00 93.44 686 ILE A C 1
ATOM 5515 O O . ILE A 1 686 ? 37.754 -6.934 -31.112 1.00 93.44 686 ILE A O 1
ATOM 5519 N N . ASP A 1 687 ? 35.781 -7.974 -30.838 1.00 92.81 687 ASP A N 1
ATOM 5520 C CA . ASP A 1 687 ? 35.599 -8.494 -32.198 1.00 92.81 687 ASP A CA 1
ATOM 5521 C C . ASP A 1 687 ? 34.372 -7.891 -32.911 1.00 92.81 687 ASP A C 1
ATOM 5523 O O . ASP A 1 687 ? 33.825 -8.480 -33.839 1.00 92.81 687 ASP A O 1
ATOM 5527 N N . TRP A 1 688 ? 33.936 -6.700 -32.490 1.00 94.06 688 TRP A N 1
ATOM 5528 C CA . TRP A 1 688 ? 32.732 -6.051 -33.016 1.00 94.06 688 TRP A CA 1
ATOM 5529 C C . TRP A 1 688 ? 32.913 -5.541 -34.449 1.00 94.06 688 TRP A C 1
ATOM 5531 O O . TRP A 1 688 ? 33.954 -4.993 -34.818 1.00 94.06 688 TRP A O 1
ATOM 5541 N N . ASN A 1 689 ? 31.851 -5.646 -35.245 1.00 93.81 689 ASN A N 1
ATOM 5542 C CA . ASN A 1 689 ? 31.862 -5.346 -36.673 1.00 93.81 689 ASN A CA 1
ATOM 5543 C C . ASN A 1 689 ? 31.551 -3.863 -36.986 1.00 93.81 689 ASN A C 1
ATOM 5545 O O . ASN A 1 689 ? 30.577 -3.546 -37.667 1.00 93.81 689 ASN A O 1
ATOM 5549 N N . LEU A 1 690 ? 32.369 -2.933 -36.475 1.00 96.25 690 LEU A N 1
ATOM 5550 C CA . LEU A 1 690 ? 32.198 -1.487 -36.696 1.00 96.25 690 LEU A CA 1
ATOM 5551 C C . LEU A 1 690 ? 32.402 -1.105 -38.175 1.00 96.25 690 LEU A C 1
ATOM 5553 O O . LEU A 1 690 ? 33.500 -1.254 -38.715 1.00 96.25 690 LEU A O 1
ATOM 5557 N N . LYS A 1 691 ? 31.358 -0.567 -38.821 1.00 95.69 691 LYS A N 1
ATOM 5558 C CA . LYS A 1 691 ? 31.364 -0.167 -40.240 1.00 95.69 691 LYS A CA 1
ATOM 5559 C C . LYS A 1 691 ? 31.435 1.333 -40.480 1.00 95.69 691 LYS A C 1
ATOM 5561 O O . LYS A 1 691 ? 31.989 1.747 -41.498 1.00 95.69 691 LYS A O 1
ATOM 5566 N N . GLY A 1 692 ? 30.884 2.149 -39.585 1.00 93.38 692 GLY A N 1
ATOM 5567 C CA . GLY A 1 692 ? 30.880 3.593 -39.789 1.00 93.38 692 GLY A CA 1
ATOM 5568 C C . GLY A 1 692 ? 30.227 4.394 -38.674 1.00 93.38 692 GLY A C 1
ATOM 5569 O O . GLY A 1 692 ? 29.667 3.848 -37.724 1.00 93.38 692 GLY A O 1
ATOM 5570 N N . ILE A 1 693 ? 30.301 5.715 -38.825 1.00 96.44 693 ILE A N 1
ATOM 5571 C CA . ILE A 1 693 ? 29.659 6.678 -37.935 1.00 96.44 693 ILE A CA 1
ATOM 5572 C C . ILE A 1 693 ? 28.856 7.706 -38.729 1.00 96.44 693 ILE A C 1
ATOM 5574 O O . ILE A 1 693 ? 29.232 8.040 -39.853 1.00 96.44 693 ILE A O 1
ATOM 5578 N N . ALA A 1 694 ? 27.782 8.231 -38.143 1.00 93.00 694 ALA A N 1
ATOM 5579 C CA . ALA A 1 694 ? 27.015 9.338 -38.715 1.00 93.00 694 ALA A CA 1
ATOM 5580 C C . ALA A 1 694 ? 26.660 10.368 -37.638 1.00 93.00 694 ALA A C 1
ATOM 5582 O O . ALA A 1 694 ? 26.286 10.009 -36.526 1.00 93.00 694 ALA A O 1
ATOM 5583 N N . ILE A 1 695 ? 26.777 11.655 -37.963 1.00 92.19 695 ILE A N 1
ATOM 5584 C CA . ILE A 1 695 ? 26.543 12.745 -37.010 1.00 92.19 695 ILE A CA 1
ATOM 5585 C C . ILE A 1 695 ? 25.583 13.754 -37.643 1.00 92.19 695 ILE A C 1
ATOM 5587 O O . ILE A 1 695 ? 25.900 14.343 -38.677 1.00 92.19 695 ILE A O 1
ATOM 5591 N N . GLY A 1 696 ? 24.418 13.960 -37.030 1.00 86.12 696 GLY A N 1
ATOM 5592 C CA . GLY A 1 696 ? 23.437 14.970 -37.434 1.00 86.12 696 GLY A CA 1
ATOM 5593 C C . GLY A 1 696 ? 23.646 16.280 -36.677 1.00 86.12 696 GLY A C 1
ATOM 5594 O O . GLY A 1 696 ? 23.686 16.277 -35.454 1.00 86.12 696 GLY A O 1
ATOM 5595 N N . ASN A 1 697 ? 23.798 17.411 -37.374 1.00 83.81 697 ASN A N 1
ATOM 5596 C CA . ASN A 1 697 ? 23.913 18.743 -36.750 1.00 83.81 697 ASN A CA 1
ATOM 5597 C C . ASN A 1 697 ? 24.854 18.801 -35.523 1.00 83.81 697 ASN A C 1
ATOM 5599 O O . ASN A 1 697 ? 24.533 19.399 -34.495 1.00 83.81 697 ASN A O 1
ATOM 5603 N N . GLY A 1 698 ? 26.002 18.127 -35.621 1.00 84.44 698 GLY A N 1
ATOM 5604 C CA . GLY A 1 698 ? 26.857 17.836 -34.475 1.00 84.44 698 GLY A CA 1
ATOM 5605 C C . GLY A 1 698 ? 27.591 19.046 -33.897 1.00 84.44 698 GLY A C 1
ATOM 5606 O O . GLY A 1 698 ? 28.099 19.903 -34.624 1.00 84.44 698 GLY A O 1
ATOM 5607 N N . TYR A 1 699 ? 27.744 19.060 -32.575 1.00 83.62 699 TYR A N 1
ATOM 5608 C CA . TYR A 1 699 ? 28.687 19.921 -31.884 1.00 83.62 699 TYR A CA 1
ATOM 5609 C C . TYR A 1 699 ? 30.092 19.313 -31.966 1.00 83.62 699 TYR A C 1
ATOM 5611 O O . TYR A 1 699 ? 30.390 18.356 -31.259 1.00 83.62 699 TYR A O 1
ATOM 5619 N N . LEU A 1 700 ? 30.938 19.845 -32.855 1.00 82.38 700 LEU A N 1
ATOM 5620 C CA . LEU A 1 700 ? 32.269 19.284 -33.147 1.00 82.38 700 LEU A CA 1
ATOM 5621 C C . LEU A 1 700 ? 33.433 20.141 -32.623 1.00 82.38 700 LEU A C 1
ATOM 5623 O O . LEU A 1 700 ? 34.551 19.653 -32.496 1.00 82.38 700 LEU A O 1
ATOM 5627 N N . SER A 1 701 ? 33.201 21.427 -32.340 1.00 77.88 701 SER A N 1
ATOM 5628 C CA . SER A 1 701 ? 34.232 22.346 -31.844 1.00 77.88 701 SER A CA 1
ATOM 5629 C C . SER A 1 701 ? 33.608 23.507 -31.084 1.00 77.88 701 SER A C 1
ATOM 5631 O O . SER A 1 701 ? 32.792 24.243 -31.636 1.00 77.88 701 SER A O 1
ATOM 5633 N N . GLY A 1 702 ? 34.039 23.725 -29.839 1.00 69.75 702 GLY A N 1
ATOM 5634 C CA . GLY A 1 702 ? 33.557 24.856 -29.040 1.00 69.75 702 GLY A CA 1
ATOM 5635 C C . GLY A 1 702 ? 34.062 26.223 -29.488 1.00 69.75 702 GLY A C 1
ATOM 5636 O O . GLY A 1 702 ? 33.462 27.232 -29.143 1.00 69.75 702 GLY A O 1
ATOM 5637 N N . ILE A 1 703 ? 35.127 26.269 -30.293 1.00 71.94 703 ILE A N 1
ATOM 5638 C CA . ILE A 1 703 ? 35.626 27.520 -30.880 1.00 71.94 703 ILE A CA 1
ATOM 5639 C C . ILE A 1 703 ? 34.794 27.902 -32.109 1.00 71.94 703 ILE A C 1
ATOM 5641 O O . ILE A 1 703 ? 34.522 29.077 -32.334 1.00 71.94 703 ILE A O 1
ATOM 5645 N N . GLN A 1 704 ? 34.398 26.915 -32.917 1.00 72.19 704 GLN A N 1
ATOM 5646 C CA . GLN A 1 704 ? 33.673 27.152 -34.170 1.00 72.19 704 GLN A CA 1
ATOM 5647 C C . GLN A 1 704 ? 32.150 27.219 -33.969 1.00 72.19 704 GLN A C 1
ATOM 5649 O O . GLN A 1 704 ? 31.462 27.836 -34.780 1.00 72.19 704 GLN A O 1
ATOM 5654 N N . ASN A 1 705 ? 31.626 26.654 -32.876 1.00 68.56 705 ASN A N 1
ATOM 5655 C CA . ASN A 1 705 ? 30.207 26.706 -32.533 1.00 68.56 705 ASN A CA 1
ATOM 5656 C C . ASN A 1 705 ? 29.901 27.845 -31.552 1.00 68.56 705 ASN A C 1
ATOM 5658 O O . ASN A 1 705 ? 30.034 27.704 -30.337 1.00 68.56 705 ASN A O 1
ATOM 5662 N N . VAL A 1 706 ? 29.429 28.976 -32.080 1.00 56.53 706 VAL A N 1
ATOM 5663 C CA . VAL A 1 706 ? 28.990 30.124 -31.274 1.00 56.53 706 VAL A CA 1
ATOM 5664 C C . VAL A 1 706 ? 27.549 29.902 -30.803 1.00 56.53 706 VAL A C 1
ATOM 5666 O O . VAL A 1 706 ? 26.608 29.959 -31.593 1.00 56.53 706 VAL A O 1
ATOM 5669 N N . SER A 1 707 ? 27.359 29.654 -29.505 1.00 54.44 707 SER A N 1
ATOM 5670 C CA . SER A 1 707 ? 26.021 29.514 -28.911 1.00 54.44 707 SER A CA 1
ATOM 5671 C C . SER A 1 707 ? 25.350 30.883 -28.749 1.00 54.44 707 SER A C 1
ATOM 5673 O O . SER A 1 707 ? 25.746 31.668 -27.890 1.00 54.44 707 SER A O 1
ATOM 5675 N N . PHE A 1 708 ? 24.316 31.170 -29.547 1.00 45.38 708 PHE A N 1
ATOM 5676 C CA . PHE A 1 708 ? 23.535 32.416 -29.444 1.00 45.38 708 PHE A CA 1
ATOM 5677 C C . PHE A 1 708 ? 22.502 32.412 -28.299 1.00 45.38 708 PHE A C 1
ATOM 5679 O O . PHE A 1 708 ? 22.075 33.480 -27.862 1.00 45.38 708 PHE A O 1
ATOM 5686 N N . PHE A 1 709 ? 22.139 31.243 -27.756 1.00 43.44 709 PHE A N 1
ATOM 5687 C CA . PHE A 1 709 ? 21.127 31.104 -26.703 1.00 43.44 709 PHE A CA 1
ATOM 5688 C C . PHE A 1 709 ? 21.716 30.438 -25.458 1.00 43.44 709 PHE A C 1
ATOM 5690 O O . PHE A 1 709 ? 21.932 29.232 -25.408 1.00 43.44 709 PHE A O 1
ATOM 5697 N N . LYS A 1 710 ? 21.974 31.236 -24.417 1.00 43.12 710 LYS A N 1
ATOM 5698 C CA . LYS A 1 710 ? 22.597 30.780 -23.160 1.00 43.12 710 LYS A CA 1
ATOM 5699 C C . LYS A 1 710 ? 21.661 29.943 -22.261 1.00 43.12 710 LYS A C 1
ATOM 5701 O O . LYS A 1 710 ? 22.108 29.499 -21.212 1.00 43.12 710 LYS A O 1
ATOM 5706 N N . ASN A 1 711 ? 20.385 29.751 -22.636 1.00 44.00 711 ASN A N 1
ATOM 5707 C CA . ASN A 1 711 ? 19.326 29.280 -21.726 1.00 44.00 711 ASN A CA 1
ATOM 5708 C C . ASN A 1 711 ? 18.397 28.152 -22.237 1.00 44.00 711 ASN A C 1
ATOM 5710 O O . ASN A 1 711 ? 17.598 27.678 -21.430 1.00 44.00 711 ASN A O 1
ATOM 5714 N N . ASP A 1 712 ? 18.484 27.681 -23.489 1.00 43.41 712 ASP A N 1
ATOM 5715 C CA . ASP A 1 712 ? 17.499 26.713 -24.030 1.00 43.41 712 ASP A CA 1
ATOM 5716 C C . ASP A 1 712 ? 17.728 25.247 -23.615 1.00 43.41 712 ASP A C 1
ATOM 5718 O O . ASP A 1 712 ? 16.775 24.471 -23.570 1.00 43.41 712 ASP A O 1
ATOM 5722 N N . TYR A 1 713 ? 18.943 24.868 -23.195 1.00 47.97 713 TYR A N 1
ATOM 5723 C CA . TYR A 1 713 ? 19.223 23.513 -22.682 1.00 47.97 713 TYR A CA 1
ATOM 5724 C C . TYR A 1 713 ? 18.406 23.151 -21.425 1.00 47.97 713 TYR A C 1
ATOM 5726 O O . TYR A 1 713 ? 18.248 21.976 -21.106 1.00 47.97 713 TYR A O 1
ATOM 5734 N N . ASN A 1 714 ? 17.850 24.146 -20.721 1.00 45.62 714 ASN A N 1
ATOM 5735 C CA . ASN A 1 714 ? 17.117 23.948 -19.467 1.00 45.62 714 ASN A CA 1
ATOM 5736 C C . ASN A 1 714 ? 15.670 23.448 -19.640 1.00 45.62 714 ASN A C 1
ATOM 5738 O O . ASN A 1 714 ? 15.032 23.147 -18.633 1.00 45.62 714 ASN A O 1
ATOM 5742 N N . PHE A 1 715 ? 15.122 23.399 -20.861 1.00 43.41 715 PHE A N 1
ATOM 5743 C CA . PHE A 1 715 ? 13.719 23.007 -21.067 1.00 43.41 715 PHE A CA 1
ATOM 5744 C C . PHE A 1 715 ? 13.508 21.508 -21.318 1.00 43.41 715 PHE A C 1
ATOM 5746 O O . PHE A 1 715 ? 12.416 21.019 -21.036 1.00 43.41 715 PHE A O 1
ATOM 5753 N N . TYR A 1 716 ? 14.524 20.779 -21.800 1.00 51.47 716 TYR A N 1
ATOM 5754 C CA . TYR A 1 716 ? 14.358 19.389 -22.261 1.00 51.47 716 TYR A CA 1
ATOM 5755 C C . TYR A 1 716 ? 15.393 18.391 -21.727 1.00 51.47 716 TYR A C 1
ATOM 5757 O O . TYR A 1 716 ? 15.184 17.188 -21.859 1.00 51.47 716 TYR A O 1
ATOM 5765 N N . CYS A 1 717 ? 16.495 18.857 -21.135 1.00 60.31 717 CYS A N 1
ATOM 5766 C CA . CYS A 1 717 ? 17.644 18.004 -20.831 1.00 60.31 717 CYS A CA 1
ATOM 5767 C C . CYS A 1 717 ? 17.993 18.036 -19.345 1.00 60.31 717 CYS A C 1
ATOM 5769 O O . CYS A 1 717 ? 17.788 19.044 -18.660 1.00 60.31 717 CYS A O 1
ATOM 5771 N N . THR A 1 718 ? 18.518 16.921 -18.836 1.00 54.97 718 THR A N 1
ATOM 5772 C CA . THR A 1 718 ? 18.984 16.832 -17.455 1.00 54.97 718 THR A CA 1
ATOM 5773 C C . THR A 1 718 ? 20.135 17.805 -17.254 1.00 54.97 718 THR A C 1
ATOM 5775 O O . THR A 1 718 ? 21.094 17.828 -18.023 1.00 54.97 718 THR A O 1
ATOM 5778 N N . LYS A 1 719 ? 20.060 18.604 -16.189 1.00 55.25 719 LYS A N 1
ATOM 5779 C CA . LYS A 1 719 ? 21.144 19.510 -15.829 1.00 55.25 719 LYS A CA 1
ATOM 5780 C C . LYS A 1 719 ? 22.311 18.701 -15.266 1.00 55.25 719 LYS A C 1
ATOM 5782 O O . LYS A 1 719 ? 22.266 18.280 -14.113 1.00 55.25 719 LYS A O 1
ATOM 5787 N N . LEU A 1 720 ? 23.337 18.500 -16.082 1.00 52.19 720 LEU A N 1
ATOM 5788 C CA . LEU A 1 720 ? 24.633 18.008 -15.626 1.00 52.19 720 LEU A CA 1
ATOM 5789 C C . LEU A 1 720 ? 25.374 19.187 -14.971 1.00 52.19 720 LEU A C 1
ATOM 5791 O O . LEU A 1 720 ? 25.365 20.294 -15.518 1.00 52.19 720 LEU A O 1
ATOM 5795 N N . SER A 1 721 ? 25.875 18.990 -13.748 1.00 40.69 721 SER A N 1
ATOM 5796 C CA . SER A 1 721 ? 26.502 20.040 -12.929 1.00 40.69 721 SER A CA 1
ATOM 5797 C C . SER A 1 721 ? 27.904 20.391 -13.388 1.00 40.69 721 SER A C 1
ATOM 5799 O O . SER A 1 721 ? 28.664 19.425 -13.626 1.00 40.69 721 SER A O 1
#

Foldseek 3Di:
DPDFDPDDDDDDDPQDDFQCQQRPVLLVLLQVVCVVVVHDSPDHDPFDLDFFDFDPVVVVVVVVVVVPPDDDDDDDDDDDDDDDDDDQPQWQPDFFQEQFDDQWTKGWDWFDPDPPDIDIKIKIGHPPQLQAAAEEEAEADDFFDSVQCCQFFAHQWHQAPLLGHIFGDLLHLVVRYMYMDDDVPSVCVVVVSNQPHAYEYEYAAAGLLVSLVVLLVCLVVVRGHYAEYEYELYLAAQVLLVVVLVVCCVVLVNVVHDDPQLFQPFDAADDEDDPDDDDDDDPDPDRDHDHPPNPDHDDPVDVDDPPVVQFPPVGPFPNRHDNSTCQPSVQVNCPPPSRCVSNVHDDRDHRGDPPDPDDDDDNHNLVSVVSSLPSQPAAYEYEYEYECRGNNSHLSSVVCNVVVSCVVQVWDWPDAWDFAWADQDPVGDTDGQWIKTKTWHDCPDPPTHIYMYMRTYGYSAGSRRCRRPSQLVSLQVSCSSVVHDSNDYDHRDDTGDRHPVPDDPDPDPDAPLRVQWDPDDFQERRDAQWTKGWDWFFFDWQWTKTKIKTAASPDRLAFAEEEEDEDDQFFFLVCCLASGANQWHDDPVNGHTTGDSSHSSPGHIYMRIQPDAPRDPIHGDCVGPVDLDDDLLSRLRRVVRRVVRVCVSVVSNQAHAYEYEYEACVLSNRVSNVVVVVVCCVVVVDVGRYNYYYYRNYDNDPVPDDDPDPPPSVPGGDDRD

Sequence (721 aa):
MDLISNEQKYLLSKGSGHFVPLDRPGPSLQMLNAFINKYPYSTPLPIPTVLTPIKKQYKIKEKIGAMELNVTEESIKTQESNFQASNITDYVASLPGQVFNATFKLFSGYLDIGGQKFLHYLLTQHENYTEKPLLLWLGDGPGCSSIYEALTNIGPFRVDYNADLLHEDPYSWTQVLESLLIALKVFFERYPVLKSQSLFIFGKGYGSIHALMLADKLLAKNEIELDGIGLVNGLLNYEQIINTVVGEMYFSGLLGKENPSGNMYRSCYKEFISLKSKPLKSKSRVKRQAYHRGDLPLTDEYPFVNQPNRTNYLSTDAFASFPCYMDYSSAVYFNLPGVQRALHVSGEWRKCNSDIDYSRKYFNMEQHLKNILERKHRAIKVMVVDGDSHLYNNFLANQWFIEDFATMYNLDVEHSHSPWTYRLSKTYLKQYAGFAKTFTSKMNDPLSPITKISLVTVKGAGYYIALDRPAPMLQLISNFLGGSNINNTVPVQAPQPILPPYTPPPPLRVTRKEADKVYDLPGLTYDINFDHYAGYLYASDGNYIHYWFVESQSNPATDPLIIWFTGGPGCSSIGALLIENGPFRPNPDGTTLFENVFSWNKFSNVLFLESPRSVGFSYQDKEVNPSEEWNDDMTKYDAYLAIKDFYTVFPEHKNNDLYITGESYGGIYVPTLASLLVDLIKNKTIDWNLKGIAIGNGYLSGIQNVSFFKNDYNFYCTKLS

Secondary structure (DSSP, 8-state):
-------------TT--S-HHHHSHHHHHHHHHHHHHT--TTSPP-S--PPPPPPHHHHHHHHHHTTTT-----------------S---EE---TTB-S--SEEEEEEEEE-STT-EEEEEEEEETTGGGSPEEEEE-SSSSB-HHHHIIIIISSEEE-TTSS-EEE-TT-GGGTSEE--S-HHHHHHH-GGGGGS-EEEEEETTHHHHHHHHHHHHHHHT-S-EEEEEEES---BHHHHHHHHHHHHHHTT-TT---TTSSTT---------S--------S-PPPPPP------S-TT-----HHHH--TT--STTSS-SSSTHHHHHHHHHSHHHHHHTT--S---SB-TT-------SB-HHHHHHHHT-TT---EEEEEEETT-STT-HHHHHHHHHHHHHHTT-EEEEEEEEEEE-SSTTSPPEEEEEEEEEE---SSTTS---EEEEEEETT--S-HHHHSHHHHHHHHHHHHTT--TTPPPPPPPPPPPPGGGSPPPPP---HHHHHB-S--TTB-S--SS-EEEEEEE-STTEEEEEEEE--SS-TTTSPEEEEE--STT--HHHHHHHTSSSEEE-TTSS-EEE-TT-GGGSSEEEEE--STTSTT-EE-TTT-------HHHHHHHHHHHHHHHHHH-GGGGGSPEEEEEETTHHHHHHHHHHHHHHHHHTTS----EEEEEEES----TTT---S-SSGGGTTS----

Radius of gyration: 34.78 Å; chains: 1; bounding box: 85×53×107 Å